Protein AF-A0A8C3AWK2-F1 (afdb_monomer)

Mean predicted aligned error: 21.54 Å

Foldseek 3Di:
DPDPPPVVVVVVVVVVVVVVVVVVPPPDDDDDDDPDDPPPPPPPDPPPPPDDDDDDDDDDDDDDDDDDDDCPVVVVVVVVVVVVVVVVVVVVVVVVVVVVVVVVVVVVVVVVVVVVVVVVVVVVVVVVVVVVVVVVVVVVVVVVVVVVVVVVVVVVVVVVVVVVVVVVVVVVVVVVVVVVVVVVVVVVVVVVVVVVVVVVVVVVVVVVVVVVVVVVVVVVVVVVVVVVPDDDDDDDDPDPVVVVVVVVVVVVVVVVVVVVVVVVVVVVVVVVVVVVVVVVVVVVVVVVVVVVVVVVVVVVVVVVVVVVVVVVVVVVVVVVVVVVVVVVVVVVVVVVVVVVVVVVVVVVVVVVVVVVVVVVVVVVVVVVVVVVVVVVVVVVVVD

InterPro domains:
  IPR002957 Keratin, type I [PR01248] (174-197)
  IPR002957 Keratin, type I [PR01248] (229-249)
  IPR002957 Keratin, type I [PR01248] (301-316)
  IPR002957 Keratin, type I [PR01248] (327-353)
  IPR039008 Intermediate filament, rod domain [PF00038] (75-377)
  IPR039008 Intermediate filament, rod domain [PS51842] (76-377)
  IPR039008 Intermediate filament, rod domain [SM01391] (75-380)

Organism: Cyclopterus lumpus (NCBI:txid8103)

Sequence (383 aa):
GLAGSANSHCSSSYRVSVEQCTQSVHTDFSHCIPKARPAAVSSSGFHSQRRRLNYSQPPSVDGLDTFNGDMTRRNEKEILQTLNDRFAGYIDKVRNLEMHNRNLEAEAAALRQSQAGRASVGEHYERELGDLRGLLQQLTGEKTRATLEHEHLEEDIQHLRVKMDDEARNREEVEAAARTMKKYVDECRLARMELDKKLCALEEEAVFLKKNHEEEVAELLEQIHGAQVSFDMRDALKTDVTGALREIRAQLDGHASKSSTHAEEWFNVRMERLSEAARSNQGAIRGSQEEIIDYRRQLQSRTIELETLRGTKDSLERQCMENEDRHHDDLNSLQETINQLDNELKTTKWEMASQLKEYQALLNVKMALDIEIAAYRLVRVYT

pLDDT: mean 80.2, std 21.64, range [33.12, 98.5]

Radius of gyration: 70.35 Å; Cα contacts (8 Å, |Δi|>4): 1; chains: 1; bounding box: 136×45×227 Å

Solvent-accessible surface area (backbone atoms only — not comparable to full-atom values): 21960 Å² total; per-residue (Å²): 138,92,77,79,74,67,68,62,59,57,60,52,58,54,54,56,55,54,56,58,61,64,67,71,74,78,82,86,90,82,83,86,80,81,80,81,73,83,78,79,80,78,79,78,74,82,76,82,77,82,78,79,83,82,84,82,81,83,87,84,84,86,88,85,88,83,90,77,99,77,55,67,70,58,54,52,51,53,53,50,48,56,51,47,55,49,48,51,52,48,52,53,48,49,51,51,51,51,51,50,48,53,51,52,51,51,51,55,49,52,51,50,53,53,50,51,53,52,49,54,53,49,53,52,53,53,48,53,53,48,53,53,52,51,51,51,52,49,53,51,50,52,48,55,50,53,51,52,55,48,53,51,51,51,52,50,51,52,54,50,50,53,52,51,54,50,51,51,51,52,49,51,52,52,52,51,50,51,54,51,51,48,51,51,53,52,52,52,50,50,55,48,54,53,50,53,51,52,49,53,52,52,52,53,49,52,53,48,53,50,51,51,50,55,48,52,53,51,51,53,51,48,49,56,57,48,70,72,70,73,86,76,90,75,80,88,70,90,60,64,60,67,60,51,50,51,50,53,48,51,50,49,53,49,48,52,52,50,52,49,51,50,51,50,53,52,48,49,54,52,51,51,53,50,50,50,52,51,52,52,49,52,49,52,53,50,52,54,52,51,51,53,50,51,53,50,52,51,50,52,53,52,51,52,54,50,52,51,51,50,53,52,48,59,49,51,54,50,52,49,53,56,48,52,52,51,52,50,52,50,52,52,51,51,52,50,52,52,53,52,51,52,49,52,53,51,49,54,51,52,51,52,54,50,50,52,51,51,52,52,52,52,49,53,52,51,52,52,50,51,51,52,51,52,50,53,56,51,53,62,73,77,105

Structure (mmCIF, N/CA/C/O backbone):
data_AF-A0A8C3AWK2-F1
#
_entry.id   AF-A0A8C3AWK2-F1
#
loop_
_atom_site.group_PDB
_atom_site.id
_atom_site.type_symbol
_atom_site.label_atom_id
_atom_site.label_alt_id
_atom_site.label_comp_id
_atom_site.label_asym_id
_atom_site.label_entity_id
_atom_site.label_seq_id
_atom_site.pdbx_PDB_ins_code
_atom_site.Cartn_x
_atom_site.Cartn_y
_atom_site.Cartn_z
_atom_site.occupancy
_atom_site.B_iso_or_equiv
_atom_site.auth_seq_id
_atom_site.auth_comp_id
_atom_site.auth_asym_id
_atom_site.auth_atom_id
_atom_site.pdbx_PDB_model_num
ATOM 1 N N . GLY A 1 1 ? -11.593 -19.541 5.468 1.00 47.72 1 GLY A N 1
ATOM 2 C CA . GLY A 1 1 ? -10.380 -19.922 4.714 1.00 47.72 1 GLY A CA 1
ATOM 3 C C . GLY A 1 1 ? -10.806 -20.483 3.374 1.00 47.72 1 GLY A C 1
ATOM 4 O O . GLY A 1 1 ? -11.853 -21.107 3.355 1.00 47.72 1 GLY A O 1
ATOM 5 N N . LEU A 1 2 ? -10.026 -20.252 2.309 1.00 47.91 2 LEU A N 1
ATOM 6 C CA . LEU A 1 2 ? -10.306 -20.520 0.874 1.00 47.91 2 LEU A CA 1
ATOM 7 C C . LEU A 1 2 ? -10.797 -19.326 0.024 1.00 47.91 2 LEU A C 1
ATOM 9 O O . LEU A 1 2 ? -11.587 -19.504 -0.891 1.00 47.91 2 LEU A O 1
ATOM 13 N N . ALA A 1 3 ? -10.287 -18.113 0.265 1.00 46.16 3 ALA A N 1
ATOM 14 C CA . ALA A 1 3 ? -10.380 -17.020 -0.724 1.00 46.16 3 ALA A CA 1
ATOM 15 C C . ALA A 1 3 ? -9.075 -16.214 -0.908 1.00 46.16 3 ALA A C 1
ATOM 17 O O . ALA A 1 3 ? -8.948 -15.455 -1.859 1.00 46.16 3 ALA A O 1
ATOM 18 N N . GLY A 1 4 ? -8.068 -16.403 -0.045 1.00 43.72 4 GLY A N 1
ATOM 19 C CA . GLY A 1 4 ? -6.828 -15.612 -0.070 1.00 43.72 4 GLY A CA 1
ATOM 20 C C . GLY A 1 4 ? -5.694 -16.153 -0.950 1.00 43.72 4 GLY A C 1
ATOM 21 O O . GLY A 1 4 ? -4.670 -15.495 -1.060 1.00 43.72 4 GLY A O 1
ATOM 22 N N . SER A 1 5 ? -5.835 -17.332 -1.568 1.00 48.41 5 SER A N 1
ATOM 23 C CA . SER A 1 5 ? -4.707 -17.995 -2.253 1.00 48.41 5 SER A CA 1
ATOM 24 C C . SER A 1 5 ? -4.692 -17.835 -3.778 1.00 48.41 5 SER A C 1
ATOM 26 O O . SER A 1 5 ? -3.702 -18.195 -4.407 1.00 48.41 5 SER A O 1
ATOM 28 N N . ALA A 1 6 ? -5.759 -17.302 -4.382 1.00 48.31 6 ALA A N 1
ATOM 29 C CA . ALA A 1 6 ? -5.852 -17.143 -5.838 1.00 48.31 6 ALA A CA 1
ATOM 30 C C . ALA A 1 6 ? -5.271 -15.807 -6.342 1.00 48.31 6 ALA A C 1
ATOM 32 O O . ALA A 1 6 ? -4.856 -15.713 -7.494 1.00 48.31 6 ALA A O 1
ATOM 33 N N . ASN A 1 7 ? -5.172 -14.789 -5.478 1.00 47.62 7 ASN A N 1
ATOM 34 C CA . ASN A 1 7 ? -4.739 -13.445 -5.884 1.00 47.62 7 ASN A CA 1
ATOM 35 C C . ASN A 1 7 ? -3.211 -13.254 -5.894 1.00 47.62 7 ASN A C 1
ATOM 37 O O . ASN A 1 7 ? -2.716 -12.320 -6.517 1.00 47.62 7 ASN A O 1
ATOM 41 N N . SER A 1 8 ? -2.446 -14.143 -5.250 1.00 49.66 8 SER A N 1
ATOM 42 C CA . SER A 1 8 ? -0.976 -14.088 -5.261 1.00 49.66 8 SER A CA 1
ATOM 43 C C . SER A 1 8 ? -0.357 -14.732 -6.507 1.00 49.66 8 SER A C 1
ATOM 45 O O . SER A 1 8 ? 0.712 -14.314 -6.941 1.00 49.66 8 SER A O 1
ATOM 47 N N . HIS A 1 9 ? -1.042 -15.698 -7.131 1.00 46.94 9 HIS A N 1
ATOM 48 C CA . HIS A 1 9 ? -0.557 -16.354 -8.351 1.00 46.94 9 HIS A CA 1
ATOM 49 C C . HIS A 1 9 ? -0.801 -15.522 -9.621 1.00 46.94 9 HIS A C 1
ATOM 51 O O . HIS A 1 9 ? -0.014 -15.606 -10.561 1.00 46.94 9 HIS A O 1
ATOM 57 N N . CYS A 1 10 ? -1.828 -14.663 -9.642 1.00 45.69 10 CYS A N 1
ATOM 58 C CA . CYS A 1 10 ? -2.109 -13.804 -10.797 1.00 45.69 10 CYS A CA 1
ATOM 59 C C . CYS A 1 10 ? -1.107 -12.635 -10.906 1.00 45.69 10 CYS A C 1
ATOM 61 O O . CYS A 1 10 ? -0.572 -12.372 -11.982 1.00 45.69 10 CYS A O 1
ATOM 63 N N . SER A 1 11 ? -0.740 -12.005 -9.783 1.00 48.56 11 SER A N 1
ATOM 64 C CA . SER A 1 11 ? 0.233 -10.898 -9.773 1.00 48.56 11 SER A CA 1
ATOM 65 C C . SER A 1 11 ? 1.671 -11.337 -10.070 1.00 48.56 11 SER A C 1
ATOM 67 O O . SER A 1 11 ? 2.450 -10.556 -10.616 1.00 48.56 11 SER A O 1
ATOM 69 N N . SER A 1 12 ? 2.031 -12.589 -9.764 1.00 49.00 12 SER A N 1
ATOM 70 C CA . SER A 1 12 ? 3.368 -13.106 -10.076 1.00 49.00 12 SER A CA 1
ATOM 71 C C . SER A 1 12 ? 3.532 -13.454 -11.559 1.00 49.00 12 SER A C 1
ATOM 73 O O . SER A 1 12 ? 4.620 -13.280 -12.100 1.00 49.00 12 SER A O 1
ATOM 75 N N . SER A 1 13 ? 2.466 -13.895 -12.237 1.00 46.84 13 SER A N 1
ATOM 76 C CA . SER A 1 13 ? 2.523 -14.237 -13.667 1.00 46.84 13 SER A CA 1
ATOM 77 C C . SER A 1 13 ? 2.629 -13.000 -14.573 1.00 46.84 13 SER A C 1
ATOM 79 O O . SER A 1 13 ? 3.235 -13.070 -15.645 1.00 46.84 13 SER A O 1
ATOM 81 N N . TYR A 1 14 ? 2.100 -11.852 -14.131 1.00 46.97 14 TYR A N 1
ATOM 82 C CA . TYR A 1 14 ? 2.230 -10.580 -14.851 1.00 46.97 14 TYR A CA 1
ATOM 83 C C . TYR A 1 14 ? 3.611 -9.930 -14.677 1.00 46.97 14 TYR A C 1
ATOM 85 O O . TYR A 1 14 ? 4.140 -9.397 -15.648 1.00 46.97 14 TYR A O 1
ATOM 93 N N . ARG A 1 15 ? 4.255 -10.033 -13.502 1.00 49.31 15 ARG A N 1
ATOM 94 C CA . ARG A 1 15 ? 5.627 -9.513 -13.312 1.00 49.31 15 ARG A CA 1
ATOM 95 C C . ARG A 1 15 ? 6.675 -10.264 -14.137 1.00 49.31 15 ARG A C 1
ATOM 97 O O . ARG A 1 15 ? 7.524 -9.627 -14.748 1.00 49.31 15 ARG A O 1
ATOM 104 N N . VAL A 1 16 ? 6.562 -11.591 -14.235 1.00 50.47 16 VAL A N 1
ATOM 105 C CA . VAL A 1 16 ? 7.505 -12.413 -15.022 1.00 50.47 16 VAL A CA 1
ATOM 106 C C . VAL A 1 16 ? 7.383 -12.143 -16.531 1.00 50.47 16 VAL A C 1
ATOM 108 O O . VAL A 1 16 ? 8.375 -12.212 -17.252 1.00 50.47 16 VAL A O 1
ATOM 111 N N . SER A 1 17 ? 6.196 -11.755 -17.012 1.00 45.88 17 SER A N 1
ATOM 112 C CA . SER A 1 17 ? 5.979 -11.431 -18.432 1.00 45.88 17 SER A CA 1
ATOM 113 C C . SER A 1 17 ? 6.514 -10.044 -18.825 1.00 45.88 17 SER A C 1
ATOM 115 O O . SER A 1 17 ? 6.898 -9.841 -19.975 1.00 45.88 17 SER A O 1
ATOM 117 N N . VAL A 1 18 ? 6.585 -9.095 -17.881 1.00 50.53 18 VAL A N 1
ATOM 118 C CA . VAL A 1 18 ? 7.122 -7.741 -18.125 1.00 50.53 18 VAL A CA 1
ATOM 119 C C . VAL A 1 18 ? 8.657 -7.733 -18.083 1.00 50.53 18 VAL A C 1
ATOM 121 O O . VAL A 1 18 ? 9.280 -7.068 -18.906 1.00 50.53 18 VAL A O 1
ATOM 124 N N . GLU A 1 19 ? 9.284 -8.547 -17.226 1.00 44.62 19 GLU A N 1
ATOM 125 C CA . GLU A 1 19 ? 10.751 -8.698 -17.189 1.00 44.62 19 GLU A CA 1
ATOM 126 C C . GLU A 1 19 ? 11.314 -9.505 -18.375 1.00 44.62 19 GLU A C 1
ATOM 128 O O . GLU A 1 19 ? 12.421 -9.233 -18.840 1.00 44.62 19 GLU A O 1
ATOM 133 N N . GLN A 1 20 ? 10.545 -10.443 -18.945 1.00 40.69 20 GLN A N 1
ATOM 134 C CA . GLN A 1 20 ? 10.953 -11.149 -20.170 1.00 40.69 20 GLN A CA 1
ATOM 135 C C . GLN A 1 20 ? 10.835 -10.286 -21.437 1.00 40.69 20 GLN A C 1
ATOM 137 O O . GLN A 1 20 ? 11.548 -10.534 -22.410 1.00 40.69 20 GLN A O 1
ATOM 142 N N . CYS A 1 21 ? 9.998 -9.242 -21.435 1.00 38.41 21 CYS A N 1
ATOM 143 C CA . CYS A 1 21 ? 9.852 -8.350 -22.587 1.00 38.41 21 CYS A CA 1
ATOM 144 C C . CYS A 1 21 ? 10.902 -7.221 -22.615 1.00 38.41 21 CYS A C 1
ATOM 146 O O . CYS A 1 21 ? 11.217 -6.711 -23.689 1.00 38.41 21 CYS A O 1
ATOM 148 N N . THR A 1 22 ? 11.493 -6.859 -21.470 1.00 44.53 22 THR A N 1
ATOM 149 C CA . THR A 1 22 ? 12.572 -5.854 -21.389 1.00 44.53 22 THR A CA 1
ATOM 150 C C . THR A 1 22 ? 13.965 -6.446 -21.623 1.00 44.53 22 THR A C 1
ATOM 152 O O . THR A 1 22 ? 14.857 -5.735 -22.083 1.00 44.53 22 THR A O 1
ATOM 155 N N . GLN A 1 23 ? 14.152 -7.756 -21.418 1.00 37.75 23 GLN A N 1
ATOM 156 C CA . GLN A 1 23 ? 15.417 -8.448 -21.711 1.00 37.75 23 GLN A CA 1
ATOM 157 C C . GLN A 1 23 ? 15.599 -8.853 -23.185 1.00 37.75 23 GLN A C 1
ATOM 159 O O . GLN A 1 23 ? 16.718 -9.155 -23.591 1.00 37.75 23 GLN A O 1
ATOM 164 N N . SER A 1 24 ? 14.555 -8.795 -24.020 1.00 36.84 24 SER A N 1
ATOM 165 C CA . SER A 1 24 ? 14.655 -9.152 -25.447 1.00 36.84 24 SER A CA 1
ATOM 166 C C . SER A 1 24 ? 15.005 -7.979 -26.381 1.00 36.84 24 SER A C 1
ATOM 168 O O . SER A 1 24 ? 15.031 -8.167 -27.596 1.00 36.84 24 SER A O 1
ATOM 170 N N . VAL A 1 25 ? 15.271 -6.774 -25.860 1.00 46.06 25 VAL A N 1
ATOM 171 C CA . VAL A 1 25 ? 15.527 -5.575 -26.694 1.00 46.06 25 VAL A CA 1
ATOM 172 C C . VAL A 1 25 ? 16.977 -5.077 -26.604 1.00 46.06 25 VAL A C 1
ATOM 174 O O . VAL A 1 25 ? 17.326 -4.098 -27.256 1.00 46.06 25 VAL A O 1
ATOM 177 N N . HIS A 1 26 ? 17.861 -5.755 -25.858 1.00 42.75 26 HIS A N 1
ATOM 178 C CA . HIS A 1 26 ? 19.230 -5.265 -25.635 1.00 42.75 26 HIS A CA 1
ATOM 179 C C . HIS A 1 26 ? 20.375 -6.085 -26.242 1.00 42.75 26 HIS A C 1
ATOM 181 O O . HIS A 1 26 ? 21.541 -5.776 -26.005 1.00 42.75 26 HIS A O 1
ATOM 187 N N . THR A 1 27 ? 20.077 -7.039 -27.119 1.00 47.56 27 THR A N 1
ATOM 188 C CA . THR A 1 27 ? 21.086 -7.720 -27.942 1.00 47.56 27 THR A CA 1
ATOM 189 C C . THR A 1 27 ? 20.605 -7.782 -29.380 1.00 47.56 27 THR A C 1
ATOM 191 O O . THR A 1 27 ? 19.924 -8.727 -29.747 1.00 47.56 27 THR A O 1
ATOM 194 N N . ASP A 1 28 ? 20.875 -6.717 -30.139 1.00 42.84 28 ASP A N 1
ATOM 195 C CA . ASP A 1 28 ? 21.210 -6.753 -31.574 1.00 42.84 28 ASP A CA 1
ATOM 196 C C . ASP A 1 28 ? 21.323 -5.322 -32.118 1.00 42.84 28 ASP A C 1
ATOM 198 O O . ASP A 1 28 ? 20.542 -4.854 -32.938 1.00 42.84 28 ASP A O 1
ATOM 202 N N . PHE A 1 29 ? 22.330 -4.588 -31.645 1.00 39.81 29 PHE A N 1
ATOM 203 C CA . PHE A 1 29 ? 22.774 -3.349 -32.291 1.00 39.81 29 PHE A CA 1
ATOM 204 C C . PHE A 1 29 ? 24.298 -3.288 -32.286 1.00 39.81 29 PHE A C 1
ATOM 206 O O . PHE A 1 2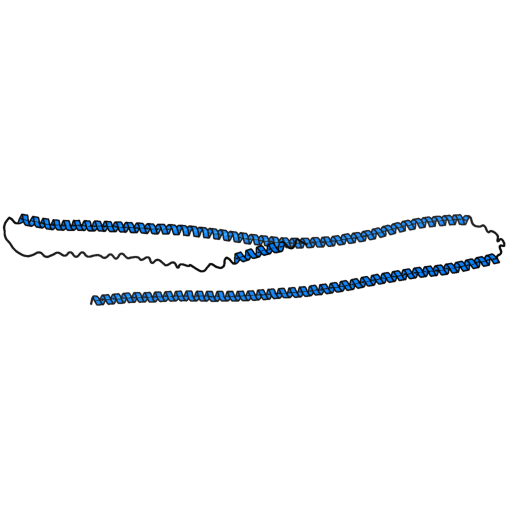9 ? 24.936 -2.444 -31.664 1.00 39.81 29 PHE A O 1
ATOM 213 N N . SER A 1 30 ? 24.909 -4.248 -32.973 1.00 44.84 30 SER A N 1
ATOM 214 C CA . SER A 1 30 ? 26.308 -4.177 -33.384 1.00 44.84 30 SER A CA 1
ATOM 215 C C . SER A 1 30 ? 26.535 -5.109 -34.563 1.00 44.84 30 SER A C 1
ATOM 217 O O . SER A 1 30 ? 27.001 -6.222 -34.373 1.00 44.84 30 SER A O 1
ATOM 219 N N . HIS A 1 31 ? 26.212 -4.654 -35.776 1.00 42.31 31 HIS A N 1
ATOM 220 C CA . HIS A 1 31 ? 27.057 -4.770 -36.974 1.00 42.31 31 HIS A CA 1
ATOM 221 C C . HIS A 1 31 ? 26.343 -4.182 -38.201 1.00 42.31 31 HIS A C 1
ATOM 223 O O . HIS A 1 31 ? 25.122 -4.124 -38.257 1.00 42.31 31 HIS A O 1
ATOM 229 N N . CYS A 1 32 ? 27.151 -3.770 -39.183 1.00 34.56 32 CYS A N 1
ATOM 230 C CA . CYS A 1 32 ? 26.787 -3.244 -40.505 1.00 34.56 32 CYS A CA 1
ATOM 231 C C . CYS A 1 32 ? 26.495 -1.735 -40.598 1.00 34.56 32 CYS A C 1
ATOM 233 O O . CYS A 1 32 ? 25.407 -1.302 -40.959 1.00 34.56 32 CYS A O 1
ATOM 235 N N . ILE A 1 33 ? 27.551 -0.928 -40.434 1.00 42.84 33 ILE A N 1
ATOM 236 C CA . ILE A 1 33 ? 27.694 0.329 -41.185 1.00 42.84 33 ILE A CA 1
ATOM 237 C C . ILE A 1 33 ? 28.515 0.027 -42.450 1.00 42.84 33 ILE A C 1
ATOM 239 O O . ILE A 1 33 ? 29.726 -0.186 -42.340 1.00 42.84 33 ILE A O 1
ATOM 243 N N . PRO A 1 34 ? 27.945 0.056 -43.667 1.00 41.94 34 PRO A N 1
ATOM 244 C CA . PRO A 1 34 ? 28.743 0.236 -44.867 1.00 41.94 34 PRO A CA 1
ATOM 245 C C . PRO A 1 34 ? 29.102 1.721 -44.975 1.00 41.94 34 PRO A C 1
ATOM 247 O O . PRO A 1 34 ? 28.244 2.577 -45.186 1.00 41.94 34 PRO A O 1
ATOM 250 N N . LYS A 1 35 ? 30.395 2.035 -44.836 1.00 37.97 35 LYS A N 1
ATOM 251 C CA . LYS A 1 35 ? 30.966 3.322 -45.258 1.00 37.97 35 LYS A CA 1
ATOM 252 C C . LYS A 1 35 ? 30.575 3.575 -46.717 1.00 37.97 35 LYS A C 1
ATOM 254 O O . LYS A 1 35 ? 31.026 2.858 -47.610 1.00 37.97 35 LYS A O 1
ATOM 259 N N . ALA A 1 36 ? 29.786 4.618 -46.960 1.00 3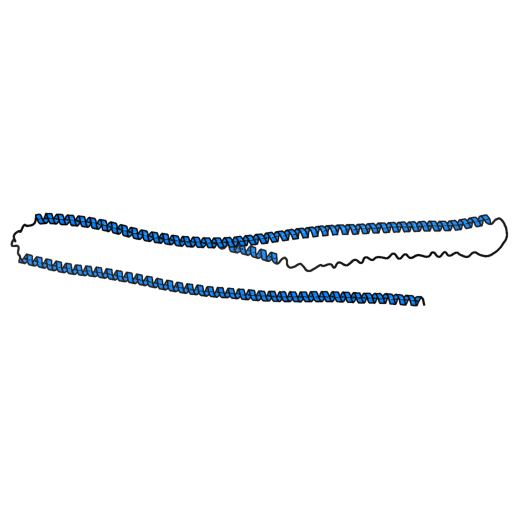7.31 36 ALA A N 1
ATOM 260 C CA . ALA A 1 36 ? 29.602 5.169 -48.292 1.00 37.31 36 ALA A CA 1
ATOM 261 C C . ALA A 1 36 ? 30.972 5.612 -48.837 1.00 37.31 36 ALA A C 1
ATOM 263 O O . ALA A 1 36 ? 31.614 6.518 -48.303 1.00 37.31 36 ALA A O 1
ATOM 264 N N . ARG A 1 37 ? 31.442 4.936 -49.889 1.00 42.12 37 ARG A N 1
ATOM 265 C CA . ARG A 1 37 ? 32.545 5.418 -50.725 1.00 42.12 37 ARG A CA 1
ATOM 266 C C . ARG A 1 37 ? 32.056 6.655 -51.483 1.00 42.12 37 ARG A C 1
ATOM 268 O O . ARG A 1 37 ? 31.031 6.549 -52.155 1.00 42.12 37 ARG A O 1
ATOM 275 N N . PRO A 1 38 ? 32.785 7.781 -51.487 1.00 39.72 38 PRO A N 1
ATOM 276 C CA . PRO A 1 38 ? 32.565 8.789 -52.508 1.00 39.72 38 PRO A CA 1
ATOM 277 C C . PRO A 1 38 ? 33.021 8.193 -53.845 1.00 39.72 38 PRO A C 1
ATOM 279 O O . PRO A 1 38 ? 34.197 7.875 -54.037 1.00 39.72 38 PRO A O 1
ATOM 282 N N . ALA A 1 39 ? 32.073 7.977 -54.755 1.00 34.78 39 ALA A N 1
ATOM 283 C CA . ALA A 1 39 ? 32.380 7.673 -56.140 1.00 34.78 39 ALA A CA 1
ATOM 284 C C . ALA A 1 39 ? 33.095 8.892 -56.732 1.00 34.78 39 ALA A C 1
ATOM 286 O O . ALA A 1 39 ? 32.509 9.962 -56.892 1.00 34.78 39 ALA A O 1
ATOM 287 N N . ALA A 1 40 ? 34.386 8.734 -57.011 1.00 35.03 40 ALA A N 1
ATOM 288 C CA . ALA A 1 40 ? 35.136 9.680 -57.809 1.00 35.03 40 ALA A CA 1
ATOM 289 C C . ALA A 1 40 ? 34.466 9.775 -59.186 1.00 35.03 40 ALA A C 1
ATOM 291 O O . ALA A 1 40 ? 34.474 8.821 -59.963 1.00 35.03 40 ALA A O 1
ATOM 292 N N . VAL A 1 41 ? 33.875 10.931 -59.482 1.00 39.03 41 VAL A N 1
ATOM 293 C CA . VAL A 1 41 ? 33.540 11.316 -60.850 1.00 39.03 41 VAL A CA 1
ATOM 294 C C . VAL A 1 41 ? 34.872 11.527 -61.560 1.00 39.03 41 VAL A C 1
ATOM 296 O O . VAL A 1 41 ? 35.513 12.566 -61.419 1.00 39.03 41 VAL A O 1
AT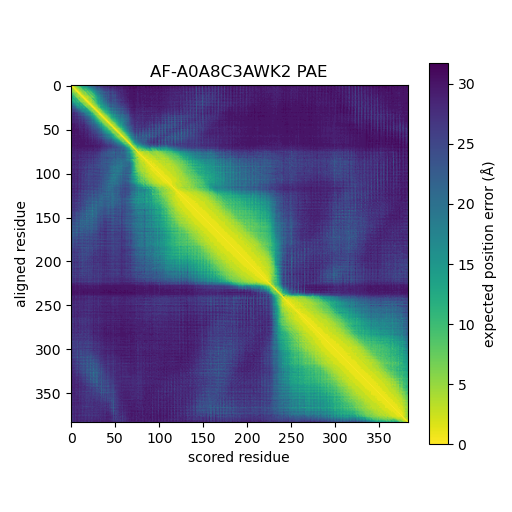OM 299 N N . SER A 1 42 ? 35.335 10.511 -62.284 1.00 33.12 42 SER A N 1
ATOM 300 C CA . SER A 1 42 ? 36.415 10.676 -63.248 1.00 33.12 42 SER A CA 1
ATOM 301 C C . SER A 1 42 ? 35.897 11.539 -64.395 1.00 33.12 42 SER A C 1
ATOM 303 O O . SER A 1 42 ? 35.250 11.050 -65.318 1.00 33.12 42 SER A O 1
ATOM 305 N N . SER A 1 43 ? 36.178 12.839 -64.337 1.00 39.53 43 SER A N 1
ATOM 306 C CA . SER A 1 43 ? 36.123 13.714 -65.500 1.00 39.53 43 SER A CA 1
ATOM 307 C C . SER A 1 43 ? 37.276 13.334 -66.433 1.00 39.53 43 SER A C 1
ATOM 309 O O . SER A 1 43 ? 38.401 13.821 -66.329 1.00 39.53 43 SER A O 1
ATOM 311 N N . SER A 1 44 ? 37.022 12.411 -67.361 1.00 38.38 44 SER A N 1
ATOM 312 C CA . SER A 1 44 ? 37.933 12.188 -68.480 1.00 38.38 44 SER A CA 1
ATOM 313 C C . SER A 1 44 ? 37.871 13.415 -69.388 1.00 38.38 44 SER A C 1
ATOM 315 O O . SER A 1 44 ? 36.964 13.560 -70.209 1.00 38.38 44 SER A O 1
ATOM 317 N N . GLY A 1 45 ? 38.820 14.331 -69.197 1.00 33.19 45 GLY A N 1
ATOM 318 C CA . GLY A 1 45 ? 39.045 15.457 -70.087 1.00 33.19 45 GLY A CA 1
ATOM 319 C C . GLY A 1 45 ? 39.277 14.959 -71.511 1.00 33.19 45 GLY A C 1
ATOM 320 O O . GLY A 1 45 ? 40.227 14.222 -71.778 1.00 33.19 45 GLY A O 1
ATOM 321 N N . PHE A 1 46 ? 38.410 15.380 -72.429 1.00 34.62 46 PHE A N 1
ATOM 322 C CA . PHE A 1 46 ? 38.627 15.254 -73.862 1.00 34.62 46 PHE A CA 1
ATOM 323 C C . PHE A 1 46 ? 39.870 16.071 -74.243 1.00 34.62 46 PHE A C 1
ATOM 325 O O . PHE A 1 46 ? 39.802 17.276 -74.475 1.00 34.62 46 PHE A O 1
ATOM 332 N N . HIS A 1 47 ? 41.029 15.414 -74.301 1.00 33.94 47 HIS A N 1
ATOM 333 C CA . HIS A 1 47 ? 42.203 15.965 -74.965 1.00 33.94 47 HIS A CA 1
ATOM 334 C C . HIS A 1 47 ? 41.956 15.942 -76.475 1.00 33.94 47 HIS A C 1
ATOM 336 O O . HIS A 1 47 ? 42.033 14.904 -77.130 1.00 33.94 47 HIS A O 1
ATOM 342 N N . SER A 1 48 ? 41.657 17.116 -77.025 1.00 41.00 48 SER A N 1
ATOM 343 C CA . SER A 1 48 ? 41.601 17.362 -78.462 1.00 41.00 48 SER A CA 1
ATOM 344 C C . SER A 1 48 ? 43.018 17.274 -79.044 1.00 41.00 48 SER A C 1
ATOM 346 O O . SER A 1 48 ? 43.758 18.256 -79.104 1.00 41.00 48 SER A O 1
ATOM 348 N N . GLN A 1 49 ? 43.444 16.069 -79.434 1.00 36.75 49 GLN A N 1
ATOM 349 C CA . GLN A 1 49 ? 44.677 15.882 -80.198 1.00 36.75 49 GLN A CA 1
ATOM 350 C C . GLN A 1 49 ? 44.430 16.243 -81.664 1.00 36.75 49 GLN A C 1
ATOM 352 O O . GLN A 1 49 ? 43.961 15.452 -82.481 1.00 36.75 49 GLN A O 1
ATOM 357 N N . ARG A 1 50 ? 44.799 17.483 -81.983 1.00 38.19 50 ARG A N 1
ATOM 358 C CA . ARG A 1 50 ? 44.948 18.044 -83.326 1.00 38.19 50 ARG A CA 1
ATOM 359 C C . ARG A 1 50 ? 45.986 17.228 -84.115 1.00 38.19 50 ARG A C 1
ATOM 361 O O . ARG A 1 50 ? 47.177 17.532 -84.077 1.00 38.19 50 ARG A O 1
ATOM 368 N N . ARG A 1 51 ? 45.562 16.176 -84.826 1.00 36.72 51 ARG A N 1
ATOM 369 C CA . ARG A 1 51 ? 46.433 15.463 -85.777 1.00 36.72 51 ARG A CA 1
ATOM 370 C C . ARG A 1 51 ? 46.685 16.349 -86.996 1.00 36.72 51 ARG A C 1
ATOM 372 O O . ARG A 1 51 ? 45.773 16.645 -87.762 1.00 36.72 51 ARG A O 1
ATOM 379 N N . ARG A 1 52 ? 47.940 16.775 -87.153 1.00 36.19 52 ARG A N 1
ATOM 380 C CA . ARG A 1 52 ? 48.459 17.405 -88.370 1.00 36.19 52 ARG A CA 1
ATOM 381 C C . ARG A 1 52 ? 48.459 16.374 -89.504 1.00 36.19 52 ARG A C 1
ATOM 383 O O . ARG A 1 52 ? 49.071 15.319 -89.368 1.00 36.19 52 ARG A O 1
ATOM 390 N N . LEU A 1 53 ? 47.787 16.689 -90.610 1.00 37.53 53 LEU A N 1
ATOM 391 C CA . LEU A 1 53 ? 47.961 16.001 -91.888 1.00 37.53 53 LEU A CA 1
ATOM 392 C C . LEU A 1 53 ? 49.243 16.542 -92.539 1.00 37.53 53 LEU A C 1
ATOM 394 O O . LEU A 1 53 ? 49.266 17.681 -93.000 1.00 37.53 53 LEU A O 1
ATOM 398 N N . ASN A 1 54 ? 50.308 15.740 -92.558 1.00 34.25 54 ASN A N 1
ATOM 399 C CA . ASN A 1 54 ? 51.461 15.981 -93.421 1.00 34.25 54 ASN A CA 1
ATOM 400 C C . ASN A 1 54 ? 51.118 15.465 -94.823 1.00 34.25 54 ASN A C 1
ATOM 402 O O . ASN A 1 54 ? 50.921 14.268 -95.018 1.00 34.25 54 ASN A O 1
ATOM 406 N N . TYR A 1 55 ? 51.026 16.381 -95.783 1.00 35.28 55 TYR A N 1
ATOM 407 C CA . TYR A 1 55 ? 50.866 16.071 -97.198 1.00 35.28 55 TYR A CA 1
ATOM 408 C C . TYR A 1 55 ? 52.260 15.833 -97.793 1.00 35.28 55 TYR A C 1
ATOM 410 O O . TYR A 1 55 ? 53.043 16.767 -97.947 1.00 35.28 55 TYR A O 1
ATOM 418 N N . SER A 1 56 ? 52.600 14.576 -98.071 1.00 36.38 56 SER A N 1
ATOM 419 C CA . SER A 1 56 ? 53.832 14.191 -98.765 1.00 36.38 56 SER A CA 1
ATOM 420 C C . SER A 1 56 ? 53.556 14.133 -100.271 1.00 36.38 56 SER A C 1
ATOM 422 O O . SER A 1 56 ? 52.850 13.240 -100.733 1.00 36.38 56 SER A O 1
ATOM 424 N N . GLN A 1 57 ? 54.083 15.092 -101.036 1.00 39.47 57 GLN A N 1
ATOM 425 C CA . GLN A 1 57 ? 54.152 15.023 -102.502 1.00 39.47 57 GLN A CA 1
ATOM 426 C C . GLN A 1 57 ? 55.434 14.280 -102.929 1.00 39.47 57 GLN A C 1
ATOM 428 O O . GLN A 1 57 ? 56.498 14.586 -102.389 1.00 39.47 57 GLN A O 1
ATOM 433 N N . PRO A 1 58 ? 55.369 13.325 -103.877 1.00 43.50 58 PRO A N 1
ATOM 434 C CA . PRO A 1 58 ? 56.550 12.706 -104.472 1.00 43.50 58 PRO A CA 1
ATOM 435 C C . PRO A 1 58 ? 57.092 13.531 -105.662 1.00 43.50 58 PRO A C 1
ATOM 437 O O . PRO A 1 58 ? 56.354 14.335 -106.237 1.00 43.50 58 PRO A O 1
ATOM 440 N N . PRO A 1 59 ? 58.374 13.341 -106.031 1.00 43.59 59 PRO A N 1
ATOM 441 C CA . PRO A 1 59 ? 59.069 14.134 -107.041 1.00 43.59 59 PRO A CA 1
ATOM 442 C C . PRO A 1 59 ? 58.681 13.685 -108.454 1.00 43.59 59 PRO A C 1
ATOM 444 O O . PRO A 1 59 ? 58.220 12.562 -108.659 1.00 43.59 59 PRO A O 1
ATOM 447 N N . SER A 1 60 ? 58.868 14.544 -109.452 1.00 37.38 60 SER A N 1
ATOM 448 C CA . SER A 1 60 ? 58.682 14.169 -110.857 1.00 37.38 60 SER A CA 1
ATOM 449 C C . SER A 1 60 ? 59.801 14.738 -111.717 1.00 37.38 60 SER A C 1
ATOM 451 O O . SER A 1 60 ? 60.312 15.827 -111.474 1.00 37.38 60 SER A O 1
ATOM 453 N N . VAL A 1 61 ? 60.213 13.873 -112.630 1.00 41.78 61 VAL A N 1
ATOM 454 C CA . VAL A 1 61 ? 61.516 13.718 -113.264 1.00 41.78 61 VAL A CA 1
ATOM 455 C C . VAL A 1 61 ? 61.730 14.612 -114.483 1.00 41.78 61 VAL A C 1
ATOM 457 O O . VAL A 1 61 ? 60.789 15.045 -115.141 1.00 41.78 61 VAL A O 1
ATOM 460 N N . ASP A 1 62 ? 63.011 14.835 -114.743 1.00 34.88 62 ASP A N 1
ATOM 461 C CA . ASP A 1 62 ? 63.629 15.445 -115.916 1.00 34.88 62 ASP A CA 1
ATOM 462 C C . ASP A 1 62 ? 63.516 14.539 -117.168 1.00 34.88 62 ASP A C 1
ATOM 464 O O . ASP A 1 62 ? 63.447 13.315 -117.031 1.00 34.88 62 ASP A O 1
ATOM 468 N N . GLY A 1 63 ? 63.589 15.125 -118.373 1.00 35.91 63 GLY A N 1
ATOM 469 C CA . GLY A 1 63 ? 64.084 14.421 -119.572 1.00 35.91 63 GLY A CA 1
ATOM 470 C C . GLY A 1 63 ? 63.137 14.129 -120.756 1.00 35.91 63 GLY A C 1
ATOM 471 O O . GLY A 1 63 ? 62.469 13.102 -120.790 1.00 35.91 63 GLY A O 1
ATOM 472 N N . LEU A 1 64 ? 63.293 14.965 -121.794 1.00 38.53 64 LEU A N 1
ATOM 473 C CA . LEU A 1 64 ? 63.520 14.636 -123.221 1.00 38.53 64 LEU A CA 1
ATOM 474 C C . LEU A 1 64 ? 62.359 14.288 -124.196 1.00 38.53 64 LEU A C 1
ATOM 476 O O . LEU A 1 64 ? 61.765 13.217 -124.180 1.00 38.53 64 LEU A O 1
ATOM 480 N N . ASP A 1 65 ? 62.160 15.237 -125.117 1.00 39.34 65 ASP A N 1
ATOM 481 C CA . ASP A 1 65 ? 61.919 15.201 -126.573 1.00 39.34 65 ASP A CA 1
ATOM 482 C C . ASP A 1 65 ? 61.500 13.917 -127.351 1.00 39.34 65 ASP A C 1
ATOM 484 O O . ASP A 1 65 ? 62.122 12.862 -127.285 1.00 39.34 65 ASP A O 1
ATOM 488 N N . THR A 1 66 ? 60.614 14.175 -128.336 1.00 41.62 66 THR A N 1
ATOM 489 C CA . THR A 1 66 ? 60.515 13.586 -129.705 1.00 41.62 66 THR A CA 1
ATOM 490 C C . THR A 1 66 ? 59.542 12.413 -129.989 1.00 41.62 66 THR A C 1
ATOM 492 O O . THR A 1 66 ? 59.889 11.248 -129.876 1.00 41.62 66 THR A O 1
ATOM 495 N N . PHE A 1 67 ? 58.379 12.784 -130.561 1.00 38.50 67 PHE A N 1
ATOM 496 C CA . PHE A 1 67 ? 57.720 12.242 -131.781 1.00 38.50 67 PHE A CA 1
ATOM 497 C C . PHE A 1 67 ? 57.084 10.816 -131.822 1.00 38.50 67 PHE A C 1
ATOM 499 O O . PHE A 1 67 ? 57.657 9.828 -131.386 1.00 38.50 67 PHE A O 1
ATOM 506 N N . ASN A 1 68 ? 55.924 10.742 -132.510 1.00 43.66 68 ASN A N 1
ATOM 507 C CA . ASN A 1 68 ? 55.160 9.581 -133.042 1.00 43.66 68 ASN A CA 1
ATOM 508 C C . ASN A 1 68 ? 54.024 8.904 -132.218 1.00 43.66 68 ASN A C 1
ATOM 510 O O . ASN A 1 68 ? 54.139 7.795 -131.707 1.00 43.66 68 ASN A O 1
ATOM 514 N N . GLY A 1 69 ? 52.832 9.516 -132.247 1.00 47.75 69 GLY A N 1
ATOM 515 C CA . GLY A 1 69 ? 51.672 9.015 -133.019 1.00 47.75 69 GLY A CA 1
ATOM 516 C C . GLY A 1 69 ? 50.833 7.801 -132.572 1.00 47.75 69 GLY A C 1
ATOM 517 O O . GLY A 1 69 ? 49.654 7.792 -132.908 1.00 47.75 69 GLY A O 1
ATOM 518 N N . ASP A 1 70 ? 51.357 6.816 -131.832 1.00 50.59 70 ASP A N 1
ATOM 519 C CA . ASP A 1 70 ? 50.621 5.545 -131.581 1.00 50.59 70 ASP A CA 1
ATOM 520 C C . ASP A 1 70 ? 50.655 5.055 -130.109 1.00 50.59 70 ASP A C 1
ATOM 522 O O . ASP A 1 70 ? 50.177 3.973 -129.767 1.00 50.59 70 ASP A O 1
ATOM 526 N N . MET A 1 71 ? 51.177 5.886 -129.193 1.00 51.12 71 MET A N 1
ATOM 527 C CA . MET A 1 71 ? 51.273 5.617 -127.742 1.00 51.12 71 MET A CA 1
ATOM 528 C C . MET A 1 71 ? 50.138 6.225 -126.896 1.00 51.12 71 MET A C 1
ATOM 530 O O . MET A 1 71 ? 49.971 5.882 -125.724 1.00 51.12 71 MET A O 1
ATOM 534 N N . THR A 1 72 ? 49.314 7.102 -127.469 1.00 54.97 72 THR A N 1
ATOM 535 C CA . THR A 1 72 ? 48.311 7.894 -126.734 1.00 54.97 72 THR A CA 1
ATOM 536 C C . THR A 1 72 ? 47.184 7.037 -126.147 1.00 54.97 72 THR A C 1
ATOM 538 O O . THR A 1 72 ? 46.781 7.256 -125.010 1.00 54.97 72 THR A O 1
ATOM 541 N N . ARG A 1 73 ? 46.731 5.996 -126.864 1.00 56.91 73 ARG A N 1
ATOM 542 C CA . ARG A 1 73 ? 45.656 5.094 -126.394 1.00 56.91 73 ARG A CA 1
ATOM 543 C C . ARG A 1 73 ? 46.103 4.114 -125.303 1.00 56.91 73 ARG A C 1
ATOM 545 O O . ARG A 1 73 ? 45.276 3.657 -124.517 1.00 56.91 73 ARG A O 1
ATOM 552 N N . ARG A 1 74 ? 47.394 3.758 -125.264 1.00 59.50 74 ARG A N 1
ATOM 553 C CA . ARG A 1 74 ? 47.952 2.823 -124.272 1.00 59.50 74 ARG A CA 1
ATOM 554 C C . ARG A 1 74 ? 48.223 3.534 -122.943 1.00 59.50 74 ARG A C 1
ATOM 556 O O . ARG A 1 74 ? 47.793 3.030 -121.911 1.00 59.50 74 ARG A O 1
ATOM 563 N N . ASN A 1 75 ? 48.790 4.743 -122.998 1.00 64.06 75 ASN A N 1
ATOM 564 C CA . ASN A 1 75 ? 48.991 5.598 -121.823 1.00 64.06 75 ASN A CA 1
ATOM 565 C C . ASN A 1 75 ? 47.670 6.023 -121.164 1.00 64.06 75 ASN A C 1
ATOM 567 O O . ASN A 1 75 ? 47.556 5.988 -119.944 1.00 64.06 75 ASN A O 1
ATOM 571 N N . GLU A 1 76 ? 46.645 6.384 -121.941 1.00 70.81 76 GLU A N 1
ATOM 572 C CA . GLU A 1 76 ? 45.339 6.775 -121.389 1.00 70.81 76 GLU A CA 1
ATOM 573 C C . GLU A 1 76 ? 44.651 5.612 -120.657 1.00 70.81 76 GLU A C 1
ATOM 575 O O . GLU A 1 76 ? 44.107 5.784 -119.566 1.00 70.81 76 GLU A O 1
ATOM 580 N N . LYS A 1 77 ? 44.750 4.396 -121.207 1.00 76.75 77 LYS A N 1
ATOM 581 C CA . LYS A 1 77 ? 44.221 3.185 -120.572 1.00 76.75 77 LYS A CA 1
ATOM 582 C C . LYS A 1 77 ? 44.931 2.863 -119.254 1.00 76.75 77 LYS A C 1
ATOM 584 O O . LYS A 1 77 ? 44.270 2.467 -118.302 1.00 76.75 77 LYS A O 1
ATOM 589 N N . GLU A 1 78 ? 46.245 3.046 -119.183 1.00 76.75 78 GLU A N 1
ATOM 590 C CA . GLU A 1 78 ? 47.046 2.786 -117.979 1.00 76.75 78 GLU A CA 1
ATOM 591 C C . GLU A 1 78 ? 46.800 3.835 -116.878 1.00 76.75 78 GLU A C 1
ATOM 593 O O . GLU A 1 78 ? 46.673 3.498 -115.698 1.00 76.75 78 GLU A O 1
ATOM 598 N N . ILE A 1 79 ? 46.598 5.100 -117.263 1.00 75.88 79 ILE A N 1
ATOM 599 C CA . ILE A 1 79 ? 46.172 6.171 -116.348 1.00 75.88 79 ILE A CA 1
ATOM 600 C C . ILE A 1 79 ? 44.767 5.887 -115.797 1.00 75.88 79 ILE A C 1
ATOM 602 O O . ILE A 1 79 ? 44.544 5.997 -114.589 1.00 75.88 79 ILE A O 1
ATOM 606 N N . LEU A 1 80 ? 43.826 5.472 -116.652 1.00 81.75 80 LEU A N 1
ATOM 607 C CA . LEU A 1 80 ? 42.476 5.089 -116.231 1.00 81.75 80 LEU A CA 1
ATOM 608 C C . LEU A 1 80 ? 42.478 3.843 -115.337 1.00 81.75 80 LEU A C 1
ATOM 610 O O . LEU A 1 80 ? 41.713 3.798 -114.377 1.00 81.75 80 LEU A O 1
ATOM 614 N N . GLN A 1 81 ? 43.350 2.869 -115.603 1.00 83.06 81 GLN A N 1
ATOM 615 C CA . GLN A 1 81 ? 43.541 1.687 -114.759 1.00 83.06 81 GLN A CA 1
ATOM 616 C C . GLN A 1 81 ? 44.017 2.094 -113.357 1.00 83.06 81 GLN A C 1
ATOM 618 O O . GLN A 1 81 ? 43.375 1.759 -112.369 1.00 83.06 81 GLN A O 1
ATOM 623 N N . THR A 1 82 ? 45.060 2.923 -113.277 1.00 83.06 82 THR A N 1
ATOM 624 C CA . THR A 1 82 ? 45.627 3.401 -112.003 1.00 83.06 82 THR A CA 1
ATOM 625 C C . THR A 1 82 ? 44.620 4.230 -111.197 1.00 83.06 82 THR A C 1
ATOM 627 O O . THR A 1 82 ? 44.563 4.156 -109.966 1.00 83.06 82 THR A O 1
ATOM 630 N N . LEU A 1 83 ? 43.800 5.033 -111.883 1.00 85.06 83 LEU A N 1
ATOM 631 C CA . LEU A 1 83 ? 42.730 5.805 -111.258 1.00 85.06 83 LEU A CA 1
ATOM 632 C C . LEU A 1 83 ? 41.609 4.894 -110.736 1.00 85.06 83 LEU A C 1
ATOM 634 O O . LEU A 1 83 ? 41.115 5.105 -109.629 1.00 85.06 83 LEU A O 1
ATOM 638 N N . ASN A 1 84 ? 41.238 3.868 -111.502 1.00 86.31 84 ASN A N 1
ATOM 639 C CA . ASN A 1 84 ? 40.236 2.882 -111.108 1.00 86.31 84 ASN A CA 1
ATOM 640 C C . ASN A 1 84 ? 40.715 2.036 -109.918 1.00 86.31 84 ASN A C 1
ATOM 642 O O . ASN A 1 84 ? 39.962 1.854 -108.969 1.00 86.31 84 ASN A O 1
ATOM 646 N N . ASP A 1 85 ? 41.989 1.642 -109.884 1.00 86.44 85 ASP A N 1
ATOM 647 C CA . ASP A 1 85 ? 42.587 0.935 -108.744 1.00 86.44 85 ASP A CA 1
ATOM 648 C C . ASP A 1 85 ? 42.588 1.805 -107.473 1.00 86.44 85 ASP A C 1
ATOM 650 O O . ASP A 1 85 ? 42.282 1.333 -106.374 1.00 86.44 85 ASP A O 1
ATOM 654 N N . ARG A 1 86 ? 42.837 3.117 -107.607 1.00 88.62 86 ARG A N 1
ATOM 655 C CA . ARG A 1 86 ? 42.652 4.079 -106.505 1.00 88.62 86 ARG A CA 1
ATOM 656 C C . ARG A 1 86 ? 41.192 4.189 -106.070 1.00 88.62 86 ARG A C 1
ATOM 658 O O . ARG A 1 86 ? 40.934 4.232 -104.869 1.00 88.62 86 ARG A O 1
ATOM 665 N N . PHE A 1 87 ? 40.242 4.233 -107.005 1.00 91.19 87 PHE A N 1
ATOM 666 C CA . PHE A 1 87 ? 38.814 4.260 -106.680 1.00 91.19 87 PHE A CA 1
ATOM 667 C C . PHE A 1 87 ? 38.346 2.973 -106.004 1.00 91.19 87 PHE A C 1
ATOM 669 O O . PHE A 1 87 ? 37.620 3.061 -105.019 1.00 91.19 87 PHE A O 1
ATOM 676 N N . ALA A 1 88 ? 38.805 1.805 -106.449 1.00 89.88 88 ALA A N 1
ATOM 677 C CA . ALA A 1 88 ? 38.562 0.533 -105.780 1.00 89.88 88 ALA A CA 1
ATOM 678 C C . ALA A 1 88 ? 39.094 0.567 -104.337 1.00 89.88 88 ALA A C 1
ATOM 680 O O . ALA A 1 88 ? 38.353 0.261 -103.404 1.00 89.88 88 ALA A O 1
ATOM 681 N N . GLY A 1 89 ? 40.312 1.082 -104.130 1.00 91.75 89 GLY A N 1
ATOM 682 C CA . GLY A 1 89 ? 40.875 1.292 -102.793 1.00 91.75 89 GLY A CA 1
ATOM 683 C C . GLY A 1 89 ? 40.059 2.258 -101.920 1.00 91.75 89 GLY A C 1
ATOM 684 O O . GLY A 1 89 ? 39.882 2.013 -100.725 1.00 91.75 89 GLY A O 1
ATOM 685 N N . TYR A 1 90 ? 39.511 3.335 -102.493 1.00 94.31 90 TYR A N 1
ATOM 686 C CA . TYR A 1 90 ? 38.600 4.232 -101.773 1.00 94.31 90 TYR A CA 1
ATOM 687 C C . TYR A 1 90 ? 37.256 3.569 -101.456 1.00 94.31 90 TYR A C 1
ATOM 689 O O . TYR A 1 90 ? 36.761 3.744 -100.346 1.00 94.31 90 TYR A O 1
ATOM 697 N N . ILE A 1 91 ? 36.688 2.780 -102.372 1.00 92.25 91 ILE A N 1
ATOM 698 C CA . ILE A 1 91 ? 35.447 2.023 -102.150 1.00 92.25 91 ILE A CA 1
ATOM 699 C C . ILE A 1 91 ? 35.641 1.009 -101.019 1.00 92.25 91 ILE A C 1
ATOM 701 O O . ILE A 1 91 ? 34.814 0.943 -100.111 1.00 92.25 91 ILE A O 1
ATOM 705 N N . ASP A 1 92 ? 36.754 0.277 -101.010 1.00 93.06 92 ASP A N 1
ATOM 706 C CA . ASP A 1 92 ? 37.076 -0.660 -99.933 1.00 93.06 92 ASP A CA 1
ATOM 707 C C . ASP A 1 92 ? 37.341 0.069 -98.614 1.00 93.06 92 ASP A C 1
ATOM 709 O O . ASP A 1 92 ? 36.931 -0.393 -97.546 1.00 93.06 92 ASP A O 1
ATOM 713 N N . LYS A 1 93 ? 37.955 1.259 -98.656 1.00 94.19 93 LYS A N 1
ATOM 714 C CA . LYS A 1 93 ? 38.118 2.093 -97.462 1.00 94.19 93 LYS A CA 1
ATOM 715 C C . LYS A 1 93 ? 36.777 2.582 -96.918 1.00 94.19 93 LYS A C 1
ATOM 717 O O . LYS A 1 93 ? 36.590 2.537 -95.704 1.00 94.19 93 LYS A O 1
ATOM 722 N N . VAL A 1 94 ? 35.860 3.017 -97.779 1.00 95.62 94 VAL A N 1
ATOM 723 C CA . VAL A 1 94 ? 34.506 3.433 -97.390 1.00 95.62 94 VAL A CA 1
ATOM 724 C C . VAL A 1 94 ? 33.738 2.248 -96.819 1.00 95.62 94 VAL A C 1
ATOM 726 O O . VAL A 1 94 ? 33.216 2.370 -95.721 1.00 95.62 94 VAL A O 1
ATOM 729 N N . ARG A 1 95 ? 33.767 1.072 -97.456 1.00 93.75 95 ARG A N 1
ATOM 730 C CA . ARG A 1 95 ? 33.148 -0.152 -96.915 1.00 93.75 95 ARG A CA 1
ATOM 731 C C . ARG A 1 95 ? 33.712 -0.540 -95.552 1.00 93.75 95 ARG A C 1
ATOM 733 O O . ARG A 1 95 ? 32.948 -0.867 -94.648 1.00 93.75 95 ARG A O 1
ATOM 740 N N . ASN A 1 96 ? 35.031 -0.464 -95.378 1.00 94.69 96 ASN A N 1
ATOM 741 C CA . ASN A 1 96 ? 35.679 -0.734 -94.095 1.00 94.69 96 ASN A CA 1
ATOM 742 C C . ASN A 1 96 ? 35.280 0.289 -93.022 1.00 94.69 96 ASN A C 1
ATOM 744 O O . ASN A 1 96 ? 35.055 -0.088 -91.875 1.00 94.69 96 ASN A O 1
ATOM 748 N N . LEU A 1 97 ? 35.170 1.572 -93.380 1.00 94.88 97 LEU A N 1
ATOM 749 C CA . LEU A 1 97 ? 34.713 2.623 -92.468 1.00 94.88 97 LEU A CA 1
ATOM 750 C C . LEU A 1 97 ? 33.225 2.494 -92.138 1.00 94.88 97 LEU A C 1
ATOM 752 O O . LEU A 1 97 ? 32.857 2.656 -90.984 1.00 94.88 97 LEU A O 1
ATOM 756 N N . GLU A 1 98 ? 32.380 2.154 -93.106 1.00 94.81 98 GLU A N 1
ATOM 757 C CA . GLU A 1 98 ? 30.963 1.870 -92.888 1.00 94.81 98 GLU A CA 1
ATOM 758 C C . GLU A 1 98 ? 30.776 0.660 -91.980 1.00 94.81 98 GLU A C 1
ATOM 760 O O . GLU A 1 98 ? 29.978 0.709 -91.052 1.00 94.81 98 GLU A O 1
ATOM 765 N N . MET A 1 99 ? 31.525 -0.420 -92.211 1.00 95.31 99 MET A N 1
ATOM 766 C CA . MET A 1 99 ? 31.505 -1.592 -91.341 1.00 95.31 99 MET A CA 1
ATOM 767 C C . MET A 1 99 ? 31.969 -1.228 -89.926 1.00 95.31 99 MET A C 1
ATOM 769 O O . MET A 1 99 ? 31.339 -1.633 -88.953 1.00 95.31 99 MET A O 1
ATOM 773 N N . HIS A 1 100 ? 33.032 -0.429 -89.797 1.00 94.06 100 HIS A N 1
ATOM 774 C CA . HIS A 1 100 ? 33.512 0.020 -88.493 1.00 94.06 100 HIS A CA 1
ATOM 775 C C . HIS A 1 100 ? 32.502 0.935 -87.785 1.00 94.06 100 HIS A C 1
ATOM 777 O O . HIS A 1 100 ? 32.250 0.745 -86.600 1.00 94.06 100 HIS A O 1
ATOM 783 N N . ASN A 1 101 ? 31.860 1.857 -88.507 1.00 95.00 101 ASN A N 1
ATOM 784 C CA . ASN A 1 101 ? 30.790 2.698 -87.971 1.00 95.00 101 ASN A CA 1
ATOM 785 C C . ASN A 1 101 ? 29.585 1.865 -87.531 1.00 95.00 101 ASN A C 1
ATOM 787 O O . ASN A 1 101 ? 29.110 2.063 -86.421 1.00 95.00 101 ASN A O 1
ATOM 791 N N . ARG A 1 102 ? 29.147 0.880 -88.328 1.00 96.00 102 ARG A N 1
ATOM 792 C CA . ARG A 1 102 ? 28.070 -0.045 -87.931 1.00 96.00 102 ARG A CA 1
ATOM 793 C C . ARG A 1 102 ? 28.423 -0.806 -86.651 1.00 96.00 102 ARG A C 1
ATOM 795 O O . ARG A 1 102 ? 27.574 -0.956 -85.778 1.00 96.00 102 ARG A O 1
ATOM 802 N N . ASN A 1 103 ? 29.673 -1.252 -86.509 1.00 96.06 103 ASN A N 1
ATOM 803 C CA . ASN A 1 103 ? 30.129 -1.925 -85.290 1.00 96.06 103 ASN A CA 1
ATOM 804 C C . ASN A 1 103 ? 30.136 -0.977 -84.079 1.00 96.06 103 ASN A C 1
ATOM 806 O O . ASN A 1 103 ? 29.659 -1.357 -83.014 1.00 96.06 103 ASN A O 1
ATOM 810 N N . LEU A 1 104 ? 30.621 0.258 -84.244 1.00 94.94 104 LEU A N 1
ATOM 811 C CA . LEU A 1 104 ? 30.615 1.272 -83.183 1.00 94.94 104 LEU A CA 1
ATOM 812 C C . LEU A 1 104 ? 29.190 1.687 -82.788 1.00 94.94 104 LEU A C 1
ATOM 814 O O . LEU A 1 104 ? 28.908 1.885 -81.609 1.00 94.94 104 LEU A O 1
ATOM 818 N N . GLU A 1 105 ? 28.273 1.791 -83.749 1.00 95.38 105 GLU A N 1
ATOM 819 C CA . GLU A 1 105 ? 26.852 2.052 -83.501 1.00 95.38 105 GLU A CA 1
ATOM 820 C C . GLU A 1 105 ? 26.205 0.910 -82.708 1.00 95.38 105 GLU A C 1
ATOM 822 O O . GLU A 1 105 ? 25.488 1.170 -81.738 1.00 95.38 105 GLU A O 1
ATOM 827 N N . ALA A 1 106 ? 26.504 -0.345 -83.063 1.00 95.06 106 ALA A N 1
ATOM 828 C CA . ALA A 1 106 ? 26.028 -1.520 -82.336 1.00 95.06 106 ALA A CA 1
ATOM 829 C C . ALA A 1 106 ? 26.584 -1.578 -80.901 1.00 95.06 106 ALA A C 1
ATOM 831 O O . ALA A 1 106 ? 25.830 -1.824 -79.958 1.00 95.06 106 ALA A O 1
ATOM 832 N N . GLU A 1 107 ? 27.873 -1.287 -80.711 1.00 95.19 107 GLU A N 1
ATOM 833 C CA . GLU A 1 107 ? 28.501 -1.221 -79.387 1.00 95.19 107 GLU A CA 1
ATOM 834 C C . GLU A 1 107 ? 27.896 -0.093 -78.534 1.00 95.19 107 GLU A C 1
ATOM 836 O O . GLU A 1 107 ? 27.532 -0.299 -77.374 1.00 95.19 107 GLU A O 1
ATOM 841 N N . ALA A 1 108 ? 27.685 1.087 -79.124 1.00 92.69 108 ALA A N 1
ATOM 842 C CA . ALA A 1 108 ? 27.046 2.209 -78.447 1.00 92.69 108 ALA A CA 1
ATOM 843 C C . ALA A 1 108 ? 25.576 1.923 -78.090 1.00 92.69 108 ALA A C 1
ATOM 845 O O . ALA A 1 108 ? 25.087 2.404 -77.065 1.00 92.69 108 ALA A O 1
ATOM 846 N N . ALA A 1 109 ? 24.849 1.157 -78.908 1.00 93.69 109 ALA A N 1
ATOM 847 C CA . ALA A 1 109 ? 23.493 0.712 -78.593 1.00 93.69 109 ALA A CA 1
ATOM 848 C C . ALA A 1 109 ? 23.482 -0.301 -77.432 1.00 93.69 109 ALA A C 1
ATOM 850 O O . ALA A 1 109 ? 22.703 -0.141 -76.490 1.00 93.69 109 ALA A O 1
ATOM 851 N N . ALA A 1 110 ? 24.391 -1.282 -77.443 1.00 92.56 110 ALA A N 1
ATOM 852 C CA . ALA A 1 110 ? 24.524 -2.276 -76.376 1.00 92.56 110 ALA A CA 1
ATOM 853 C C . ALA A 1 110 ? 24.894 -1.639 -75.023 1.00 92.56 110 ALA A C 1
ATOM 855 O O . ALA A 1 110 ? 24.310 -1.974 -73.989 1.00 92.56 110 ALA A O 1
ATOM 856 N N . LEU A 1 111 ? 25.808 -0.662 -75.020 1.00 92.44 111 LEU A N 1
ATOM 857 C CA . LEU A 1 111 ? 26.172 0.086 -73.812 1.00 92.44 111 LEU A CA 1
ATOM 858 C C . LEU A 1 111 ? 24.992 0.892 -73.254 1.00 92.44 111 LEU A C 1
ATOM 860 O O . LEU A 1 111 ? 24.770 0.877 -72.042 1.00 92.44 111 LEU A O 1
ATOM 864 N N . ARG A 1 112 ? 24.195 1.540 -74.116 1.00 91.69 112 ARG A N 1
ATOM 865 C CA . ARG A 1 112 ? 22.974 2.244 -73.690 1.00 91.69 112 ARG A CA 1
ATOM 866 C C . ARG A 1 112 ? 21.953 1.295 -73.067 1.00 91.69 112 ARG A C 1
ATOM 868 O O . ARG A 1 112 ? 21.387 1.623 -72.028 1.00 91.69 112 ARG A O 1
ATOM 875 N N . GLN A 1 113 ? 21.756 0.112 -73.645 1.00 90.38 113 GLN A N 1
ATOM 876 C CA . GLN A 1 113 ? 20.848 -0.892 -73.088 1.00 90.38 113 GLN A CA 1
ATOM 877 C C . GLN A 1 113 ? 21.334 -1.410 -71.725 1.00 90.38 113 GLN A C 1
ATOM 879 O O . GLN A 1 113 ? 20.539 -1.529 -70.793 1.00 90.38 113 GLN A O 1
ATOM 884 N N . SER A 1 114 ? 22.641 -1.657 -71.569 1.00 88.94 114 SER A N 1
ATOM 885 C CA . SER A 1 114 ? 23.218 -2.061 -70.279 1.00 88.94 114 SER A CA 1
ATOM 886 C C . SER A 1 114 ? 23.072 -0.970 -69.212 1.00 88.94 114 SER A C 1
ATOM 888 O O . SER A 1 114 ? 22.728 -1.271 -68.069 1.00 88.94 114 SER A O 1
ATOM 890 N N . GLN A 1 115 ? 23.278 0.301 -69.574 1.00 87.88 115 GLN A N 1
ATOM 891 C CA . GLN A 1 115 ? 23.069 1.430 -68.662 1.00 87.88 115 GLN A CA 1
ATOM 892 C C . GLN A 1 115 ? 21.598 1.587 -68.260 1.00 87.88 115 GLN A C 1
ATOM 894 O O . GLN A 1 115 ? 21.324 1.768 -67.076 1.00 87.88 115 GLN A O 1
ATOM 899 N N . ALA A 1 116 ? 20.660 1.443 -69.201 1.00 86.75 116 ALA A N 1
ATOM 900 C CA . ALA A 1 116 ? 19.227 1.477 -68.911 1.00 86.75 116 ALA A CA 1
ATOM 901 C C . ALA A 1 116 ? 18.807 0.359 -67.939 1.00 86.75 116 ALA A C 1
ATOM 903 O O . ALA A 1 116 ? 18.068 0.614 -66.991 1.00 86.75 116 ALA A O 1
ATOM 904 N N . GLY A 1 117 ? 19.341 -0.857 -68.110 1.00 85.62 117 GLY A N 1
ATOM 905 C CA . GLY A 1 117 ? 19.109 -1.961 -67.174 1.00 85.62 117 GLY A CA 1
ATOM 906 C C . GLY A 1 117 ? 19.645 -1.677 -65.765 1.00 85.62 117 GLY A C 1
ATOM 907 O O . GLY A 1 117 ? 18.961 -1.942 -64.781 1.00 85.62 117 GLY A O 1
ATOM 908 N N . ARG A 1 118 ? 20.840 -1.078 -65.647 1.00 84.56 118 ARG A N 1
ATOM 909 C CA . ARG A 1 118 ? 21.409 -0.683 -64.342 1.00 84.56 118 ARG A CA 1
ATOM 910 C C . ARG A 1 118 ? 20.603 0.422 -63.659 1.00 84.56 118 ARG A C 1
ATOM 912 O O . ARG A 1 118 ? 20.416 0.353 -62.449 1.00 84.56 118 ARG A O 1
ATOM 919 N N . ALA A 1 119 ? 20.129 1.411 -64.417 1.00 86.75 119 ALA A N 1
ATOM 920 C CA . ALA A 1 119 ? 19.291 2.490 -63.896 1.00 86.75 119 ALA A CA 1
ATOM 921 C C . ALA A 1 119 ? 17.942 1.960 -63.388 1.00 86.75 119 ALA A C 1
ATOM 923 O O . ALA A 1 119 ? 17.567 2.253 -62.260 1.00 86.75 119 ALA A O 1
ATOM 924 N N . SER A 1 120 ? 17.281 1.091 -64.161 1.00 90.62 120 SER A N 1
ATOM 925 C CA . SER A 1 120 ? 16.025 0.445 -63.754 1.00 90.62 120 SER A CA 1
ATOM 926 C C . SER A 1 120 ? 16.178 -0.350 -62.453 1.00 90.62 120 SER A C 1
ATOM 928 O O . SER A 1 120 ? 15.356 -0.218 -61.550 1.00 90.62 120 SER A O 1
ATOM 930 N N . VAL A 1 121 ? 17.259 -1.124 -62.307 1.00 91.12 121 VAL A N 1
ATOM 931 C CA . VAL A 1 121 ? 17.553 -1.841 -61.054 1.00 91.12 121 VAL A CA 1
ATOM 932 C C . VAL A 1 121 ? 17.770 -0.865 -59.888 1.00 91.12 121 VAL A C 1
ATOM 934 O O . VAL A 1 121 ? 17.261 -1.106 -58.796 1.00 91.12 121 VAL A O 1
ATOM 937 N N . GLY A 1 122 ? 18.467 0.252 -60.119 1.00 92.62 122 GLY A N 1
ATOM 938 C CA . GLY A 1 122 ? 18.620 1.328 -59.135 1.00 92.62 122 GLY A CA 1
ATOM 939 C C . GLY A 1 122 ? 17.280 1.913 -58.677 1.00 92.62 122 GLY A C 1
ATOM 940 O O . GLY A 1 122 ? 17.031 1.982 -57.478 1.00 92.62 122 GLY A O 1
ATOM 941 N N . GLU A 1 123 ? 16.383 2.232 -59.613 1.00 94.06 123 GLU A N 1
ATOM 942 C CA . GLU A 1 123 ? 15.039 2.754 -59.320 1.00 94.06 123 GLU A CA 1
ATOM 943 C C . GLU A 1 123 ? 14.177 1.766 -58.518 1.00 94.06 123 GLU A C 1
ATOM 945 O O . GLU A 1 123 ? 13.386 2.175 -57.666 1.00 94.06 123 GLU A O 1
ATOM 950 N N . HIS A 1 124 ? 14.310 0.456 -58.765 1.00 93.50 124 HIS A N 1
ATOM 951 C CA . HIS A 1 124 ? 13.637 -0.561 -57.954 1.00 93.50 124 HIS A CA 1
ATOM 952 C C . HIS A 1 124 ? 14.131 -0.543 -56.506 1.00 93.50 124 HIS A C 1
ATOM 954 O O . HIS A 1 124 ? 13.309 -0.472 -55.596 1.00 93.50 124 HIS A O 1
ATOM 960 N N . TYR A 1 125 ? 15.448 -0.528 -56.284 1.00 94.94 125 TYR A N 1
ATOM 961 C CA . TYR A 1 125 ? 16.001 -0.451 -54.930 1.00 94.94 125 TYR A CA 1
ATOM 962 C C . TYR A 1 125 ? 15.673 0.868 -54.226 1.00 94.94 125 TYR A C 1
ATOM 964 O O . TYR A 1 125 ? 15.400 0.865 -53.029 1.00 94.94 125 TYR A O 1
ATOM 972 N N . GLU A 1 126 ? 15.676 1.993 -54.939 1.00 95.38 126 GLU A N 1
ATOM 973 C CA . GLU A 1 126 ? 15.296 3.288 -54.368 1.00 95.38 126 GLU A CA 1
ATOM 974 C C . GLU A 1 126 ? 13.836 3.311 -53.909 1.00 95.38 126 GLU A C 1
ATOM 976 O O . GLU A 1 126 ? 13.550 3.859 -52.842 1.00 95.38 126 GLU A O 1
ATOM 981 N N . ARG A 1 127 ? 12.932 2.673 -54.663 1.00 96.75 127 ARG A N 1
ATOM 982 C CA . ARG A 1 127 ? 11.525 2.522 -54.276 1.00 96.75 127 ARG A CA 1
ATOM 983 C C . ARG A 1 127 ? 11.375 1.677 -53.012 1.00 96.75 127 ARG A C 1
ATOM 985 O O . ARG A 1 127 ? 10.799 2.165 -52.049 1.00 96.75 127 ARG A O 1
ATOM 992 N N . GLU A 1 128 ? 11.982 0.489 -52.973 1.00 97.00 128 GLU A N 1
ATOM 993 C CA . GLU A 1 128 ? 11.956 -0.388 -51.788 1.00 97.00 128 GLU A CA 1
ATOM 994 C C . GLU A 1 128 ? 12.543 0.308 -50.548 1.00 97.00 128 GLU A C 1
ATOM 996 O O . GLU A 1 128 ? 11.996 0.232 -49.451 1.00 97.00 128 GLU A O 1
ATOM 1001 N N . LEU A 1 129 ? 13.643 1.055 -50.710 1.00 97.06 129 LEU A N 1
ATOM 1002 C CA . LEU A 1 129 ? 14.218 1.858 -49.627 1.00 97.06 129 LEU A CA 1
ATOM 1003 C C . LEU A 1 129 ? 13.280 2.986 -49.177 1.00 97.06 129 LEU A C 1
ATOM 1005 O O . LEU A 1 129 ? 13.265 3.325 -47.993 1.00 97.06 129 LEU A O 1
ATOM 1009 N N . GLY A 1 130 ? 12.532 3.589 -50.102 1.00 98.06 130 GLY A N 1
ATOM 1010 C CA . GLY A 1 130 ? 11.490 4.567 -49.800 1.00 98.06 130 GLY A CA 1
ATOM 1011 C C . GLY A 1 130 ? 10.363 3.958 -48.970 1.00 98.06 130 GLY A C 1
ATOM 1012 O O . GLY A 1 130 ? 10.033 4.495 -47.912 1.00 98.06 130 GLY A O 1
ATOM 1013 N N . ASP A 1 131 ? 9.852 2.806 -49.395 1.00 97.81 131 ASP A N 1
ATOM 1014 C CA . ASP A 1 131 ? 8.768 2.086 -48.723 1.00 97.81 131 ASP A CA 1
ATOM 1015 C C . ASP A 1 131 ? 9.189 1.633 -47.316 1.00 97.81 131 ASP A C 1
ATOM 1017 O O . ASP A 1 131 ? 8.471 1.869 -46.343 1.00 97.81 131 ASP A O 1
ATOM 1021 N N . LEU A 1 132 ? 10.407 1.095 -47.168 1.00 97.62 132 LEU A N 1
ATOM 1022 C CA . LEU A 1 132 ? 10.970 0.715 -45.867 1.00 97.62 132 LEU A CA 1
ATOM 1023 C C . LEU A 1 132 ? 11.144 1.913 -44.925 1.00 97.62 132 LEU A C 1
ATOM 1025 O O . LEU A 1 132 ? 10.875 1.803 -43.728 1.00 97.62 132 LEU A O 1
ATOM 1029 N N . ARG A 1 133 ? 11.574 3.074 -45.438 1.00 98.25 133 ARG A N 1
ATOM 1030 C CA . ARG A 1 133 ? 11.663 4.308 -44.635 1.00 98.25 133 ARG A CA 1
ATOM 1031 C C . ARG A 1 133 ? 10.282 4.801 -44.211 1.00 98.25 133 ARG A C 1
ATOM 1033 O O . ARG A 1 133 ? 10.135 5.230 -43.069 1.00 98.25 133 ARG A O 1
ATOM 1040 N N . GLY A 1 134 ? 9.292 4.721 -45.100 1.00 98.38 134 GLY A N 1
ATOM 1041 C CA . GLY A 1 134 ? 7.902 5.054 -44.794 1.00 98.38 134 GLY A CA 1
ATOM 1042 C C . GLY A 1 134 ? 7.334 4.160 -43.693 1.00 98.38 134 GLY A C 1
ATOM 1043 O O . GLY A 1 134 ? 6.792 4.665 -42.711 1.00 98.38 134 GLY A O 1
ATOM 1044 N N . LEU A 1 135 ? 7.548 2.846 -43.798 1.00 98.38 135 LEU A N 1
ATOM 1045 C CA . LEU A 1 135 ? 7.134 1.884 -42.778 1.00 98.38 135 LEU A CA 1
ATOM 1046 C C . LEU A 1 135 ? 7.827 2.148 -41.435 1.00 98.38 135 LEU A C 1
ATOM 1048 O O . LEU A 1 135 ? 7.178 2.131 -40.394 1.00 98.38 135 LEU A O 1
ATOM 1052 N N . LEU A 1 136 ? 9.128 2.451 -41.444 1.00 98.06 136 LEU A N 1
ATOM 1053 C CA . LEU A 1 136 ? 9.869 2.783 -40.225 1.00 98.06 136 LEU A CA 1
ATOM 1054 C C . LEU A 1 136 ? 9.302 4.037 -39.548 1.00 98.06 136 LEU A C 1
ATOM 1056 O O . LEU A 1 136 ? 9.143 4.052 -38.327 1.00 98.06 136 LEU A O 1
ATOM 1060 N N . GLN A 1 137 ? 8.957 5.072 -40.318 1.00 98.31 137 GLN A N 1
ATOM 1061 C CA . GLN A 1 137 ? 8.315 6.277 -39.785 1.00 98.31 137 GLN A CA 1
ATOM 1062 C C . GLN A 1 137 ? 6.935 5.979 -39.187 1.00 98.31 137 GLN A C 1
ATOM 1064 O O . GLN A 1 137 ? 6.641 6.457 -38.092 1.00 98.31 137 GLN A O 1
ATOM 1069 N N . GLN A 1 138 ? 6.121 5.161 -39.861 1.00 98.25 138 GLN A N 1
ATOM 1070 C CA . GLN A 1 138 ? 4.813 4.730 -39.355 1.00 98.25 138 GLN A CA 1
ATOM 1071 C C . GLN A 1 138 ? 4.949 3.953 -38.043 1.00 98.25 138 GLN A C 1
ATOM 1073 O O . GLN A 1 138 ? 4.358 4.352 -37.044 1.00 98.25 138 GLN A O 1
ATOM 1078 N N . LEU A 1 139 ? 5.804 2.926 -38.009 1.00 97.88 139 LEU A N 1
ATOM 1079 C CA . LEU A 1 139 ? 6.059 2.123 -36.810 1.00 97.88 139 LEU A CA 1
ATOM 1080 C C . LEU A 1 139 ? 6.620 2.962 -35.658 1.00 97.88 139 LEU A C 1
ATOM 1082 O O . LEU A 1 139 ? 6.279 2.738 -34.501 1.00 97.88 139 LEU A O 1
ATOM 1086 N N . THR A 1 140 ? 7.466 3.951 -35.956 1.00 97.94 140 THR A N 1
ATOM 1087 C CA . THR A 1 140 ? 7.971 4.880 -34.934 1.00 97.94 140 THR A CA 1
ATOM 1088 C C . THR A 1 140 ? 6.837 5.730 -34.366 1.00 97.94 140 THR A C 1
ATOM 1090 O O . THR A 1 140 ? 6.744 5.877 -33.150 1.00 97.94 140 THR A O 1
ATOM 1093 N N . GLY A 1 141 ? 5.945 6.237 -35.221 1.00 98.25 141 GLY A N 1
ATOM 1094 C CA . GLY A 1 141 ? 4.758 6.979 -34.798 1.00 98.25 141 GLY A CA 1
ATOM 1095 C C . GLY A 1 141 ? 3.811 6.138 -33.939 1.00 98.25 141 GLY A C 1
ATOM 1096 O O . GLY A 1 141 ? 3.425 6.561 -32.850 1.00 98.25 141 GLY A O 1
ATOM 1097 N N . GLU A 1 142 ? 3.498 4.919 -34.376 1.00 97.88 142 GLU A N 1
ATOM 1098 C CA . GLU A 1 142 ? 2.678 3.965 -33.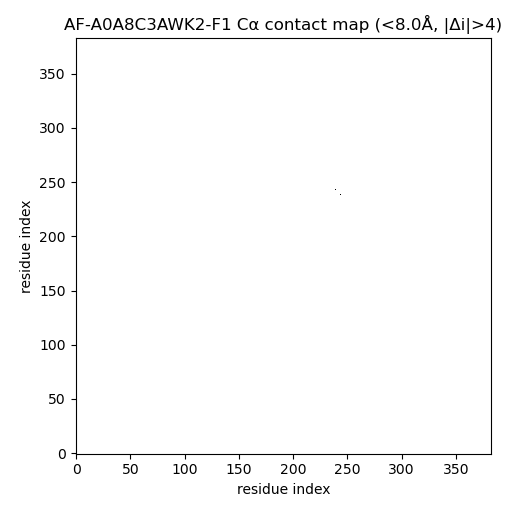619 1.00 97.88 142 GLU A CA 1
ATOM 1099 C C . GLU A 1 142 ? 3.310 3.615 -32.272 1.00 97.88 142 GLU A C 1
ATOM 1101 O O . GLU A 1 142 ? 2.623 3.646 -31.252 1.00 97.88 142 GLU A O 1
ATOM 1106 N N . LYS A 1 143 ? 4.628 3.382 -32.236 1.00 97.44 143 LYS A N 1
ATOM 1107 C CA . LYS A 1 143 ? 5.368 3.163 -30.990 1.00 97.44 143 LYS A CA 1
ATOM 1108 C C . LYS A 1 143 ? 5.226 4.354 -30.045 1.00 97.44 143 LYS A C 1
ATOM 1110 O O . LYS A 1 143 ? 4.881 4.147 -28.889 1.00 97.44 143 LYS A O 1
ATOM 1115 N N . THR A 1 144 ? 5.452 5.582 -30.521 1.00 97.00 144 THR A N 1
ATOM 1116 C CA . THR A 1 144 ? 5.313 6.785 -29.676 1.00 97.00 144 THR A CA 1
ATOM 1117 C C . THR A 1 144 ? 3.886 6.992 -29.177 1.00 97.00 144 THR A C 1
ATOM 1119 O O . THR A 1 144 ? 3.673 7.437 -28.055 1.00 97.00 144 THR A O 1
ATOM 1122 N N . ARG A 1 145 ? 2.886 6.640 -29.990 1.00 97.69 145 ARG A N 1
ATOM 1123 C CA . ARG A 1 145 ? 1.486 6.698 -29.582 1.00 97.69 145 ARG A CA 1
ATOM 1124 C C . ARG A 1 145 ? 1.192 5.674 -28.487 1.00 97.69 145 ARG A C 1
ATOM 1126 O O . ARG A 1 145 ? 0.604 6.034 -27.475 1.00 97.69 145 ARG A O 1
ATOM 1133 N N . ALA A 1 146 ? 1.631 4.432 -28.672 1.00 93.81 146 ALA A N 1
ATOM 1134 C CA . ALA A 1 146 ? 1.444 3.369 -27.694 1.00 93.81 146 ALA A CA 1
ATOM 1135 C C . ALA A 1 146 ? 2.154 3.673 -26.365 1.00 93.81 146 ALA A C 1
ATOM 1137 O O . ALA A 1 146 ? 1.599 3.383 -25.310 1.00 93.81 146 ALA A O 1
ATOM 1138 N N . THR A 1 147 ? 3.342 4.292 -26.389 1.00 95.38 147 THR A N 1
ATOM 1139 C CA . THR A 1 147 ? 4.037 4.702 -25.156 1.00 95.38 147 THR A CA 1
ATOM 1140 C C . THR A 1 147 ? 3.275 5.790 -24.408 1.00 95.38 147 THR A C 1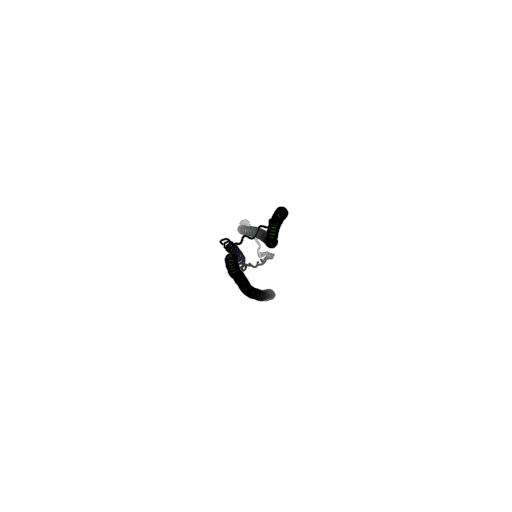
ATOM 1142 O O . THR A 1 147 ? 3.116 5.674 -23.203 1.00 95.38 147 THR A O 1
ATOM 1145 N N . LEU A 1 148 ? 2.732 6.792 -25.107 1.00 96.19 148 LEU A N 1
ATOM 1146 C CA . LEU A 1 148 ? 1.919 7.835 -24.469 1.00 96.19 148 LEU A CA 1
ATOM 1147 C C . LEU A 1 148 ? 0.608 7.278 -23.896 1.00 96.19 148 LEU A C 1
ATOM 1149 O O . LEU A 1 148 ? 0.196 7.658 -22.805 1.00 96.19 148 LEU A O 1
ATOM 1153 N N . GLU A 1 149 ? -0.055 6.368 -24.618 1.00 94.62 149 GLU A N 1
ATOM 1154 C CA . GLU A 1 149 ? -1.255 5.684 -24.119 1.00 94.62 149 GLU A CA 1
ATOM 1155 C C . GLU A 1 149 ? -0.931 4.825 -22.885 1.00 94.62 149 GLU A C 1
ATOM 1157 O O . GLU A 1 149 ? -1.713 4.789 -21.939 1.00 94.62 149 GLU A O 1
ATOM 1162 N N . HIS A 1 150 ? 0.236 4.177 -22.861 1.00 91.69 150 HIS A N 1
ATOM 1163 C CA . HIS A 1 150 ? 0.706 3.423 -21.704 1.00 91.69 150 HIS A CA 1
ATOM 1164 C C . HIS A 1 150 ? 0.971 4.324 -20.493 1.00 91.69 150 HIS A C 1
ATOM 1166 O O . HIS A 1 150 ? 0.418 4.050 -19.432 1.00 91.69 150 HIS A O 1
ATOM 1172 N N . GLU A 1 151 ? 1.733 5.409 -20.662 1.00 94.75 151 GLU A N 1
ATOM 1173 C CA . GLU A 1 151 ? 2.013 6.394 -19.606 1.00 94.75 151 GLU A CA 1
ATOM 1174 C C . GLU A 1 151 ? 0.711 6.977 -19.033 1.00 94.75 151 GLU A C 1
ATOM 1176 O O . GLU A 1 151 ? 0.520 7.014 -17.819 1.00 94.75 151 GLU A O 1
ATOM 1181 N N . HIS A 1 152 ? -0.243 7.334 -19.898 1.00 89.94 152 HIS A N 1
ATOM 1182 C CA . HIS A 1 152 ? -1.545 7.840 -19.467 1.00 89.94 152 HIS A CA 1
ATOM 1183 C C . HIS A 1 152 ? -2.342 6.810 -18.646 1.00 89.94 152 HIS A C 1
ATOM 1185 O O . HIS A 1 152 ? -2.917 7.144 -17.610 1.00 89.94 152 HIS A O 1
ATOM 1191 N N . LEU A 1 153 ? -2.355 5.541 -19.071 1.00 90.12 153 LEU A N 1
ATOM 1192 C CA . LEU A 1 153 ? -3.010 4.471 -18.315 1.00 90.12 153 LEU A CA 1
ATOM 1193 C C . LEU A 1 153 ? -2.314 4.198 -16.975 1.00 90.12 153 LEU A C 1
ATOM 1195 O O . LEU A 1 153 ? -2.984 3.864 -15.998 1.00 90.12 153 LEU A O 1
ATOM 1199 N N . GLU A 1 154 ? -0.990 4.328 -16.905 1.00 88.25 154 GLU A N 1
ATOM 1200 C CA . GLU A 1 154 ? -0.245 4.206 -15.650 1.00 88.25 154 GLU A CA 1
ATOM 1201 C C . GLU A 1 154 ? -0.597 5.326 -14.664 1.00 88.25 154 GLU A C 1
ATOM 1203 O O . GLU A 1 154 ? -0.843 5.043 -13.486 1.00 88.25 154 GLU A O 1
ATOM 1208 N N . GLU A 1 155 ? -0.706 6.570 -15.140 1.00 91.25 155 GLU A N 1
ATOM 1209 C CA . GLU A 1 155 ? -1.181 7.708 -14.344 1.00 91.25 155 GLU A CA 1
ATOM 1210 C C . GLU A 1 155 ? -2.604 7.473 -13.817 1.00 91.25 155 GLU A C 1
ATOM 1212 O O . GLU A 1 155 ? -2.860 7.644 -12.620 1.00 91.25 155 GLU A O 1
ATOM 1217 N N . ASP A 1 156 ? -3.520 7.007 -14.670 1.00 88.25 156 ASP A N 1
ATOM 1218 C CA . ASP A 1 156 ? -4.897 6.682 -14.284 1.00 88.25 156 ASP A CA 1
ATOM 1219 C C . ASP A 1 156 ? -4.952 5.560 -13.238 1.00 88.25 156 ASP A C 1
ATOM 1221 O O . ASP A 1 156 ? -5.679 5.658 -12.243 1.00 88.25 156 ASP A O 1
ATOM 1225 N N . ILE A 1 157 ? -4.152 4.503 -13.415 1.00 87.50 157 ILE A N 1
ATOM 1226 C CA . ILE A 1 157 ? -4.031 3.417 -12.435 1.00 87.50 157 ILE A CA 1
ATOM 1227 C C . ILE A 1 157 ? -3.527 3.967 -11.100 1.00 87.50 157 ILE A C 1
ATOM 1229 O O . ILE A 1 157 ? -4.066 3.603 -10.051 1.00 87.50 157 ILE A O 1
ATOM 1233 N N . GLN A 1 158 ? -2.523 4.843 -11.112 1.00 89.62 158 GLN A N 1
ATOM 1234 C CA . GLN A 1 158 ? -1.985 5.433 -9.892 1.00 89.62 158 GLN A CA 1
ATOM 1235 C C . GLN A 1 158 ? -3.014 6.339 -9.202 1.00 89.62 158 GLN A C 1
ATOM 1237 O O . GLN A 1 158 ? -3.204 6.237 -7.987 1.00 89.62 158 GLN A O 1
ATOM 1242 N N . HIS A 1 159 ? -3.753 7.151 -9.960 1.00 84.06 159 HIS A N 1
ATOM 1243 C CA . HIS A 1 159 ? -4.862 7.950 -9.440 1.00 84.06 159 HIS A CA 1
ATOM 1244 C C . HIS A 1 159 ? -5.969 7.087 -8.824 1.00 84.06 159 HIS A C 1
ATOM 1246 O O . HIS A 1 159 ? -6.492 7.425 -7.759 1.00 84.06 159 HIS A O 1
ATOM 1252 N N . LEU A 1 160 ? -6.329 5.969 -9.460 1.00 80.81 160 LEU A N 1
ATOM 1253 C CA . LEU A 1 160 ? -7.323 5.036 -8.930 1.00 80.81 160 LEU A CA 1
ATOM 1254 C C . LEU A 1 160 ? -6.834 4.332 -7.662 1.00 80.81 160 LEU A C 1
ATOM 1256 O O . LEU A 1 160 ? -7.623 4.167 -6.736 1.00 80.81 160 LEU A O 1
ATOM 1260 N N . ARG A 1 161 ? -5.550 3.965 -7.578 1.00 79.56 161 ARG A N 1
ATOM 1261 C CA . ARG A 1 161 ? -4.958 3.386 -6.360 1.00 79.56 161 ARG A CA 1
ATOM 1262 C C . ARG A 1 161 ? -5.044 4.346 -5.179 1.00 79.56 161 ARG A C 1
ATOM 1264 O O . ARG A 1 161 ? -5.554 3.957 -4.136 1.00 79.56 161 ARG A O 1
ATOM 1271 N N . VAL A 1 162 ? -4.646 5.606 -5.369 1.00 83.62 162 VAL A N 1
ATOM 1272 C CA . VAL A 1 162 ? -4.740 6.631 -4.314 1.00 83.62 162 VAL A CA 1
ATOM 1273 C C . VAL A 1 162 ? -6.189 6.814 -3.856 1.00 83.62 162 VAL A C 1
ATOM 1275 O O . VAL A 1 162 ? -6.458 6.786 -2.658 1.00 83.62 162 VAL A O 1
ATOM 1278 N N . LYS A 1 163 ? -7.141 6.910 -4.795 1.00 85.69 163 LYS A N 1
ATOM 1279 C CA . LYS A 1 163 ? -8.573 7.007 -4.460 1.00 85.69 163 LYS A CA 1
ATOM 1280 C C . LYS A 1 163 ? -9.079 5.789 -3.687 1.00 85.69 163 LYS A C 1
ATOM 1282 O O . LYS A 1 163 ? -9.843 5.950 -2.744 1.00 85.69 163 LYS A O 1
ATOM 1287 N N . MET A 1 164 ? -8.664 4.583 -4.069 1.00 84.25 164 MET A N 1
ATOM 1288 C CA . MET A 1 164 ? -9.029 3.352 -3.363 1.00 84.25 164 MET A CA 1
ATOM 1289 C C . MET A 1 164 ? -8.486 3.330 -1.931 1.00 84.25 164 MET A C 1
ATOM 1291 O O . MET A 1 164 ? -9.208 2.931 -1.019 1.00 84.25 164 MET A O 1
ATOM 1295 N N . ASP A 1 165 ? -7.249 3.784 -1.725 1.00 80.81 165 ASP A N 1
ATOM 1296 C CA . ASP A 1 165 ? -6.638 3.864 -0.397 1.00 80.81 165 ASP A CA 1
ATOM 1297 C C . ASP A 1 165 ? -7.321 4.922 0.485 1.00 80.81 165 ASP A C 1
ATOM 1299 O O . ASP A 1 165 ? -7.524 4.694 1.679 1.00 80.81 165 ASP A O 1
ATOM 1303 N N . ASP A 1 166 ? -7.706 6.065 -0.090 1.00 79.69 166 ASP A N 1
ATOM 1304 C CA . ASP A 1 166 ? -8.457 7.110 0.614 1.00 79.69 166 ASP A CA 1
ATOM 1305 C C . ASP A 1 166 ? -9.870 6.630 0.998 1.00 79.69 166 ASP A C 1
ATOM 1307 O O . ASP A 1 166 ? -10.291 6.802 2.143 1.00 79.69 166 ASP A O 1
ATOM 1311 N N . GLU A 1 167 ? -10.586 5.954 0.092 1.00 82.06 167 GLU A N 1
ATOM 1312 C CA . GLU A 1 167 ? -11.894 5.345 0.385 1.00 82.06 167 GLU A CA 1
ATOM 1313 C C . GLU A 1 167 ? -11.797 4.239 1.446 1.00 82.06 167 GLU A C 1
ATOM 1315 O O . GLU A 1 167 ? -12.670 4.121 2.309 1.00 82.06 167 GLU A O 1
ATOM 1320 N N . ALA A 1 168 ? -10.722 3.444 1.435 1.00 75.19 168 ALA A N 1
ATOM 1321 C CA . ALA A 1 168 ? -10.474 2.441 2.467 1.00 75.19 168 ALA A CA 1
ATOM 1322 C C . ALA A 1 168 ? -10.270 3.083 3.850 1.00 75.19 168 ALA A C 1
ATOM 1324 O O . ALA A 1 168 ? -10.872 2.623 4.824 1.00 75.19 168 ALA A O 1
ATOM 1325 N N . ARG A 1 169 ? -9.493 4.174 3.930 1.00 76.56 169 ARG A N 1
ATOM 1326 C CA . ARG A 1 169 ? -9.309 4.953 5.169 1.00 76.56 169 ARG A CA 1
ATOM 1327 C C . ARG A 1 169 ? -10.629 5.558 5.655 1.00 76.56 169 ARG A C 1
ATOM 1329 O O . ARG A 1 169 ? -11.003 5.344 6.806 1.00 76.56 169 ARG A O 1
ATOM 1336 N N . ASN A 1 170 ? -11.388 6.207 4.769 1.00 74.94 170 ASN A N 1
ATOM 1337 C CA . ASN A 1 170 ? -12.704 6.770 5.097 1.00 74.94 170 ASN A CA 1
ATOM 1338 C C . ASN A 1 170 ? -13.674 5.696 5.613 1.00 74.94 170 ASN A C 1
ATOM 1340 O O . ASN A 1 170 ? -14.402 5.909 6.586 1.00 74.94 170 ASN A O 1
ATOM 1344 N N . ARG A 1 171 ? -13.680 4.514 4.986 1.00 80.62 171 ARG A N 1
ATOM 1345 C CA . ARG A 1 171 ? -14.501 3.384 5.427 1.00 80.62 171 ARG A CA 1
ATOM 1346 C C . ARG A 1 171 ? -14.116 2.932 6.835 1.00 80.62 171 ARG A C 1
ATOM 1348 O O . ARG A 1 171 ? -15.010 2.711 7.650 1.00 80.62 171 ARG A O 1
ATOM 1355 N N . GLU A 1 172 ? -12.824 2.801 7.131 1.00 82.00 172 GLU A N 1
ATOM 1356 C CA . GLU A 1 172 ? -12.349 2.409 8.461 1.00 82.00 172 GLU A CA 1
ATOM 1357 C C . GLU A 1 172 ? -12.753 3.427 9.540 1.00 82.00 172 GLU A C 1
ATOM 1359 O O . GLU A 1 172 ? -13.223 3.031 10.612 1.00 82.00 172 GLU A O 1
ATOM 1364 N N . GLU A 1 173 ? -12.657 4.727 9.246 1.00 80.38 173 GLU A N 1
ATOM 1365 C CA . GLU A 1 173 ? -13.103 5.804 10.139 1.00 80.38 173 GLU A CA 1
ATOM 1366 C C . GLU A 1 173 ? -14.608 5.719 10.435 1.00 80.38 173 GLU A C 1
ATOM 1368 O O . GLU A 1 173 ? -15.027 5.764 11.598 1.00 80.38 173 GLU A O 1
ATOM 1373 N N . VAL A 1 174 ? -15.435 5.518 9.402 1.00 80.56 174 VAL A N 1
ATOM 1374 C CA . VAL A 1 174 ? -16.890 5.359 9.555 1.00 80.56 174 VAL A CA 1
ATOM 1375 C C . VAL A 1 174 ? -17.232 4.082 10.329 1.00 80.56 174 VAL A C 1
ATOM 1377 O O . VAL A 1 174 ? -18.096 4.101 11.208 1.00 80.56 174 VAL A O 1
ATOM 1380 N N . GLU A 1 175 ? -16.544 2.969 10.069 1.00 87.44 175 GLU A N 1
ATOM 1381 C CA . GLU A 1 175 ? -16.722 1.716 10.813 1.00 87.44 175 GLU A CA 1
ATOM 1382 C C . GLU A 1 175 ? -16.288 1.847 12.283 1.00 87.44 175 GLU A C 1
ATOM 1384 O O . GLU A 1 175 ? -16.915 1.272 13.181 1.00 87.44 175 GLU A O 1
ATOM 1389 N N . ALA A 1 176 ? -15.233 2.613 12.571 1.00 82.25 176 ALA A N 1
ATOM 1390 C CA . ALA A 1 176 ? -14.829 2.946 13.933 1.00 82.25 176 ALA A CA 1
ATOM 1391 C C . ALA A 1 176 ? -15.897 3.794 14.644 1.00 82.25 176 ALA A C 1
ATOM 1393 O O . ALA A 1 176 ? -16.307 3.446 15.755 1.00 82.25 176 ALA A O 1
ATOM 1394 N N . ALA A 1 177 ? -16.417 4.836 13.989 1.00 87.88 177 ALA A N 1
ATOM 1395 C CA . ALA A 1 177 ? -17.500 5.661 14.522 1.00 87.88 177 ALA A CA 1
ATOM 1396 C C . ALA A 1 177 ? -18.775 4.840 14.785 1.00 87.88 177 ALA A C 1
ATOM 1398 O O . ALA A 1 177 ? -19.377 4.953 15.855 1.00 87.88 177 ALA A O 1
ATOM 1399 N N . ALA A 1 178 ? -19.149 3.942 13.868 1.00 84.06 178 ALA A N 1
ATOM 1400 C CA . ALA A 1 178 ? -20.295 3.049 14.028 1.00 84.06 178 ALA A CA 1
ATOM 1401 C C . ALA A 1 178 ? -20.124 2.082 15.213 1.00 84.06 178 ALA A C 1
ATOM 1403 O O . ALA A 1 178 ? -21.067 1.872 15.981 1.00 84.06 178 ALA A O 1
ATOM 1404 N N . ARG A 1 179 ? -18.920 1.520 15.410 1.00 90.94 179 ARG A N 1
ATOM 1405 C CA . ARG A 1 179 ? -18.605 0.677 16.580 1.00 90.94 179 ARG A CA 1
ATOM 1406 C C . ARG A 1 179 ? -18.748 1.452 17.888 1.00 90.94 179 ARG A C 1
ATOM 1408 O O . ARG A 1 179 ? -19.308 0.919 18.843 1.00 90.94 179 ARG A O 1
ATOM 1415 N N . THR A 1 180 ? -18.278 2.694 17.927 1.00 90.44 180 THR A N 1
ATOM 1416 C CA . THR A 1 180 ? -18.415 3.573 19.094 1.00 90.44 180 THR A CA 1
ATOM 1417 C C . THR A 1 180 ? -19.878 3.920 19.367 1.00 90.44 180 THR A C 1
ATOM 1419 O O . THR A 1 180 ? -20.340 3.769 20.494 1.00 90.44 180 THR A O 1
ATOM 1422 N N . MET A 1 181 ? -20.648 4.280 18.336 1.00 90.81 181 MET A N 1
ATOM 1423 C CA . MET A 1 181 ? -22.082 4.555 18.469 1.00 90.81 181 MET A CA 1
ATOM 1424 C C . MET A 1 181 ? -22.857 3.333 18.971 1.00 90.81 181 MET A C 1
ATOM 1426 O O . MET A 1 181 ? -23.727 3.458 19.827 1.00 90.81 181 MET A O 1
ATOM 1430 N N . LYS A 1 182 ? -22.508 2.130 18.497 1.00 94.81 182 LYS A N 1
ATOM 1431 C CA . LYS A 1 182 ? -23.104 0.884 18.990 1.00 94.81 182 LYS A CA 1
ATOM 1432 C C . LYS A 1 182 ? -22.855 0.683 20.487 1.00 94.81 182 LYS A C 1
ATOM 1434 O O . LYS A 1 182 ? -23.797 0.369 21.204 1.00 94.81 182 LYS A O 1
ATOM 1439 N N . LYS A 1 183 ? -21.624 0.917 20.960 1.00 95.56 183 LYS A N 1
ATOM 1440 C CA . LYS A 1 183 ? -21.303 0.855 22.397 1.00 95.56 183 LYS A CA 1
ATOM 1441 C C . LYS A 1 183 ? -22.143 1.845 23.201 1.00 95.56 183 LYS A C 1
ATOM 1443 O O . LYS A 1 183 ? -22.748 1.442 24.185 1.00 95.56 183 LYS A O 1
ATOM 1448 N N . TYR A 1 184 ? -22.262 3.091 22.737 1.00 95.94 184 TYR A N 1
ATOM 1449 C CA . TYR A 1 184 ? -23.123 4.085 23.384 1.00 95.94 184 TYR A CA 1
ATOM 1450 C C . TYR A 1 184 ? -24.591 3.645 23.441 1.00 95.94 184 TYR A C 1
ATOM 1452 O O . TYR A 1 184 ? -25.241 3.806 24.469 1.00 95.94 184 TYR A O 1
ATOM 1460 N N . VAL A 1 185 ? -25.124 3.050 22.369 1.00 97.44 185 VAL A N 1
ATOM 1461 C CA . VAL A 1 185 ? -26.494 2.507 22.365 1.00 97.44 185 VAL A CA 1
ATOM 1462 C C . VAL A 1 185 ? -26.652 1.379 23.388 1.00 97.44 185 VAL A C 1
ATOM 1464 O O . VAL A 1 185 ? -27.657 1.347 24.102 1.00 97.44 185 VAL A O 1
ATOM 1467 N N . ASP A 1 186 ? -25.675 0.476 23.488 1.00 97.00 186 ASP A N 1
ATOM 1468 C CA . ASP A 1 186 ? -25.686 -0.619 24.462 1.00 97.00 186 ASP A CA 1
ATOM 1469 C C . ASP A 1 186 ? -25.607 -0.086 25.909 1.00 97.00 186 ASP A C 1
ATOM 1471 O O . ASP A 1 186 ? -26.374 -0.523 26.768 1.00 97.00 186 ASP A O 1
ATOM 1475 N N . GLU A 1 187 ? -24.768 0.920 26.171 1.00 97.38 187 GLU A N 1
ATOM 1476 C CA . GLU A 1 187 ? -24.680 1.618 27.464 1.00 97.38 187 GLU A CA 1
ATOM 1477 C C . GLU A 1 187 ? -25.997 2.320 27.828 1.00 97.38 187 GLU A C 1
ATOM 1479 O O . GLU A 1 187 ? -26.521 2.132 28.929 1.00 97.38 187 GLU A O 1
ATOM 1484 N N . CYS A 1 188 ? -26.597 3.067 26.894 1.00 97.06 188 CYS A N 1
ATOM 1485 C CA . CYS A 1 188 ? -27.907 3.690 27.093 1.00 97.06 188 CYS A CA 1
ATOM 1486 C C . CYS A 1 188 ? -28.999 2.649 27.364 1.00 97.06 188 CYS A C 1
ATOM 1488 O O . CYS A 1 188 ? -29.889 2.878 28.185 1.00 97.06 188 CYS A O 1
ATOM 1490 N N . ARG A 1 189 ? -28.944 1.492 26.693 1.00 98.12 189 ARG A N 1
ATOM 1491 C CA . ARG A 1 189 ? -29.883 0.390 26.919 1.00 98.12 189 ARG A CA 1
ATOM 1492 C C . ARG A 1 189 ? -29.735 -0.188 28.326 1.00 98.12 189 ARG A C 1
ATOM 1494 O O . ARG A 1 189 ? -30.757 -0.425 28.968 1.00 98.12 189 ARG A O 1
ATOM 1501 N N . LEU A 1 190 ? -28.509 -0.398 28.804 1.00 98.19 190 LEU A N 1
ATOM 1502 C CA . LEU A 1 190 ? -28.250 -0.863 30.170 1.00 98.19 190 LEU A CA 1
ATOM 1503 C C . LEU A 1 190 ? -28.760 0.145 31.20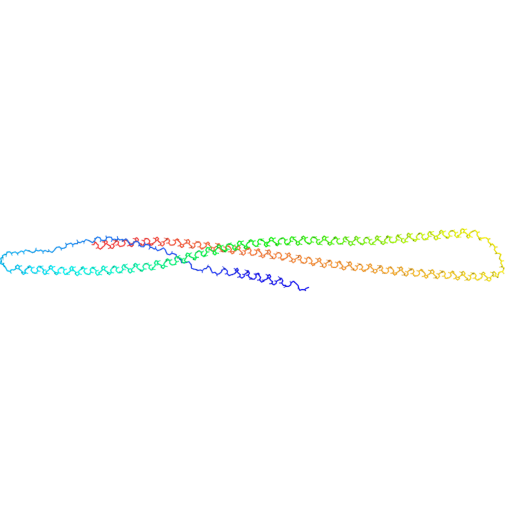4 1.00 98.19 190 LEU A C 1
ATOM 1505 O O . LEU A 1 190 ? -29.520 -0.236 32.093 1.00 98.19 190 LEU A O 1
ATOM 1509 N N . ALA A 1 191 ? -28.446 1.432 31.028 1.00 97.81 191 ALA A N 1
ATOM 1510 C CA . ALA A 1 191 ? -28.933 2.497 31.902 1.00 97.81 191 ALA A CA 1
ATOM 1511 C C . ALA A 1 191 ? -30.470 2.549 31.944 1.00 97.81 191 ALA A C 1
ATOM 1513 O O . ALA A 1 191 ? -31.060 2.674 33.018 1.00 97.81 191 ALA A O 1
ATOM 1514 N N . ARG A 1 192 ? -31.140 2.380 30.793 1.00 98.38 192 ARG A N 1
ATOM 1515 C CA . ARG A 1 192 ? -32.605 2.282 30.743 1.00 98.38 192 ARG A CA 1
ATOM 1516 C C . ARG A 1 192 ? -33.115 1.086 31.544 1.00 98.38 192 ARG A C 1
ATOM 1518 O O . ARG A 1 192 ? -34.006 1.255 32.361 1.00 98.38 192 ARG A O 1
ATOM 1525 N N . MET A 1 193 ? -32.527 -0.097 31.360 1.00 98.50 193 MET A N 1
ATOM 1526 C CA . MET A 1 193 ? -32.925 -1.299 32.103 1.00 98.50 193 MET A CA 1
ATOM 1527 C C . MET A 1 193 ? -32.735 -1.145 33.619 1.00 98.50 193 MET A C 1
ATOM 1529 O O . MET A 1 193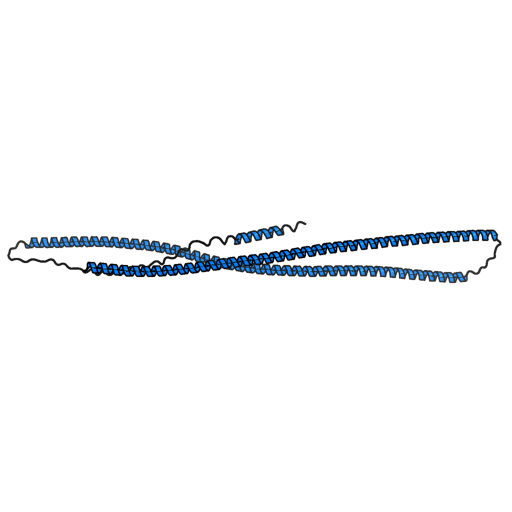 ? -33.528 -1.674 34.394 1.00 98.50 193 MET A O 1
ATOM 1533 N N . GLU A 1 194 ? -31.694 -0.442 34.065 1.00 98.25 194 GLU A N 1
ATOM 1534 C CA . GLU A 1 194 ? -31.498 -0.126 35.483 1.00 98.25 194 GLU A CA 1
ATOM 1535 C C . GLU A 1 194 ? -32.563 0.834 36.018 1.00 98.25 194 GLU A C 1
ATOM 1537 O O . GLU A 1 194 ? -33.058 0.638 37.129 1.00 98.25 194 GLU A O 1
ATOM 1542 N N . LEU A 1 195 ? -32.932 1.853 35.237 1.00 98.19 195 LEU A N 1
ATOM 1543 C CA . LEU A 1 195 ? -34.018 2.770 35.583 1.00 98.19 195 LEU A CA 1
ATOM 1544 C C . LEU A 1 195 ? -35.372 2.054 35.622 1.00 98.19 195 LEU A C 1
ATOM 1546 O O . LEU A 1 195 ? -36.112 2.250 36.580 1.00 98.19 195 LEU A O 1
ATOM 1550 N N . ASP A 1 196 ? -35.654 1.171 34.662 1.00 98.38 196 ASP A N 1
ATOM 1551 C CA . ASP A 1 196 ? -36.881 0.365 34.623 1.00 98.38 196 ASP A CA 1
ATOM 1552 C C . ASP A 1 196 ? -36.996 -0.524 35.877 1.00 98.38 196 ASP A C 1
ATOM 1554 O O . ASP A 1 196 ? -38.059 -0.609 36.490 1.00 98.38 196 ASP A O 1
ATOM 1558 N N . LYS A 1 197 ? -35.888 -1.136 36.327 1.00 98.50 197 LYS A N 1
ATOM 1559 C CA . LYS A 1 197 ? -35.850 -1.913 37.581 1.00 98.50 197 LYS A CA 1
ATOM 1560 C C . LYS A 1 197 ? -36.125 -1.051 38.812 1.00 98.50 197 LYS A C 1
ATOM 1562 O O . LYS A 1 197 ? -36.864 -1.476 39.694 1.00 98.50 197 LYS A O 1
ATOM 1567 N N . LYS A 1 198 ? -35.527 0.144 38.886 1.00 98.31 198 LYS A N 1
ATOM 1568 C CA . LYS A 1 198 ? -35.775 1.094 39.985 1.00 98.31 198 LYS A CA 1
ATOM 1569 C C . LYS A 1 198 ? -37.230 1.554 39.998 1.00 98.31 198 LYS A C 1
ATOM 1571 O O . LYS A 1 198 ? -37.809 1.662 41.069 1.00 98.31 198 LYS A O 1
ATOM 1576 N N . LEU A 1 199 ? -37.810 1.788 38.822 1.00 98.44 199 LEU A N 1
ATOM 1577 C CA . LEU A 1 199 ? -39.215 2.144 38.673 1.00 98.44 199 LEU A CA 1
ATOM 1578 C C . LEU A 1 199 ? -40.116 1.018 39.195 1.00 98.44 199 LEU A C 1
ATOM 1580 O O . LEU A 1 199 ? -40.942 1.290 40.058 1.00 98.44 199 LEU A O 1
ATOM 1584 N N . CYS A 1 200 ? -39.894 -0.233 38.775 1.00 98.12 200 CYS A N 1
ATOM 1585 C CA . CYS A 1 200 ? -40.660 -1.383 39.278 1.00 98.12 200 CYS A CA 1
ATOM 1586 C C . CYS A 1 200 ? -40.543 -1.524 40.806 1.00 98.12 200 CYS A C 1
ATOM 1588 O O . CYS A 1 200 ? -41.545 -1.713 41.485 1.00 98.12 200 CYS A O 1
ATOM 1590 N N . ALA A 1 201 ? -39.335 -1.374 41.363 1.00 98.25 201 ALA A N 1
ATOM 1591 C CA . ALA A 1 201 ? -39.121 -1.453 42.809 1.00 98.25 201 ALA A CA 1
ATOM 1592 C C . ALA A 1 201 ? -39.869 -0.346 43.577 1.00 98.25 201 ALA A C 1
ATOM 1594 O O . ALA A 1 201 ? -40.462 -0.615 44.618 1.00 98.25 201 ALA A O 1
ATOM 1595 N N . LEU A 1 202 ? -39.877 0.886 43.056 1.00 98.25 202 LEU A N 1
ATOM 1596 C CA . LEU A 1 202 ? -40.627 2.000 43.646 1.00 98.25 202 LEU A CA 1
ATOM 1597 C C . LEU A 1 202 ? -42.145 1.808 43.526 1.00 98.25 202 LEU A C 1
ATOM 1599 O O . LEU A 1 202 ? -42.884 2.193 44.429 1.00 98.25 202 LEU A O 1
ATOM 1603 N N . GLU A 1 203 ? -42.625 1.216 42.430 1.00 98.50 203 GLU A N 1
ATOM 1604 C CA . GLU A 1 203 ? -44.037 0.856 42.274 1.00 98.50 203 GLU A CA 1
ATOM 1605 C C . GLU A 1 203 ? -44.458 -0.218 43.286 1.00 98.50 203 GLU A C 1
ATOM 1607 O O . GLU A 1 203 ? -45.491 -0.067 43.941 1.00 98.50 203 GLU A O 1
ATOM 1612 N N . GLU A 1 204 ? -43.644 -1.262 43.468 1.00 98.25 204 GLU A N 1
ATOM 1613 C CA . GLU A 1 204 ? -43.857 -2.300 44.483 1.00 98.25 204 GLU A CA 1
ATOM 1614 C C . GLU A 1 204 ? -43.859 -1.712 45.902 1.00 98.25 204 GLU A C 1
ATOM 1616 O O . GLU A 1 204 ? -44.760 -2.011 46.689 1.00 98.25 204 GLU A O 1
ATOM 1621 N N . GLU A 1 205 ? -42.910 -0.825 46.220 1.00 98.06 205 GLU A N 1
ATOM 1622 C CA . GLU A 1 205 ? -42.844 -0.124 47.507 1.00 98.06 205 GLU A CA 1
ATOM 1623 C C . GLU A 1 205 ? -44.079 0.760 47.737 1.00 98.06 205 GLU A C 1
ATOM 1625 O O . GLU A 1 205 ? -44.673 0.736 48.815 1.00 98.06 205 GLU A O 1
ATOM 1630 N N . ALA A 1 206 ? -44.526 1.497 46.717 1.00 97.81 206 ALA A N 1
ATOM 1631 C CA . ALA A 1 206 ? -45.721 2.330 46.809 1.00 97.81 206 ALA A CA 1
ATOM 1632 C C . ALA A 1 206 ? -46.993 1.499 47.045 1.00 97.81 206 ALA A C 1
ATOM 1634 O O . ALA A 1 206 ? -47.861 1.906 47.821 1.00 97.81 206 ALA A O 1
ATOM 1635 N N . VAL A 1 207 ? -47.119 0.338 46.392 1.00 98.31 207 VAL A N 1
ATOM 1636 C CA . VAL A 1 207 ? -48.229 -0.600 46.625 1.00 98.31 207 VAL A CA 1
ATOM 1637 C C . VAL A 1 207 ? -48.153 -1.188 48.033 1.00 98.31 207 VAL A C 1
ATOM 1639 O O . VAL A 1 207 ? -49.170 -1.231 48.727 1.00 98.31 207 VAL A O 1
ATOM 1642 N N . PHE A 1 208 ? -46.962 -1.590 48.479 1.00 98.31 208 PHE A N 1
ATOM 1643 C CA . PHE A 1 208 ? -46.738 -2.117 49.823 1.00 98.31 208 PHE A CA 1
ATOM 1644 C C . PHE A 1 208 ? -47.116 -1.101 50.908 1.00 98.31 208 PHE A C 1
ATOM 1646 O O . PHE A 1 208 ? -47.886 -1.431 51.806 1.00 98.31 208 PHE A O 1
ATOM 1653 N N . LEU A 1 209 ? -46.650 0.147 50.794 1.00 98.06 209 LEU A N 1
ATOM 1654 C CA . LEU A 1 209 ? -46.962 1.219 51.744 1.00 98.06 209 LEU A CA 1
ATOM 1655 C C . LEU A 1 209 ? -48.461 1.525 51.805 1.00 98.06 209 LEU A C 1
ATOM 1657 O O . LEU A 1 209 ? -48.994 1.725 52.894 1.00 98.06 209 LEU A O 1
ATOM 1661 N N . LYS A 1 210 ? -49.154 1.534 50.657 1.00 97.94 210 LYS A N 1
ATOM 1662 C CA . LYS A 1 210 ? -50.615 1.709 50.619 1.00 97.94 210 LYS A CA 1
ATOM 1663 C C . LYS A 1 210 ? -51.332 0.587 51.358 1.00 97.94 210 LYS A C 1
ATOM 1665 O O . LYS A 1 210 ? -52.171 0.873 52.203 1.00 97.94 210 LYS A O 1
ATOM 1670 N N . LYS A 1 211 ? -50.969 -0.666 51.076 1.00 98.12 211 LYS A N 1
ATOM 1671 C CA . LYS A 1 211 ? -51.566 -1.832 51.732 1.00 98.12 211 LYS A CA 1
ATOM 1672 C C . LYS A 1 211 ? -51.310 -1.823 53.242 1.00 98.12 211 LYS A C 1
ATOM 1674 O O . LYS A 1 211 ? -52.244 -2.016 54.007 1.00 98.12 211 LYS A O 1
ATOM 1679 N N . ASN A 1 212 ? -50.076 -1.547 53.666 1.00 97.75 212 ASN A N 1
ATOM 1680 C CA . ASN A 1 212 ? -49.730 -1.464 55.084 1.00 97.75 212 ASN A CA 1
ATOM 1681 C C . ASN A 1 212 ? -50.514 -0.345 55.788 1.00 97.75 212 ASN A C 1
ATOM 1683 O O . ASN A 1 212 ? -51.039 -0.549 56.874 1.00 97.75 212 ASN A O 1
ATOM 1687 N N . HIS A 1 213 ? -50.663 0.819 55.147 1.00 96.88 213 HIS A N 1
ATOM 1688 C CA . HIS A 1 213 ? -51.486 1.899 55.688 1.00 96.88 213 HIS A CA 1
ATOM 1689 C C . HIS A 1 213 ? -52.968 1.504 55.809 1.00 96.88 213 HIS A C 1
ATOM 1691 O O . HIS A 1 213 ? -53.599 1.807 56.817 1.00 96.88 213 HIS A O 1
ATOM 1697 N N . GLU A 1 214 ? -53.530 0.823 54.806 1.00 97.06 214 GLU A N 1
ATOM 1698 C CA . GLU A 1 214 ? -54.906 0.305 54.855 1.00 97.06 214 GLU A CA 1
ATOM 1699 C C . GLU A 1 214 ? -55.100 -0.707 56.000 1.00 97.06 214 GLU A C 1
ATOM 1701 O O . GLU A 1 214 ? -56.108 -0.640 56.704 1.00 97.06 214 GLU A O 1
ATOM 1706 N N . GLU A 1 215 ? -54.128 -1.598 56.219 1.00 96.06 215 GLU A N 1
ATOM 1707 C CA . GLU A 1 215 ? -54.118 -2.570 57.322 1.00 96.06 215 GLU A CA 1
ATOM 1708 C C . GLU A 1 215 ? -54.008 -1.880 58.693 1.00 96.06 215 GLU A C 1
ATOM 1710 O O . GLU A 1 215 ? -54.840 -2.128 59.563 1.00 96.06 215 GLU A O 1
ATOM 1715 N N . GLU A 1 216 ? -53.069 -0.945 58.874 1.00 95.75 216 GLU A N 1
ATOM 1716 C CA . GLU A 1 216 ? -52.915 -0.167 60.116 1.00 95.75 216 GLU A CA 1
ATOM 1717 C C . GLU A 1 216 ? -54.182 0.629 60.461 1.00 95.75 216 GLU A C 1
ATOM 1719 O O . GLU A 1 216 ? -54.607 0.679 61.618 1.00 95.75 216 GLU A O 1
ATOM 1724 N N . VAL A 1 217 ? -54.820 1.248 59.461 1.00 95.56 217 VAL A N 1
ATOM 1725 C CA . VAL A 1 217 ? -56.092 1.959 59.655 1.00 95.56 217 VAL A CA 1
ATOM 1726 C C . VAL A 1 217 ? -57.194 0.987 60.081 1.00 95.56 217 VAL A C 1
ATOM 1728 O O . VAL A 1 217 ? -57.968 1.317 60.983 1.00 95.56 217 VAL A O 1
ATOM 1731 N N . ALA A 1 218 ? -57.268 -0.203 59.479 1.00 94.75 218 ALA A N 1
ATOM 1732 C CA . ALA A 1 218 ? -58.239 -1.226 59.860 1.00 94.75 218 ALA A CA 1
ATOM 1733 C C . ALA A 1 218 ? -58.015 -1.730 61.298 1.00 94.75 218 ALA A C 1
ATOM 1735 O O . ALA A 1 218 ? -58.973 -1.793 62.069 1.00 94.75 218 ALA A O 1
ATOM 1736 N N . GLU A 1 219 ? -56.768 -2.008 61.685 1.00 94.31 219 GLU A N 1
ATOM 1737 C CA . GLU A 1 219 ? -56.409 -2.425 63.046 1.00 94.31 219 GLU A CA 1
ATOM 1738 C C . GLU A 1 219 ? -56.731 -1.348 64.086 1.00 94.31 219 GLU A C 1
ATOM 1740 O O . GLU A 1 219 ? -57.302 -1.648 65.133 1.00 94.31 219 GLU A O 1
ATOM 1745 N N . LEU A 1 220 ? -56.408 -0.079 63.814 1.00 91.94 220 LEU A N 1
ATOM 1746 C CA . LEU A 1 220 ? -56.738 1.025 64.719 1.00 91.94 220 LEU A CA 1
ATOM 1747 C C . LEU A 1 220 ? -58.252 1.188 64.879 1.00 91.94 220 LEU A C 1
ATOM 1749 O O . LEU A 1 220 ? -58.736 1.416 65.989 1.00 91.94 220 LEU A O 1
ATOM 1753 N N . LEU A 1 221 ? -59.015 1.040 63.793 1.00 89.69 221 LEU A N 1
ATOM 1754 C CA . LEU A 1 221 ? -60.473 1.027 63.863 1.00 89.69 221 LEU A CA 1
ATOM 1755 C C . LEU A 1 221 ? -60.971 -0.149 64.710 1.00 89.69 221 LEU A C 1
ATOM 1757 O O . LEU A 1 221 ? -61.843 0.055 65.555 1.00 89.69 221 LEU A O 1
ATOM 1761 N N . GLU A 1 222 ? -60.416 -1.349 64.543 1.00 89.19 222 GLU A N 1
ATOM 1762 C CA . GLU A 1 222 ? -60.769 -2.519 65.352 1.00 89.19 222 GLU A CA 1
ATOM 1763 C C . GLU A 1 222 ? -60.421 -2.319 66.832 1.00 89.19 222 GLU A C 1
ATOM 1765 O O . GLU A 1 222 ? -61.252 -2.595 67.693 1.00 89.19 222 GLU A O 1
ATOM 1770 N N . GLN A 1 223 ? -59.255 -1.752 67.151 1.00 86.44 223 GLN A N 1
ATOM 1771 C CA . GLN A 1 223 ? -58.863 -1.427 68.525 1.00 86.44 223 GLN A CA 1
ATOM 1772 C C . GLN A 1 223 ? -59.799 -0.403 69.170 1.00 86.44 223 GLN A C 1
ATOM 1774 O O . GLN A 1 223 ? -60.147 -0.555 70.339 1.00 86.44 223 GLN A O 1
ATOM 1779 N N . ILE A 1 224 ? -60.257 0.612 68.431 1.00 80.50 224 ILE A N 1
ATOM 1780 C CA . ILE A 1 224 ? -61.246 1.580 68.931 1.00 80.50 224 ILE A CA 1
ATOM 1781 C C . ILE A 1 224 ? -62.586 0.885 69.232 1.00 80.50 224 ILE A C 1
ATOM 1783 O O . ILE A 1 224 ? -63.198 1.164 70.265 1.00 80.50 224 ILE A O 1
ATOM 1787 N N . HIS A 1 225 ? -63.021 -0.051 68.381 1.00 78.00 225 HIS A N 1
ATOM 1788 C CA . HIS A 1 225 ? -64.234 -0.845 68.617 1.00 78.00 225 HIS A CA 1
ATOM 1789 C C . HIS A 1 225 ? -64.063 -1.846 69.775 1.00 78.00 225 HIS A C 1
ATOM 1791 O O . HIS A 1 225 ? -64.972 -2.010 70.588 1.00 78.00 225 HIS A O 1
ATOM 1797 N N . GLY A 1 226 ? -62.899 -2.486 69.899 1.00 68.38 226 GLY A N 1
ATOM 1798 C CA . GLY A 1 226 ? -62.573 -3.423 70.977 1.00 68.38 226 GLY A CA 1
ATOM 1799 C C . GLY A 1 226 ? -62.428 -2.736 72.337 1.00 68.38 226 GLY A C 1
ATOM 1800 O O . GLY A 1 226 ? -62.933 -3.236 73.343 1.00 68.38 226 GLY A O 1
ATOM 1801 N N . ALA A 1 227 ? -61.838 -1.539 72.373 1.00 60.69 227 ALA A N 1
ATOM 1802 C CA . ALA A 1 227 ? -61.747 -0.711 73.575 1.00 60.69 227 ALA A CA 1
ATOM 1803 C C . ALA A 1 227 ? -63.123 -0.235 74.080 1.00 60.69 227 ALA A C 1
ATOM 1805 O O . ALA A 1 227 ? -63.263 0.077 75.261 1.00 60.69 227 ALA A O 1
ATOM 1806 N N . GLN A 1 228 ? -64.157 -0.228 73.229 1.00 48.25 228 GLN A N 1
ATOM 1807 C CA . GLN A 1 228 ? -65.541 0.019 73.645 1.00 48.25 228 GLN A CA 1
ATOM 1808 C C . GLN A 1 228 ? -66.228 -1.192 74.313 1.00 48.25 228 GLN A C 1
ATOM 1810 O O . GLN A 1 228 ? -67.327 -1.014 74.838 1.00 48.25 228 GLN A O 1
ATOM 1815 N N . VAL A 1 229 ? -65.631 -2.398 74.334 1.00 48.25 229 VAL A N 1
ATOM 1816 C CA . VAL A 1 229 ? -66.341 -3.638 74.739 1.00 48.25 229 VAL A CA 1
ATOM 1817 C C . VAL A 1 229 ? -65.601 -4.526 75.760 1.00 48.25 229 VAL A C 1
ATOM 1819 O O . VAL A 1 229 ? -66.150 -5.536 76.187 1.00 48.25 229 VAL A O 1
ATOM 1822 N N . SER A 1 230 ? -64.419 -4.170 76.273 1.00 39.34 230 SER A N 1
ATOM 1823 C CA . SER A 1 230 ? -63.747 -5.012 77.285 1.00 39.34 230 SER A CA 1
ATOM 1824 C C . SER A 1 230 ? -63.432 -4.291 78.597 1.00 39.34 230 SER A C 1
ATOM 1826 O O . SER A 1 230 ? -62.290 -3.927 78.874 1.00 39.34 230 SER A O 1
ATOM 1828 N N . PHE A 1 231 ? -64.444 -4.175 79.457 1.00 44.59 231 PHE A N 1
ATOM 1829 C CA . PHE A 1 231 ? -64.246 -4.212 80.905 1.00 44.59 231 PHE A CA 1
ATOM 1830 C C . PHE A 1 231 ? -65.234 -5.218 81.490 1.00 44.59 231 PHE A C 1
ATOM 1832 O O . PHE A 1 231 ? -66.350 -4.860 81.841 1.00 44.59 231 PHE A O 1
ATOM 1839 N N . ASP A 1 232 ? -64.820 -6.481 81.575 1.00 36.47 232 ASP A N 1
ATOM 1840 C CA . ASP A 1 232 ? -65.497 -7.469 82.410 1.00 36.47 232 ASP A CA 1
ATOM 1841 C C . ASP A 1 232 ? -64.451 -8.203 83.246 1.00 36.47 232 ASP A C 1
ATOM 1843 O O . ASP A 1 232 ? -63.772 -9.145 82.835 1.00 36.47 232 ASP A O 1
ATOM 1847 N N . MET A 1 233 ? -64.301 -7.669 84.453 1.00 44.50 233 MET A N 1
ATOM 1848 C CA . MET A 1 233 ? -63.570 -8.245 85.563 1.00 44.50 233 MET A CA 1
ATOM 1849 C C . MET A 1 233 ? -64.302 -9.521 85.987 1.00 44.50 233 MET A C 1
ATOM 1851 O O . MET A 1 233 ? -65.406 -9.440 86.524 1.00 44.50 233 MET A O 1
ATOM 1855 N N . ARG A 1 234 ? -63.720 -10.701 85.732 1.00 37.47 234 ARG A N 1
ATOM 1856 C CA . ARG A 1 234 ? -64.305 -11.970 86.181 1.00 37.47 234 ARG A CA 1
ATOM 1857 C C . ARG A 1 234 ? -63.453 -12.650 87.243 1.00 37.47 234 ARG A C 1
ATOM 1859 O O . ARG A 1 234 ? -62.262 -12.888 87.068 1.00 37.47 234 ARG A O 1
ATOM 1866 N N . ASP A 1 235 ? -64.149 -12.923 88.340 1.00 34.00 235 ASP A N 1
ATOM 1867 C CA . ASP A 1 235 ? -63.704 -13.443 89.621 1.00 34.00 235 ASP A CA 1
ATOM 1868 C C . ASP A 1 235 ? -62.786 -14.665 89.555 1.00 34.00 235 ASP A C 1
ATOM 1870 O O . ASP A 1 235 ? -63.030 -15.651 88.854 1.00 34.00 235 ASP A O 1
ATOM 1874 N N . ALA A 1 236 ? -61.757 -14.599 90.398 1.00 40.44 236 ALA A N 1
ATOM 1875 C CA . ALA A 1 236 ? -60.807 -15.655 90.681 1.00 40.44 236 ALA A CA 1
ATOM 1876 C C . ALA A 1 236 ? -61.502 -16.862 91.334 1.00 40.44 236 ALA A C 1
ATOM 1878 O O . ALA A 1 236 ? -61.758 -16.898 92.542 1.00 40.44 236 ALA A O 1
ATOM 1879 N N . LEU A 1 237 ? -61.769 -17.890 90.530 1.00 47.41 237 LEU A N 1
ATOM 1880 C CA . LEU A 1 237 ? -62.102 -19.217 91.027 1.00 47.41 237 LEU A CA 1
ATOM 1881 C C . LEU A 1 237 ? -60.824 -19.852 91.589 1.00 47.41 237 LEU A C 1
ATOM 1883 O O . LEU A 1 237 ? -59.791 -19.877 90.926 1.00 47.41 237 LEU A O 1
ATOM 1887 N N . LYS A 1 238 ? -60.896 -20.371 92.818 1.00 53.94 238 LYS A N 1
ATOM 1888 C CA . LYS A 1 238 ? -59.823 -21.130 93.476 1.00 53.94 238 LYS A CA 1
ATOM 1889 C C . LYS A 1 238 ? -59.555 -22.444 92.729 1.00 53.94 238 LYS A C 1
ATOM 1891 O O . LYS A 1 238 ? -59.981 -23.512 93.158 1.00 53.94 238 LYS A O 1
ATOM 1896 N N . THR A 1 239 ? -58.851 -22.362 91.610 1.00 55.72 239 THR A N 1
ATOM 1897 C CA . THR A 1 239 ? -58.041 -23.451 91.064 1.00 55.72 239 THR A CA 1
ATOM 1898 C C . THR A 1 239 ? -56.825 -23.634 91.962 1.00 55.72 239 THR A C 1
ATOM 1900 O O . THR A 1 239 ? -56.380 -22.660 92.564 1.00 55.72 239 THR A O 1
ATOM 1903 N N . ASP A 1 240 ? -56.303 -24.856 92.084 1.00 61.44 240 ASP A N 1
ATOM 1904 C CA . ASP A 1 240 ? -55.078 -25.155 92.835 1.00 61.44 240 ASP A CA 1
ATOM 1905 C C . ASP A 1 240 ? -53.937 -24.242 92.365 1.00 61.44 240 ASP A C 1
ATOM 1907 O O . ASP A 1 240 ? -53.241 -24.508 91.385 1.00 61.44 240 ASP A O 1
ATOM 1911 N N . VAL A 1 241 ? -53.786 -23.125 93.076 1.00 69.50 241 VAL A N 1
ATOM 1912 C CA . VAL A 1 241 ? -52.876 -22.034 92.736 1.00 69.50 241 VAL A CA 1
ATOM 1913 C C . VAL A 1 241 ? -51.451 -22.559 92.713 1.00 69.50 241 VAL A C 1
ATOM 1915 O O . VAL A 1 241 ? -50.630 -22.087 91.942 1.00 69.50 241 VAL A O 1
ATOM 1918 N N . THR A 1 242 ? -51.155 -23.588 93.503 1.00 76.50 242 THR A N 1
ATOM 1919 C CA . THR A 1 242 ? -49.805 -24.127 93.620 1.00 76.50 242 THR A CA 1
ATOM 1920 C C . THR A 1 242 ? -49.481 -25.056 92.450 1.00 76.50 242 THR A C 1
ATOM 1922 O O . THR A 1 242 ? -48.368 -25.002 91.930 1.00 76.50 242 THR A O 1
ATOM 1925 N N . GLY A 1 243 ? -50.438 -25.875 92.000 1.00 79.00 243 GLY A N 1
ATOM 1926 C CA . GLY A 1 243 ? -50.345 -26.656 90.763 1.00 79.00 243 GLY A CA 1
ATOM 1927 C C . GLY A 1 243 ? -50.235 -25.772 89.520 1.00 79.00 243 GLY A C 1
ATOM 1928 O O . GLY A 1 243 ? -49.283 -25.921 88.755 1.00 79.00 243 GLY A O 1
ATOM 1929 N N . ALA A 1 244 ? -51.127 -24.788 89.391 1.00 80.31 244 ALA A N 1
ATOM 1930 C CA . ALA A 1 244 ? -51.122 -23.828 88.291 1.00 80.31 244 ALA A CA 1
ATOM 1931 C C . ALA A 1 244 ? -49.839 -22.980 88.268 1.00 80.31 244 ALA A C 1
ATOM 1933 O O . ALA A 1 244 ? -49.236 -22.823 87.216 1.00 80.31 244 ALA A O 1
ATOM 1934 N N . LEU A 1 245 ? -49.347 -22.497 89.417 1.00 82.94 245 LEU A N 1
ATOM 1935 C CA . LEU A 1 245 ? -48.065 -21.781 89.487 1.00 82.94 245 LEU A CA 1
ATOM 1936 C C . LEU A 1 245 ? -46.876 -22.671 89.098 1.00 82.94 245 LEU A C 1
ATOM 1938 O O . LEU A 1 245 ? -45.932 -22.181 88.485 1.00 82.94 245 LEU A O 1
ATOM 1942 N N . ARG A 1 246 ? -46.898 -23.967 89.440 1.00 86.38 246 ARG A N 1
ATOM 1943 C CA . ARG A 1 246 ? -45.832 -24.917 89.073 1.00 86.38 246 ARG A CA 1
ATOM 1944 C C . ARG A 1 246 ? -45.849 -25.229 87.576 1.00 86.38 246 ARG A C 1
ATOM 1946 O O . ARG A 1 246 ? -44.786 -25.318 86.973 1.00 86.38 246 ARG A O 1
ATOM 1953 N N . GLU A 1 247 ? -47.033 -25.346 86.984 1.00 86.69 247 GLU A N 1
ATOM 1954 C CA . GLU A 1 247 ? -47.223 -25.532 85.544 1.00 86.69 247 GLU A CA 1
ATOM 1955 C C . GLU A 1 247 ? -46.866 -24.271 84.749 1.00 86.69 247 GLU A C 1
ATOM 1957 O O . GLU A 1 247 ? -46.108 -24.362 83.790 1.00 86.69 247 GLU A O 1
ATOM 1962 N N . ILE A 1 248 ? -47.296 -23.088 85.198 1.00 88.00 248 ILE A N 1
ATOM 1963 C CA . ILE A 1 248 ? -46.887 -21.796 84.626 1.00 88.00 248 ILE A CA 1
ATOM 1964 C C . ILE A 1 248 ? -45.365 -21.649 84.697 1.00 88.00 248 ILE A C 1
ATOM 1966 O O . ILE A 1 248 ? -44.745 -21.230 83.725 1.00 88.00 248 ILE A O 1
ATOM 1970 N N . ARG A 1 249 ? -44.736 -22.039 85.814 1.00 88.88 249 ARG A N 1
ATOM 1971 C CA . ARG A 1 249 ? -43.274 -22.011 85.946 1.00 88.88 249 ARG A CA 1
ATOM 1972 C C . ARG A 1 249 ? -42.593 -22.982 84.984 1.00 88.88 249 ARG A C 1
ATOM 1974 O O . ARG A 1 249 ? -41.667 -22.578 84.298 1.00 88.88 249 ARG A O 1
ATOM 1981 N N . ALA A 1 250 ? -43.092 -24.212 84.860 1.00 89.50 250 ALA A N 1
ATOM 1982 C CA . ALA A 1 250 ? -42.578 -25.185 83.895 1.00 89.50 250 ALA A CA 1
ATOM 1983 C C . ALA A 1 250 ? -42.759 -24.725 82.434 1.00 89.50 250 ALA A C 1
ATOM 1985 O O . ALA A 1 250 ? -41.879 -24.947 81.604 1.00 89.50 250 ALA A O 1
ATOM 1986 N N . GLN A 1 251 ? -43.870 -24.056 82.115 1.00 90.19 251 GLN A N 1
ATOM 1987 C CA . GLN A 1 251 ? -44.106 -23.459 80.801 1.00 90.19 251 GLN A CA 1
ATOM 1988 C C . GLN A 1 251 ? -43.174 -22.274 80.546 1.00 90.19 251 GLN A C 1
ATOM 1990 O O . GLN A 1 251 ? -42.608 -22.196 79.462 1.00 90.19 251 GLN A O 1
ATOM 1995 N N . LEU A 1 252 ? -42.963 -21.389 81.524 1.00 91.81 252 LEU A N 1
ATOM 1996 C CA . LEU A 1 252 ? -42.027 -20.267 81.410 1.00 91.81 252 LEU A CA 1
ATOM 1997 C C . LEU A 1 252 ? -40.583 -20.747 81.254 1.00 91.81 252 LEU A C 1
ATOM 1999 O O . LEU A 1 252 ? -39.890 -20.270 80.360 1.00 91.81 252 LEU A O 1
ATOM 2003 N N . ASP A 1 253 ? -40.154 -21.727 82.048 1.00 90.69 253 ASP A N 1
ATOM 2004 C CA . ASP A 1 253 ? -38.823 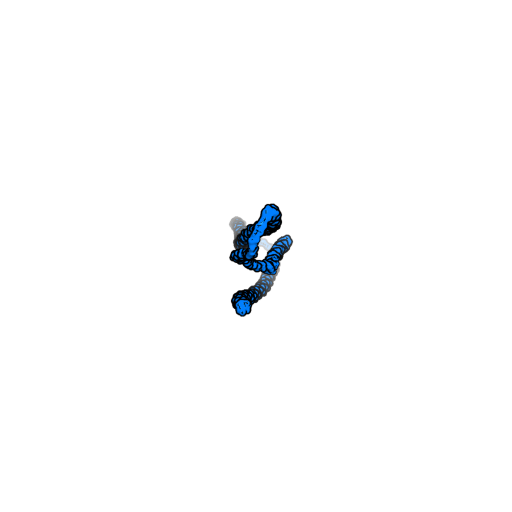-22.331 81.939 1.00 90.69 253 ASP A CA 1
ATOM 2005 C C . ASP A 1 253 ? -38.658 -23.042 80.581 1.00 90.69 253 ASP A C 1
ATOM 2007 O O . ASP A 1 253 ? -37.633 -22.901 79.910 1.00 90.69 253 ASP A O 1
ATOM 2011 N N . GLY A 1 254 ? -39.700 -23.740 80.112 1.00 92.44 254 GLY A N 1
ATOM 2012 C CA . GLY A 1 254 ? -39.737 -24.359 78.787 1.00 92.44 254 GLY A CA 1
ATOM 2013 C C . GLY A 1 254 ? -39.722 -23.345 77.637 1.00 92.44 254 GLY A C 1
ATOM 2014 O O . GLY A 1 254 ? -39.033 -23.561 76.642 1.00 92.44 254 GLY A O 1
ATOM 2015 N N . HIS A 1 255 ? -40.441 -22.227 77.762 1.00 91.44 255 HIS A N 1
ATOM 2016 C CA . HIS A 1 255 ? -40.437 -21.132 76.790 1.00 91.44 255 HIS A CA 1
ATOM 2017 C C . HIS A 1 255 ? -39.097 -20.400 76.773 1.00 91.44 255 HIS A C 1
ATOM 2019 O O . HIS A 1 255 ? -38.586 -20.122 75.692 1.00 91.44 255 HIS A O 1
ATOM 2025 N N . ALA A 1 256 ? -38.492 -20.143 77.933 1.00 91.81 256 ALA A N 1
ATOM 2026 C CA . ALA A 1 256 ? -37.169 -19.538 78.035 1.00 91.81 256 ALA A CA 1
ATOM 2027 C C . ALA A 1 256 ? -36.095 -20.442 77.410 1.00 91.81 256 ALA A C 1
ATOM 2029 O O . ALA A 1 256 ? -35.284 -19.974 76.615 1.00 91.81 256 ALA A O 1
ATOM 2030 N N . SER A 1 257 ? -36.139 -21.751 77.686 1.00 92.88 257 SER A N 1
ATOM 2031 C CA . SER A 1 257 ? -35.227 -22.734 77.088 1.00 92.88 257 SER A CA 1
ATOM 2032 C C . SER A 1 257 ? -35.394 -22.840 75.564 1.00 92.88 257 SER A C 1
ATOM 2034 O O . SER A 1 257 ? -34.407 -22.783 74.827 1.00 92.88 257 SER A O 1
ATOM 2036 N N . LYS A 1 258 ? -36.636 -22.917 75.064 1.00 93.31 258 LYS A N 1
ATOM 2037 C CA . LYS A 1 258 ? -36.929 -22.924 73.618 1.00 93.31 258 LYS A CA 1
ATOM 2038 C C . LYS A 1 258 ? -36.541 -21.611 72.939 1.00 93.31 258 LYS A C 1
ATOM 2040 O O . LYS A 1 258 ? -35.998 -21.629 71.844 1.00 93.31 258 LYS A O 1
ATOM 2045 N N . SER A 1 259 ? -36.783 -20.473 73.585 1.00 93.56 259 SER A N 1
ATOM 2046 C CA . SER A 1 259 ? -36.387 -19.163 73.063 1.00 93.56 259 SER A CA 1
ATOM 2047 C C . SER A 1 259 ? -34.866 -19.016 73.005 1.00 93.56 259 SER A C 1
ATOM 2049 O O . SER A 1 259 ? -34.362 -18.435 72.049 1.00 93.56 259 SER A O 1
ATOM 2051 N N . SER A 1 260 ? -34.136 -19.547 73.994 1.00 93.06 260 SER A N 1
ATOM 2052 C CA . SER A 1 260 ? -32.667 -19.542 74.014 1.00 93.06 260 SER A CA 1
ATOM 2053 C C . SER A 1 260 ? -32.091 -20.401 72.891 1.00 93.06 260 SER A C 1
ATOM 2055 O O . SER A 1 260 ? -31.282 -19.921 72.106 1.00 93.06 260 SER A O 1
ATOM 2057 N N . THR A 1 261 ? -32.553 -21.648 72.767 1.00 94.31 261 THR A N 1
ATOM 2058 C CA . THR A 1 261 ? -32.102 -22.572 71.709 1.00 94.31 261 THR A CA 1
ATOM 2059 C C . THR A 1 261 ? -32.448 -22.054 70.315 1.00 94.31 261 THR A C 1
ATOM 2061 O O . THR A 1 261 ? -31.597 -22.060 69.432 1.00 94.31 261 THR A O 1
ATOM 2064 N N . HIS A 1 262 ? -33.648 -21.498 70.125 1.00 95.25 262 HIS A N 1
ATOM 2065 C CA . HIS A 1 262 ? -34.033 -20.881 68.857 1.00 95.25 262 HIS A CA 1
ATOM 2066 C C . HIS A 1 262 ? -33.170 -19.656 68.511 1.00 95.25 262 HIS A C 1
ATOM 2068 O O . HIS A 1 262 ? -32.796 -19.475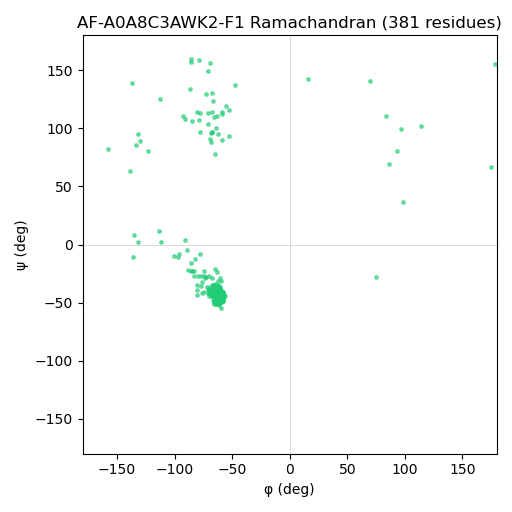 67.353 1.00 95.25 262 HIS A O 1
ATOM 2074 N N . ALA A 1 263 ? -32.810 -18.829 69.500 1.00 93.94 263 ALA A N 1
ATOM 2075 C CA . ALA A 1 263 ? -31.898 -17.707 69.291 1.00 93.94 263 ALA A CA 1
ATOM 2076 C C . ALA A 1 263 ? -30.487 -18.184 68.911 1.00 93.94 263 ALA A C 1
ATOM 2078 O O . ALA A 1 263 ? -29.890 -17.628 67.991 1.00 93.94 263 ALA A O 1
ATOM 2079 N N . GLU A 1 264 ? -29.968 -19.228 69.565 1.00 95.25 264 GLU A N 1
ATOM 2080 C CA . GLU A 1 264 ? -28.670 -19.835 69.236 1.00 95.25 264 GLU A CA 1
ATOM 2081 C C . GLU A 1 264 ? -28.649 -20.421 67.819 1.00 95.25 264 GLU A C 1
ATOM 2083 O O . GLU A 1 264 ? -27.732 -20.138 67.049 1.00 95.25 264 GLU A O 1
ATOM 2088 N N . GLU A 1 265 ? -29.672 -21.188 67.437 1.00 95.75 265 GLU A N 1
ATOM 2089 C CA . GLU A 1 265 ? -29.821 -21.728 66.081 1.00 95.75 265 GLU A CA 1
ATOM 2090 C C . GLU A 1 265 ? -29.912 -20.610 65.037 1.00 95.75 265 GLU A C 1
ATOM 2092 O O . GLU A 1 265 ? -29.218 -20.650 64.018 1.00 95.75 265 GLU A O 1
ATOM 2097 N N . TRP A 1 266 ? -30.708 -19.571 65.308 1.00 95.94 266 TRP A N 1
ATOM 2098 C CA . TRP A 1 266 ? -30.824 -18.407 64.433 1.00 95.94 266 TRP A CA 1
ATOM 2099 C C . TRP A 1 266 ? -29.483 -17.678 64.269 1.00 95.94 266 TRP A C 1
ATOM 2101 O O . TRP A 1 266 ? -29.092 -17.348 63.144 1.00 95.94 266 TRP A O 1
ATOM 2111 N N . PHE A 1 267 ? -28.740 -17.479 65.363 1.00 96.62 267 PHE A N 1
ATOM 2112 C CA . PHE A 1 267 ? -27.400 -16.891 65.326 1.00 96.62 267 PHE A CA 1
ATOM 2113 C C . PHE A 1 267 ? -26.417 -17.761 64.543 1.00 96.62 267 PHE A C 1
ATOM 2115 O O . PHE A 1 267 ? -25.679 -17.229 63.713 1.00 96.62 267 PHE A O 1
ATOM 2122 N N . ASN A 1 268 ? -26.430 -19.080 64.744 1.00 96.81 268 ASN A N 1
ATOM 2123 C CA . ASN A 1 268 ? -25.566 -20.013 64.020 1.00 96.81 268 ASN A CA 1
ATOM 2124 C C . ASN A 1 268 ? -25.833 -19.970 62.511 1.00 96.81 268 ASN A C 1
ATOM 2126 O O . ASN A 1 268 ? -24.898 -19.772 61.736 1.00 96.81 268 ASN A O 1
ATOM 2130 N N . VAL A 1 269 ? -27.100 -20.039 62.088 1.00 97.12 269 VAL A N 1
ATOM 2131 C CA . VAL A 1 269 ? -27.480 -19.925 60.668 1.00 97.12 269 VAL A CA 1
ATOM 2132 C C . VAL A 1 269 ? -27.063 -18.570 60.093 1.00 97.12 269 VAL A C 1
ATOM 2134 O O . VAL A 1 269 ? -26.573 -18.486 58.963 1.00 97.12 269 VAL A O 1
ATOM 2137 N N . ARG A 1 270 ? -27.231 -17.480 60.855 1.00 96.56 270 ARG A N 1
ATOM 2138 C CA . ARG A 1 270 ? -26.822 -16.145 60.403 1.00 96.56 270 ARG A CA 1
ATOM 2139 C C . ARG A 1 270 ? -25.305 -16.034 60.256 1.00 96.56 270 ARG A C 1
ATOM 2141 O O . ARG A 1 270 ? -24.846 -15.465 59.265 1.00 96.56 270 ARG A O 1
ATOM 2148 N N . MET A 1 271 ? -24.543 -16.583 61.198 1.00 96.12 271 MET A N 1
ATOM 2149 C CA . MET A 1 271 ? -23.079 -16.612 61.153 1.00 96.12 271 MET A CA 1
ATOM 2150 C C . MET A 1 271 ? -22.563 -17.478 60.006 1.00 96.12 271 MET A C 1
ATOM 2152 O O . MET A 1 271 ? -21.644 -17.064 59.301 1.00 96.12 271 MET A O 1
ATOM 2156 N N . GLU A 1 272 ? -23.179 -18.633 59.758 1.00 97.06 272 GLU A N 1
ATOM 2157 C CA . GLU A 1 272 ? -22.821 -19.506 58.641 1.00 97.06 272 GLU A CA 1
ATOM 2158 C C . GLU A 1 272 ? -23.064 -18.817 57.293 1.00 97.06 272 GLU A C 1
ATOM 2160 O O . GLU A 1 272 ? -22.153 -18.767 56.466 1.00 97.06 272 GLU A O 1
ATOM 2165 N N . ARG A 1 273 ? -24.226 -18.171 57.110 1.00 96.94 273 ARG A N 1
ATOM 2166 C CA . ARG A 1 273 ? -24.521 -17.377 55.902 1.00 96.94 273 ARG A CA 1
ATOM 2167 C C . ARG A 1 273 ? -23.527 -16.238 55.687 1.00 96.94 273 ARG A C 1
ATOM 2169 O O . ARG A 1 273 ? -23.096 -16.008 54.560 1.00 96.94 273 ARG A O 1
ATOM 2176 N N . LEU A 1 274 ? -23.154 -15.517 56.747 1.00 96.56 274 LEU A N 1
ATOM 2177 C CA . LEU A 1 274 ? -22.144 -14.456 56.658 1.00 96.56 274 LEU A CA 1
ATOM 2178 C C . LEU A 1 274 ? -20.760 -15.020 56.306 1.00 96.56 274 LEU A C 1
ATOM 2180 O O . LEU A 1 274 ? -20.058 -14.443 55.477 1.00 96.56 274 LEU A O 1
ATOM 2184 N N . SER A 1 275 ? -20.385 -16.160 56.888 1.00 96.94 275 SER A N 1
ATOM 2185 C CA . SER A 1 275 ? -19.123 -16.851 56.605 1.00 96.94 275 SER A CA 1
ATOM 2186 C C . SER A 1 275 ? -19.068 -17.377 55.166 1.00 96.94 275 SER A C 1
ATOM 2188 O O . SER A 1 275 ? -18.055 -17.241 54.481 1.00 96.94 275 SER A O 1
ATOM 2190 N N . GLU A 1 276 ? -20.169 -17.924 54.653 1.00 97.56 276 GLU A N 1
ATOM 2191 C CA . GLU A 1 276 ? -20.289 -18.351 53.259 1.00 97.56 276 GLU A CA 1
ATOM 2192 C C . GLU A 1 276 ? -20.214 -17.172 52.282 1.00 97.56 276 GLU A C 1
ATOM 2194 O O . GLU A 1 276 ? -19.427 -17.221 51.335 1.00 97.56 276 GLU A O 1
ATOM 2199 N N . ALA A 1 277 ? -20.924 -16.074 52.558 1.00 96.44 277 ALA A N 1
ATOM 2200 C CA . ALA A 1 277 ? -20.823 -14.848 51.767 1.00 96.44 277 ALA A CA 1
ATOM 2201 C C . ALA A 1 277 ? -19.392 -14.279 51.769 1.00 96.44 277 ALA A C 1
ATOM 2203 O O . ALA A 1 277 ? -18.880 -13.891 50.717 1.00 96.44 277 ALA A O 1
ATOM 2204 N N . ALA A 1 278 ? -18.711 -14.285 52.921 1.00 96.44 278 ALA A N 1
ATOM 2205 C CA . ALA A 1 278 ? -17.317 -13.859 53.029 1.00 96.44 278 ALA A CA 1
ATOM 2206 C C . ALA A 1 278 ? -16.374 -14.755 52.206 1.00 96.44 278 ALA A C 1
ATOM 2208 O O . ALA A 1 278 ? -15.529 -14.235 51.475 1.00 96.44 278 ALA A O 1
ATOM 2209 N N . ARG A 1 279 ? -16.548 -16.085 52.259 1.00 97.56 279 ARG A N 1
ATOM 2210 C CA . ARG A 1 279 ? -15.777 -17.043 51.445 1.00 97.56 279 ARG A CA 1
ATOM 2211 C C . ARG A 1 279 ? -16.011 -16.839 49.949 1.00 97.56 279 ARG A C 1
ATOM 2213 O O . ARG A 1 279 ? -15.043 -16.788 49.193 1.00 97.56 279 ARG A O 1
ATOM 2220 N N . SER A 1 280 ? -17.264 -16.669 49.527 1.00 97.31 280 SER A N 1
ATOM 2221 C CA . SER A 1 280 ? -17.610 -16.399 48.126 1.00 97.31 280 SER A CA 1
ATOM 2222 C C . SER A 1 280 ? -16.986 -15.092 47.639 1.00 97.31 280 SER A C 1
ATOM 2224 O O . SER A 1 280 ? -16.386 -15.057 46.566 1.00 97.31 280 SER A O 1
ATOM 2226 N N . ASN A 1 281 ? -17.078 -14.024 48.436 1.00 96.38 281 ASN A N 1
ATOM 2227 C CA . ASN A 1 281 ? -16.493 -12.732 48.087 1.00 96.38 281 ASN A CA 1
ATOM 2228 C C . ASN A 1 281 ? -14.958 -12.813 48.011 1.00 96.38 281 ASN A C 1
ATOM 2230 O O . ASN A 1 281 ? -14.350 -12.295 47.079 1.00 96.38 281 ASN A O 1
ATOM 2234 N N . GLN A 1 282 ? -14.317 -13.536 48.935 1.00 97.56 282 GLN A N 1
ATOM 2235 C CA . GLN A 1 282 ? -12.873 -13.772 48.890 1.00 97.56 282 GLN A CA 1
ATOM 2236 C C . GLN A 1 282 ? -12.454 -14.575 47.647 1.00 97.56 282 GLN A C 1
ATOM 2238 O O . GLN A 1 282 ? -11.412 -14.283 47.059 1.00 97.56 282 GLN A O 1
ATOM 2243 N N . GLY A 1 283 ? -13.265 -15.550 47.224 1.00 97.19 283 GLY A N 1
ATOM 2244 C CA . GLY A 1 283 ? -13.077 -16.282 45.969 1.00 97.19 283 GLY A CA 1
ATOM 2245 C C . GLY A 1 283 ? -13.181 -15.376 44.741 1.00 97.19 283 GLY A C 1
ATOM 2246 O O . GLY A 1 283 ? -12.294 -15.404 43.893 1.00 97.19 283 GLY A O 1
ATOM 2247 N N . ALA A 1 284 ? -14.200 -14.512 44.684 1.00 95.38 284 ALA A N 1
ATOM 2248 C CA . ALA A 1 284 ? -14.378 -13.549 43.594 1.00 95.38 284 ALA A CA 1
ATOM 2249 C C . ALA A 1 284 ? -13.212 -12.548 43.501 1.00 95.38 284 ALA A C 1
ATOM 2251 O O . ALA A 1 284 ? -12.716 -12.267 42.409 1.00 95.38 284 ALA A O 1
ATOM 2252 N N . ILE A 1 285 ? -12.728 -12.056 44.648 1.00 95.88 285 ILE A N 1
ATOM 2253 C CA . ILE A 1 285 ? -11.555 -11.173 44.713 1.00 95.88 285 ILE A CA 1
ATOM 2254 C C . ILE A 1 285 ? -10.303 -11.895 44.202 1.00 95.88 285 ILE A C 1
ATOM 2256 O O . ILE A 1 285 ? -9.553 -11.309 43.424 1.00 95.88 285 ILE A O 1
ATOM 2260 N N . ARG A 1 286 ? -10.075 -13.156 44.596 1.00 97.81 286 ARG A N 1
ATOM 2261 C CA . ARG A 1 286 ? -8.937 -13.947 44.095 1.00 97.81 286 ARG A CA 1
ATOM 2262 C C . ARG A 1 286 ? -9.022 -14.184 42.589 1.00 97.81 286 ARG A C 1
ATOM 2264 O O . ARG A 1 286 ? -8.039 -13.925 41.908 1.00 97.81 286 ARG A O 1
ATOM 2271 N N . GLY A 1 287 ? -10.189 -14.572 42.072 1.00 96.25 287 GLY A N 1
ATOM 2272 C CA . GLY A 1 287 ? -10.395 -14.741 40.629 1.00 96.25 287 GLY A CA 1
ATOM 2273 C C . GLY A 1 287 ? -10.107 -13.450 39.858 1.00 96.25 287 GLY A C 1
ATOM 2274 O O . GLY A 1 287 ? -9.345 -13.452 38.898 1.00 96.25 287 GLY A O 1
ATOM 2275 N N . SER A 1 288 ? -10.598 -12.313 40.361 1.00 92.19 288 SER A N 1
ATOM 2276 C CA . SER A 1 288 ? -10.318 -11.001 39.758 1.00 92.19 288 SER A CA 1
ATOM 2277 C C . SER A 1 288 ? -8.823 -10.651 39.791 1.00 92.19 288 SER A C 1
ATOM 2279 O O . SER A 1 288 ? -8.295 -10.054 38.856 1.00 92.19 288 SER A O 1
ATOM 2281 N N . GLN A 1 289 ? -8.112 -11.012 40.865 1.00 96.25 289 GLN A N 1
ATOM 2282 C CA . GLN A 1 289 ? -6.663 -10.809 40.972 1.00 96.25 289 GLN A CA 1
ATOM 2283 C C . GLN A 1 289 ? -5.878 -11.682 39.987 1.00 96.25 289 GLN A C 1
ATOM 2285 O O . GLN A 1 289 ? -4.922 -11.190 39.387 1.00 96.25 289 GLN A O 1
ATOM 2290 N N . GLU A 1 290 ? -6.274 -12.941 39.805 1.00 95.62 290 GLU A N 1
ATOM 2291 C CA . GLU A 1 290 ? -5.676 -13.856 38.827 1.00 95.62 290 GLU A CA 1
ATOM 2292 C C . GLU A 1 290 ? -5.868 -13.332 37.398 1.00 95.62 290 GLU A C 1
ATOM 2294 O O . GLU A 1 290 ? -4.890 -13.207 36.661 1.00 95.62 290 GLU A O 1
ATOM 2299 N N . GLU A 1 291 ? -7.077 -12.882 37.049 1.00 94.50 291 GLU A N 1
ATOM 2300 C CA . GLU A 1 291 ? -7.351 -12.250 35.753 1.00 94.50 291 GLU A CA 1
ATOM 2301 C C . GLU A 1 291 ? -6.471 -11.012 35.515 1.00 94.50 291 GLU A C 1
ATOM 2303 O O . GLU A 1 291 ? -5.885 -10.855 34.443 1.00 94.50 291 GLU A O 1
ATOM 2308 N N . ILE A 1 292 ? -6.303 -10.142 36.521 1.00 94.38 292 ILE A N 1
ATOM 2309 C CA . ILE A 1 292 ? -5.413 -8.971 36.422 1.00 94.38 292 ILE A CA 1
ATOM 2310 C C . ILE A 1 292 ? -3.962 -9.393 36.150 1.00 94.38 292 ILE A C 1
ATOM 2312 O O . ILE A 1 292 ? -3.261 -8.732 35.375 1.00 94.38 292 ILE A O 1
ATOM 2316 N N . ILE A 1 293 ? -3.486 -10.466 36.786 1.00 95.25 293 ILE A N 1
ATOM 2317 C CA . ILE A 1 293 ? -2.129 -10.987 36.578 1.00 95.25 293 ILE A CA 1
ATOM 2318 C C . ILE A 1 293 ? -1.983 -11.534 35.154 1.00 95.25 293 ILE A C 1
ATOM 2320 O O . ILE A 1 293 ? -0.997 -11.214 34.482 1.00 95.25 293 ILE A O 1
ATOM 2324 N N . ASP A 1 294 ? -2.972 -12.276 34.662 1.00 94.19 294 ASP A N 1
ATOM 2325 C CA . ASP A 1 294 ? -2.972 -12.809 33.300 1.00 94.19 294 ASP A CA 1
ATOM 2326 C C . ASP A 1 294 ? -3.004 -11.696 32.251 1.00 94.19 294 ASP A C 1
ATOM 2328 O O . ASP A 1 294 ? -2.210 -11.720 31.306 1.00 94.19 294 ASP A O 1
ATOM 2332 N N . TYR A 1 295 ? -3.836 -10.666 32.439 1.00 89.38 295 TYR A N 1
ATOM 2333 C CA . TYR A 1 295 ? -3.851 -9.499 31.555 1.00 89.38 295 TYR A CA 1
ATOM 2334 C C . TYR A 1 295 ? -2.519 -8.747 31.570 1.00 89.38 295 TYR A C 1
ATOM 2336 O O . TYR A 1 295 ? -2.035 -8.338 30.513 1.00 89.38 295 TYR A O 1
ATOM 2344 N N . ARG A 1 296 ? -1.871 -8.605 32.733 1.00 90.81 296 ARG A N 1
ATOM 2345 C CA . ARG A 1 296 ? -0.526 -8.010 32.817 1.00 90.81 296 ARG A CA 1
ATOM 2346 C C . ARG A 1 296 ? 0.514 -8.839 32.072 1.00 90.81 296 ARG A C 1
ATOM 2348 O O . ARG A 1 296 ? 1.336 -8.266 31.359 1.00 90.81 296 ARG A O 1
ATOM 2355 N N . ARG A 1 297 ? 0.473 -10.167 32.198 1.00 92.44 297 ARG A N 1
ATOM 2356 C CA . ARG A 1 297 ? 1.391 -11.069 31.491 1.00 92.44 297 ARG A CA 1
ATOM 2357 C C . ARG A 1 297 ? 1.181 -11.007 29.978 1.00 92.44 297 ARG A C 1
ATOM 2359 O O . ARG A 1 297 ? 2.155 -10.936 29.231 1.00 92.44 297 ARG A O 1
ATOM 2366 N N . GLN A 1 298 ? -0.072 -10.986 29.525 1.00 89.50 298 GLN A N 1
ATOM 2367 C CA . GLN A 1 298 ? -0.406 -10.819 28.110 1.00 89.50 298 GLN A CA 1
ATOM 2368 C C . GLN A 1 298 ? 0.076 -9.470 27.578 1.00 89.50 298 GLN A C 1
ATOM 2370 O O . GLN A 1 298 ? 0.701 -9.428 26.521 1.00 89.50 298 GLN A O 1
ATOM 2375 N N . LEU A 1 299 ? -0.147 -8.384 28.324 1.00 81.12 299 LEU A N 1
ATOM 2376 C CA . LEU A 1 299 ? 0.338 -7.056 27.957 1.00 81.12 299 LEU A CA 1
ATOM 2377 C C . LEU A 1 299 ? 1.862 -7.053 27.794 1.00 81.12 299 LEU A C 1
ATOM 2379 O O . LEU A 1 299 ? 2.350 -6.607 26.764 1.00 81.12 299 LEU A O 1
ATOM 2383 N N . GLN A 1 300 ? 2.605 -7.610 28.754 1.00 87.75 300 GLN A N 1
ATOM 2384 C CA . GLN A 1 300 ? 4.064 -7.725 28.660 1.00 87.75 300 GLN A CA 1
ATOM 2385 C C . GLN A 1 300 ? 4.509 -8.536 27.435 1.00 87.75 300 GLN A C 1
ATOM 2387 O O . GLN A 1 300 ? 5.399 -8.094 26.714 1.00 87.75 300 GLN A O 1
ATOM 2392 N N . SER A 1 301 ? 3.868 -9.678 27.159 1.00 82.88 301 SER A N 1
ATOM 2393 C CA . SER A 1 301 ? 4.159 -10.492 25.968 1.00 82.88 301 SER A CA 1
ATOM 2394 C C . SER A 1 301 ? 3.961 -9.693 24.680 1.00 82.88 301 SER A C 1
ATOM 2396 O O . SER A 1 301 ? 4.837 -9.680 23.819 1.00 82.88 301 SER A O 1
ATOM 2398 N N . ARG A 1 302 ? 2.837 -8.972 24.564 1.00 76.88 302 ARG A N 1
ATOM 2399 C CA . ARG A 1 302 ? 2.538 -8.139 23.391 1.00 76.88 302 ARG A CA 1
ATOM 2400 C C . ARG A 1 302 ? 3.491 -6.956 23.256 1.00 76.88 302 ARG A C 1
ATOM 2402 O O . ARG A 1 302 ? 3.873 -6.630 22.139 1.00 76.88 302 ARG A O 1
ATOM 2409 N N . THR A 1 303 ? 3.909 -6.342 24.360 1.00 78.94 303 THR A N 1
ATOM 2410 C CA . THR A 1 303 ? 4.916 -5.274 24.337 1.00 78.94 303 THR A CA 1
ATOM 2411 C C . THR A 1 303 ? 6.250 -5.787 23.795 1.00 78.94 303 THR A C 1
ATOM 2413 O O . THR A 1 303 ? 6.817 -5.158 22.907 1.00 78.94 303 THR A O 1
ATOM 2416 N N . ILE A 1 304 ? 6.708 -6.960 24.244 1.00 89.31 304 ILE A N 1
ATOM 2417 C CA . ILE A 1 304 ? 7.948 -7.577 23.745 1.00 89.31 304 ILE A CA 1
ATOM 2418 C C . ILE A 1 304 ? 7.819 -7.938 22.255 1.00 89.31 304 ILE A C 1
ATOM 2420 O O . ILE A 1 304 ? 8.722 -7.662 21.467 1.00 89.31 304 ILE A O 1
ATOM 2424 N N . GLU A 1 305 ? 6.690 -8.512 21.831 1.00 84.12 305 GLU A N 1
ATOM 2425 C CA . GLU A 1 305 ? 6.414 -8.778 20.409 1.00 84.12 305 GLU A CA 1
ATOM 2426 C C . GLU A 1 305 ? 6.459 -7.489 19.568 1.00 84.12 305 GLU A C 1
ATOM 2428 O O . GLU A 1 305 ? 7.048 -7.469 18.490 1.00 84.12 305 GLU A O 1
ATOM 2433 N N . LEU A 1 306 ? 5.899 -6.384 20.065 1.00 72.19 306 LEU A N 1
ATOM 2434 C CA . LEU A 1 306 ? 5.951 -5.093 19.373 1.00 72.19 306 LEU A CA 1
ATOM 2435 C C . LEU A 1 306 ? 7.372 -4.529 19.287 1.00 72.19 306 LEU A C 1
ATOM 2437 O O . LEU A 1 306 ? 7.763 -4.029 18.234 1.00 72.19 306 LEU A O 1
ATOM 2441 N N . GLU A 1 307 ? 8.146 -4.593 20.369 1.00 82.50 307 GLU A N 1
ATOM 2442 C CA . GLU A 1 307 ? 9.533 -4.117 20.399 1.00 82.50 307 GLU A CA 1
ATOM 2443 C C . GLU A 1 307 ? 10.436 -4.939 19.473 1.00 82.50 307 GLU A C 1
ATOM 2445 O O . GLU A 1 307 ? 11.228 -4.372 18.720 1.00 82.50 307 GLU A O 1
ATOM 2450 N N . THR A 1 308 ? 10.270 -6.263 19.457 1.00 80.75 308 THR A N 1
ATOM 2451 C CA . THR A 1 308 ? 11.012 -7.148 18.545 1.00 80.75 308 THR A CA 1
ATOM 2452 C C . THR A 1 308 ? 10.658 -6.878 17.085 1.00 80.75 308 THR A C 1
ATOM 2454 O O . THR A 1 308 ? 11.565 -6.708 16.270 1.00 80.75 308 THR A O 1
ATOM 2457 N N . LEU A 1 309 ? 9.370 -6.746 16.748 1.00 72.62 309 LEU A N 1
ATOM 2458 C CA . LEU A 1 309 ? 8.941 -6.403 15.390 1.00 72.62 309 LEU A CA 1
ATOM 2459 C C . LEU A 1 309 ? 9.459 -5.026 14.954 1.00 72.62 309 LEU A C 1
ATOM 2461 O O . LEU A 1 309 ? 9.960 -4.899 13.835 1.00 72.62 309 LEU A O 1
ATOM 2465 N N . ARG A 1 310 ? 9.425 -4.017 15.834 1.00 72.62 310 ARG A N 1
ATOM 2466 C CA . ARG A 1 310 ? 10.042 -2.704 15.569 1.00 72.62 310 ARG A CA 1
ATOM 2467 C C . ARG A 1 310 ? 11.538 -2.833 15.287 1.00 72.62 310 ARG A C 1
ATOM 2469 O O . ARG A 1 310 ? 11.995 -2.337 14.267 1.00 72.62 310 ARG A O 1
ATOM 2476 N N . GLY A 1 311 ? 12.272 -3.587 16.105 1.00 79.25 311 GLY A N 1
ATOM 2477 C CA . GLY A 1 311 ? 13.696 -3.844 15.874 1.00 79.25 311 GLY A CA 1
ATOM 2478 C C . GLY A 1 311 ? 13.980 -4.527 14.529 1.00 79.25 311 GLY A C 1
ATOM 2479 O O . GLY A 1 311 ? 14.926 -4.151 13.836 1.00 79.25 311 GLY A O 1
ATOM 2480 N N . THR A 1 312 ? 13.146 -5.493 14.119 1.00 77.12 312 THR A N 1
ATOM 2481 C CA . THR A 1 312 ? 13.285 -6.137 12.798 1.00 77.12 312 THR A CA 1
ATOM 2482 C C . THR A 1 312 ? 12.983 -5.181 11.650 1.00 77.12 312 THR A C 1
ATOM 2484 O O . THR A 1 312 ? 13.722 -5.175 10.668 1.00 77.12 312 THR A O 1
ATOM 2487 N N . LYS A 1 313 ? 11.955 -4.335 11.790 1.00 79.50 313 LYS A N 1
ATOM 2488 C CA . LYS A 1 313 ? 11.604 -3.309 10.807 1.00 79.50 313 LYS A CA 1
ATOM 2489 C C . LYS A 1 313 ? 12.770 -2.340 10.605 1.00 79.50 313 LYS A C 1
ATOM 2491 O O . LYS A 1 313 ? 13.251 -2.216 9.485 1.00 79.50 313 LYS A O 1
ATOM 2496 N N . ASP A 1 314 ? 13.275 -1.745 11.684 1.00 79.56 314 ASP A N 1
ATOM 2497 C CA . ASP A 1 314 ? 14.385 -0.787 11.627 1.00 79.56 314 ASP A CA 1
ATOM 2498 C C . ASP A 1 314 ? 15.652 -1.427 11.030 1.00 79.56 314 ASP A C 1
ATOM 2500 O O . ASP A 1 314 ? 16.460 -0.763 10.381 1.00 79.56 314 ASP A O 1
ATOM 2504 N N . SER A 1 315 ? 15.852 -2.734 11.249 1.00 83.50 315 SER A N 1
ATOM 2505 C CA . SER A 1 315 ? 16.962 -3.476 10.649 1.00 83.50 315 SER A CA 1
ATOM 2506 C C . SER A 1 315 ? 16.803 -3.686 9.149 1.00 83.50 315 SER A C 1
ATOM 2508 O O . SER A 1 315 ? 17.787 -3.561 8.424 1.00 83.50 315 SER A O 1
ATOM 2510 N N . LEU A 1 316 ? 15.595 -4.011 8.687 1.00 77.38 316 LEU A N 1
ATOM 2511 C CA . LEU A 1 316 ? 15.307 -4.173 7.264 1.00 77.38 316 LEU A CA 1
ATOM 2512 C C . LEU A 1 316 ? 15.369 -2.833 6.527 1.00 77.38 316 LEU A C 1
ATOM 2514 O O . LEU A 1 316 ? 15.918 -2.782 5.432 1.00 77.38 316 LEU A O 1
ATOM 2518 N N . GLU A 1 317 ? 14.882 -1.749 7.136 1.00 79.50 317 GLU A N 1
ATOM 2519 C CA . GLU A 1 317 ? 14.994 -0.394 6.577 1.00 79.50 317 GLU A CA 1
ATOM 2520 C C . GLU A 1 317 ? 16.462 0.023 6.422 1.00 79.50 317 GLU A C 1
ATOM 2522 O O . GLU A 1 317 ? 16.858 0.474 5.349 1.00 79.50 317 GLU A O 1
ATOM 2527 N N . ARG A 1 318 ? 17.304 -0.219 7.440 1.00 85.44 318 ARG A N 1
ATOM 2528 C CA . ARG A 1 318 ? 18.760 -0.011 7.329 1.00 85.44 318 ARG A CA 1
ATOM 2529 C C . ARG A 1 318 ? 19.387 -0.850 6.218 1.00 85.44 318 ARG A C 1
ATOM 2531 O O . ARG A 1 318 ? 20.171 -0.321 5.441 1.00 85.44 318 ARG A O 1
ATOM 2538 N N . GLN A 1 319 ? 19.022 -2.128 6.110 1.00 83.12 319 GLN A N 1
ATOM 2539 C CA . GLN A 1 319 ? 19.548 -3.003 5.061 1.00 83.12 319 GLN A CA 1
ATOM 2540 C C . GLN A 1 319 ? 19.136 -2.544 3.654 1.00 83.12 319 GLN A C 1
ATOM 2542 O O . GLN A 1 319 ? 19.938 -2.666 2.730 1.00 83.12 319 GLN A O 1
ATOM 2547 N N . CYS A 1 320 ? 17.916 -2.024 3.486 1.00 75.62 320 CYS A N 1
ATOM 2548 C CA . CYS A 1 320 ? 17.460 -1.466 2.213 1.00 75.62 320 CYS A CA 1
ATOM 2549 C C . CYS A 1 320 ? 18.262 -0.216 1.849 1.00 75.62 320 CYS A C 1
ATOM 2551 O O . CYS A 1 320 ? 18.820 -0.184 0.760 1.00 75.62 320 CYS A O 1
ATOM 2553 N N . MET A 1 321 ? 18.415 0.741 2.773 1.00 83.81 321 MET A N 1
ATOM 2554 C CA . MET A 1 321 ? 19.225 1.945 2.530 1.00 83.81 321 MET A CA 1
ATOM 2555 C C . MET A 1 321 ? 20.674 1.593 2.173 1.00 83.81 321 MET A C 1
ATOM 2557 O O . MET A 1 321 ? 21.195 2.066 1.174 1.00 83.81 321 MET A O 1
ATOM 2561 N N . GLU A 1 322 ? 21.313 0.687 2.921 1.00 89.81 322 GLU A N 1
ATOM 2562 C CA . GLU A 1 322 ? 22.677 0.246 2.603 1.00 89.81 322 GLU A CA 1
ATOM 2563 C C . GLU A 1 322 ? 22.782 -0.451 1.237 1.00 89.81 322 GLU A C 1
ATOM 2565 O O . GLU A 1 322 ? 23.839 -0.426 0.607 1.00 89.81 322 GLU A O 1
ATOM 2570 N N . ASN A 1 323 ? 21.729 -1.146 0.798 1.00 81.88 323 ASN A N 1
ATOM 2571 C CA . ASN A 1 323 ? 21.700 -1.789 -0.510 1.00 81.88 323 ASN A CA 1
ATOM 2572 C C . ASN A 1 323 ? 21.482 -0.769 -1.635 1.00 81.88 323 ASN A C 1
ATOM 2574 O O . ASN A 1 323 ? 22.168 -0.856 -2.649 1.00 81.88 323 ASN A O 1
ATOM 2578 N N . GLU A 1 324 ? 20.593 0.203 -1.434 1.00 85.31 324 GLU A N 1
ATOM 2579 C CA . GLU A 1 324 ? 20.376 1.332 -2.342 1.00 85.31 324 GLU A CA 1
ATOM 2580 C C . GLU A 1 324 ? 21.654 2.161 -2.512 1.00 85.31 324 GLU A C 1
ATOM 2582 O O . GLU A 1 324 ? 22.050 2.415 -3.647 1.00 85.31 324 GLU A O 1
ATOM 2587 N N . ASP A 1 325 ? 22.350 2.486 -1.417 1.00 89.06 325 ASP A N 1
ATOM 2588 C CA . ASP A 1 325 ? 23.627 3.210 -1.442 1.00 89.06 325 ASP A CA 1
ATOM 2589 C C . ASP A 1 325 ? 24.698 2.428 -2.216 1.00 89.06 325 ASP A C 1
ATOM 2591 O O . ASP A 1 325 ? 25.344 2.971 -3.111 1.00 89.06 325 ASP A O 1
ATOM 2595 N N . ARG A 1 326 ? 24.840 1.118 -1.951 1.00 93.44 326 ARG A N 1
ATOM 2596 C CA . ARG A 1 326 ? 25.774 0.258 -2.703 1.00 93.44 326 ARG A CA 1
ATOM 2597 C C . ARG A 1 326 ? 25.446 0.220 -4.193 1.00 93.44 326 ARG A C 1
ATOM 2599 O O . ARG A 1 326 ? 26.346 0.322 -5.019 1.00 93.44 326 ARG A O 1
ATOM 2606 N N . HIS A 1 327 ? 24.170 0.086 -4.547 1.00 86.75 327 HIS A N 1
ATOM 2607 C CA . HIS A 1 327 ? 23.751 0.102 -5.946 1.00 86.75 327 HIS A CA 1
ATOM 2608 C C . HIS A 1 327 ? 23.970 1.468 -6.600 1.00 86.75 327 HIS A C 1
ATOM 2610 O O . HIS A 1 327 ? 24.329 1.529 -7.775 1.00 86.75 327 HIS A O 1
ATOM 2616 N N . HIS A 1 328 ? 23.793 2.559 -5.857 1.00 88.50 328 HIS A N 1
ATOM 2617 C CA . HIS A 1 328 ? 24.093 3.901 -6.336 1.00 88.50 328 HIS A CA 1
ATOM 2618 C C . HIS A 1 328 ? 25.591 4.075 -6.625 1.00 88.50 328 HIS A C 1
ATOM 2620 O O . HIS A 1 328 ? 25.952 4.573 -7.692 1.00 88.50 328 HIS A O 1
ATOM 2626 N N . ASP A 1 329 ? 26.457 3.597 -5.731 1.00 92.69 329 ASP A N 1
ATOM 2627 C CA . ASP A 1 329 ? 27.909 3.596 -5.931 1.00 92.69 329 ASP A CA 1
ATOM 2628 C C . ASP A 1 329 ? 28.320 2.743 -7.143 1.00 92.69 329 ASP A C 1
ATOM 2630 O O . ASP A 1 329 ? 29.112 3.194 -7.977 1.00 92.69 329 ASP A O 1
ATOM 2634 N N . ASP A 1 330 ? 27.733 1.552 -7.305 1.00 94.12 330 ASP A N 1
ATOM 2635 C CA . ASP A 1 330 ? 27.970 0.688 -8.466 1.00 94.12 330 ASP A CA 1
ATOM 2636 C C . ASP A 1 330 ? 27.563 1.389 -9.772 1.00 94.12 330 ASP A C 1
ATOM 2638 O O . ASP A 1 330 ? 28.337 1.406 -10.733 1.00 94.12 330 ASP A O 1
ATOM 2642 N N . LEU A 1 331 ? 26.387 2.025 -9.810 1.00 93.31 331 LEU A N 1
ATOM 2643 C CA . LEU A 1 331 ? 25.920 2.789 -10.972 1.00 93.31 331 LEU A CA 1
ATOM 2644 C C . LEU A 1 331 ? 26.845 3.964 -11.296 1.00 93.31 331 LEU A C 1
ATOM 2646 O O . LEU A 1 331 ? 27.165 4.180 -12.467 1.00 93.31 331 LEU A O 1
ATOM 2650 N N . ASN A 1 332 ? 27.310 4.694 -10.282 1.00 94.25 332 ASN A N 1
ATOM 2651 C CA . ASN A 1 332 ? 28.264 5.785 -10.461 1.00 94.25 332 ASN A CA 1
ATOM 2652 C C . ASN A 1 332 ? 29.593 5.271 -11.030 1.00 94.25 332 ASN A C 1
ATOM 2654 O O . ASN A 1 332 ? 30.126 5.864 -11.970 1.00 94.25 332 ASN A O 1
ATOM 2658 N N . SER A 1 333 ? 30.090 4.135 -10.527 1.00 97.69 333 SER A N 1
ATOM 2659 C CA . SER A 1 333 ? 31.314 3.509 -11.035 1.00 97.69 333 SER A CA 1
ATOM 2660 C C . SER A 1 333 ? 31.167 3.077 -12.499 1.00 97.69 333 SER A C 1
ATOM 2662 O O . SER A 1 333 ? 32.027 3.376 -13.329 1.00 97.69 333 SER A O 1
ATOM 2664 N N . LEU A 1 334 ? 30.036 2.461 -12.863 1.00 95.50 334 LEU A N 1
ATOM 2665 C CA . LEU A 1 334 ? 29.748 2.065 -14.240 1.00 95.50 334 LEU A CA 1
ATOM 2666 C C . LEU A 1 334 ? 29.630 3.291 -15.149 1.00 95.50 334 LEU A C 1
ATOM 2668 O O . LEU A 1 334 ? 30.214 3.304 -16.232 1.00 95.50 334 LEU A O 1
ATOM 2672 N N . GLN A 1 335 ? 28.960 4.354 -14.703 1.00 97.06 335 GLN A N 1
ATOM 2673 C CA . GLN A 1 335 ? 28.873 5.601 -15.459 1.00 97.06 335 GLN A CA 1
ATOM 2674 C C . GLN A 1 335 ? 30.254 6.234 -15.681 1.00 97.06 335 GLN A C 1
ATOM 2676 O O . GLN A 1 335 ? 30.530 6.747 -16.768 1.00 97.06 335 GLN A O 1
ATOM 2681 N N . GLU A 1 336 ? 31.141 6.173 -14.687 1.00 97.94 336 GLU A N 1
ATOM 2682 C CA . GLU A 1 336 ? 32.519 6.632 -14.832 1.00 97.94 336 GLU A CA 1
ATOM 2683 C C . GLU A 1 336 ? 33.279 5.799 -15.873 1.00 97.94 336 GLU A C 1
ATOM 2685 O O . GLU A 1 336 ? 33.913 6.374 -16.760 1.00 97.94 336 GLU A O 1
ATOM 2690 N N . THR A 1 337 ? 33.148 4.466 -15.851 1.00 98.25 337 THR A N 1
ATOM 2691 C CA . THR A 1 337 ? 33.773 3.601 -16.870 1.00 98.25 337 THR A CA 1
ATOM 2692 C C . THR A 1 337 ? 33.242 3.876 -18.279 1.00 98.25 337 THR A C 1
ATOM 2694 O O . THR A 1 337 ? 34.028 3.944 -19.224 1.00 98.25 337 THR A O 1
ATOM 2697 N N . ILE A 1 338 ? 31.935 4.121 -18.435 1.00 97.06 338 ILE A N 1
ATOM 2698 C CA . ILE A 1 338 ? 31.335 4.516 -19.718 1.00 97.06 338 ILE A CA 1
ATOM 2699 C C . ILE A 1 338 ? 31.961 5.825 -20.206 1.00 97.06 338 ILE A C 1
ATOM 2701 O O . ILE A 1 338 ? 32.390 5.911 -21.355 1.00 97.06 338 ILE A O 1
ATOM 2705 N N . ASN A 1 339 ? 32.074 6.826 -19.329 1.00 97.81 339 ASN A N 1
ATOM 2706 C CA . ASN A 1 339 ? 32.665 8.118 -19.674 1.00 97.81 339 ASN A CA 1
ATOM 2707 C C . ASN A 1 339 ? 34.146 7.989 -20.073 1.00 97.81 339 ASN A C 1
ATOM 2709 O O . ASN A 1 339 ? 34.592 8.658 -21.009 1.00 97.81 339 ASN A O 1
ATOM 2713 N N . GLN A 1 340 ? 34.909 7.138 -19.381 1.00 98.50 340 GLN A N 1
ATOM 2714 C CA . GLN A 1 340 ? 36.304 6.847 -19.718 1.00 98.50 340 GLN A CA 1
ATOM 2715 C C . GLN A 1 340 ? 36.409 6.229 -21.120 1.00 98.50 340 GLN A C 1
ATOM 2717 O O . GLN A 1 340 ? 37.125 6.766 -21.968 1.00 98.50 340 GLN A O 1
ATOM 2722 N N . LEU A 1 341 ? 35.625 5.185 -21.405 1.00 98.25 341 LEU A N 1
ATOM 2723 C CA . LEU A 1 341 ? 35.608 4.522 -22.714 1.00 98.25 341 LEU A CA 1
ATOM 2724 C C . LEU A 1 341 ? 35.153 5.459 -23.844 1.00 98.25 341 LEU A C 1
ATOM 2726 O O . LEU A 1 341 ? 35.736 5.453 -24.929 1.00 98.25 341 LEU A O 1
ATOM 2730 N N . ASP A 1 342 ? 34.159 6.314 -23.599 1.00 98.12 342 ASP A N 1
ATOM 2731 C CA . ASP A 1 342 ? 33.716 7.321 -24.567 1.00 98.12 342 ASP A CA 1
ATOM 2732 C C . ASP A 1 342 ? 34.822 8.334 -24.896 1.00 98.12 342 ASP A C 1
ATOM 2734 O O . ASP A 1 342 ? 34.966 8.766 -26.046 1.00 98.12 342 ASP A O 1
ATOM 2738 N N . ASN A 1 343 ? 35.622 8.719 -23.900 1.00 98.12 343 ASN A N 1
ATOM 2739 C CA . ASN A 1 343 ? 36.754 9.621 -24.091 1.00 98.12 343 ASN A CA 1
ATOM 2740 C C . ASN A 1 343 ? 37.894 8.948 -24.865 1.00 98.12 343 ASN A C 1
ATOM 2742 O O . ASN A 1 343 ? 38.442 9.557 -25.789 1.00 98.12 343 ASN A O 1
ATOM 2746 N N . GLU A 1 344 ? 38.214 7.690 -24.565 1.00 98.38 344 GLU A N 1
ATOM 2747 C CA . GLU A 1 344 ? 39.178 6.896 -25.338 1.00 98.38 344 GLU A CA 1
ATOM 2748 C C . GLU A 1 344 ? 38.730 6.742 -26.798 1.00 98.38 344 GLU A C 1
ATOM 2750 O O . GLU A 1 344 ? 39.501 6.965 -27.736 1.00 98.38 344 GLU A O 1
ATOM 2755 N N . LEU A 1 345 ? 37.447 6.455 -27.020 1.00 98.19 345 LEU A N 1
ATOM 2756 C CA . LEU A 1 345 ? 36.864 6.326 -28.351 1.00 98.19 345 LEU A CA 1
ATOM 2757 C C . LEU A 1 345 ? 36.895 7.648 -29.133 1.00 98.19 345 LEU A C 1
ATOM 2759 O O . LEU A 1 345 ? 37.161 7.657 -30.338 1.00 98.19 345 LEU A O 1
ATOM 2763 N N . LYS A 1 346 ? 36.653 8.788 -28.477 1.00 98.12 346 LYS A N 1
ATOM 2764 C CA . LYS A 1 346 ? 36.816 10.117 -29.096 1.00 98.12 346 LYS A CA 1
ATOM 2765 C C . LYS A 1 346 ? 38.276 10.398 -29.448 1.00 98.12 346 LYS A C 1
ATOM 2767 O O . LYS A 1 346 ? 38.545 10.886 -30.547 1.00 98.12 346 LYS A O 1
ATOM 2772 N N . THR A 1 347 ? 39.198 10.064 -28.549 1.00 98.44 347 THR A N 1
ATOM 2773 C CA . THR A 1 347 ? 40.639 10.288 -28.726 1.00 98.44 347 THR A CA 1
ATOM 2774 C C . THR A 1 347 ? 41.170 9.480 -29.908 1.00 98.44 347 THR A C 1
ATOM 2776 O O . THR A 1 347 ? 41.708 10.054 -30.851 1.00 98.44 347 THR A O 1
ATOM 2779 N N . THR A 1 348 ? 40.889 8.176 -29.951 1.00 97.88 348 THR A N 1
ATOM 2780 C CA . THR A 1 348 ? 41.291 7.292 -31.062 1.00 97.88 348 THR A CA 1
ATOM 2781 C C . THR A 1 348 ? 40.676 7.707 -32.403 1.00 97.88 348 THR A C 1
ATOM 2783 O O . THR A 1 348 ? 41.342 7.660 -33.438 1.00 97.88 348 THR A O 1
ATOM 2786 N N . LYS A 1 349 ? 39.418 8.178 -32.424 1.00 98.31 349 LYS A N 1
ATOM 2787 C CA . LYS A 1 349 ? 38.807 8.761 -33.634 1.00 98.31 349 LYS A CA 1
ATOM 2788 C C . LYS A 1 349 ? 39.551 10.005 -34.118 1.00 98.31 349 LYS A C 1
ATOM 2790 O O . LYS A 1 349 ? 39.751 10.153 -35.325 1.00 98.31 349 LYS A O 1
ATOM 2795 N N . TRP A 1 350 ? 39.935 10.893 -33.203 1.00 98.44 350 TRP A N 1
ATOM 2796 C CA . TRP A 1 350 ? 40.690 12.099 -33.533 1.00 98.44 350 TRP A CA 1
ATOM 2797 C C . TRP A 1 350 ? 42.088 11.759 -34.067 1.00 98.44 350 TRP A C 1
ATOM 2799 O O . TRP A 1 350 ? 42.482 12.270 -35.116 1.00 98.44 350 TRP A O 1
ATOM 2809 N N . GLU A 1 351 ? 42.788 10.826 -33.422 1.00 98.25 351 GLU A N 1
ATOM 2810 C CA . GLU A 1 351 ? 44.093 10.326 -33.866 1.00 98.25 351 GLU A CA 1
ATOM 2811 C C . GLU A 1 351 ? 44.018 9.705 -35.266 1.00 98.25 351 GLU A C 1
ATOM 2813 O O . GLU A 1 351 ? 44.807 10.063 -36.141 1.00 98.25 351 GLU A O 1
ATOM 2818 N N . MET A 1 352 ? 43.023 8.847 -35.529 1.00 98.12 352 MET A N 1
ATOM 2819 C CA . MET A 1 352 ? 42.800 8.271 -36.862 1.00 98.12 352 MET A CA 1
ATOM 2820 C C . MET A 1 352 ? 42.558 9.347 -37.926 1.00 98.12 352 MET A C 1
ATOM 2822 O O . MET A 1 352 ? 43.071 9.244 -39.042 1.00 98.12 352 MET A O 1
ATOM 2826 N N . ALA A 1 353 ? 41.781 10.385 -37.604 1.00 97.88 353 ALA A N 1
ATOM 2827 C CA . ALA A 1 353 ? 41.541 11.495 -38.521 1.00 97.88 353 ALA A CA 1
ATOM 2828 C C . ALA A 1 353 ? 42.825 12.303 -38.793 1.00 97.88 353 ALA A C 1
ATOM 2830 O O . ALA A 1 353 ? 43.067 12.684 -39.943 1.00 97.88 353 ALA A O 1
ATOM 2831 N N . SER A 1 354 ? 43.663 12.523 -37.771 1.00 98.19 354 SER A N 1
ATOM 2832 C CA . SER A 1 354 ? 44.971 13.177 -37.926 1.00 98.19 354 SER A CA 1
ATOM 2833 C C . SER A 1 354 ? 45.898 12.360 -38.822 1.00 98.19 354 SER A C 1
ATOM 2835 O O . SER A 1 354 ? 46.404 12.880 -39.816 1.00 98.19 354 SER A O 1
ATOM 2837 N N . GLN A 1 355 ? 46.033 11.058 -38.552 1.00 97.94 355 GLN A N 1
ATOM 2838 C CA . GLN A 1 355 ? 46.844 10.152 -39.368 1.00 97.94 355 GLN A CA 1
ATOM 2839 C C . GLN A 1 355 ? 46.380 10.142 -40.827 1.00 97.94 355 GLN A C 1
ATOM 2841 O O . GLN A 1 355 ? 47.199 10.243 -41.736 1.00 97.94 355 GLN A O 1
ATOM 2846 N N . LEU A 1 356 ? 45.068 10.083 -41.084 1.00 98.19 356 LEU A N 1
ATOM 2847 C CA . LEU A 1 356 ? 44.528 10.130 -42.447 1.00 98.19 356 LEU A CA 1
ATOM 2848 C C . LEU A 1 356 ? 44.941 11.418 -43.182 1.00 98.19 356 LEU A C 1
ATOM 2850 O O . LEU A 1 356 ? 45.292 11.378 -44.363 1.00 98.19 356 LEU A O 1
ATOM 2854 N N . LYS A 1 357 ? 44.927 12.558 -42.481 1.00 97.88 357 LYS A N 1
ATOM 2855 C CA . LYS A 1 357 ? 45.356 13.850 -43.027 1.00 97.88 357 LYS A CA 1
ATOM 2856 C C . LYS A 1 357 ? 46.857 13.868 -43.327 1.00 97.88 357 LYS A C 1
ATOM 2858 O O . LYS A 1 357 ? 47.252 14.360 -44.383 1.00 97.88 357 LYS A O 1
ATOM 2863 N N . GLU A 1 358 ? 47.679 13.311 -42.442 1.00 98.00 358 GLU A N 1
ATOM 2864 C CA . GLU A 1 358 ? 49.127 13.170 -42.640 1.00 98.00 358 GLU A CA 1
ATOM 2865 C C . GLU A 1 358 ? 49.452 12.252 -43.828 1.00 98.00 358 GLU A C 1
ATOM 2867 O O . GLU A 1 358 ? 50.251 12.623 -44.690 1.00 98.00 358 GLU A O 1
ATOM 2872 N N . TYR A 1 359 ? 48.769 11.108 -43.951 1.00 98.25 359 TYR A N 1
ATOM 2873 C CA . TYR A 1 359 ? 48.902 10.213 -45.105 1.00 98.25 359 TYR A CA 1
ATOM 2874 C C . TYR A 1 359 ? 48.521 10.904 -46.416 1.00 98.25 359 TYR A C 1
ATOM 2876 O O . TYR A 1 359 ? 49.232 10.761 -47.412 1.00 98.25 359 TYR A O 1
ATOM 2884 N N . GLN A 1 360 ? 47.437 11.686 -46.430 1.00 97.94 360 GLN A N 1
ATOM 2885 C CA . GLN A 1 360 ? 47.045 12.451 -47.614 1.00 97.94 360 GLN A CA 1
ATOM 2886 C C . GLN A 1 360 ? 48.095 13.509 -47.980 1.00 97.94 360 GLN A C 1
ATOM 2888 O O . GLN A 1 360 ? 48.402 13.687 -49.159 1.00 97.94 360 GLN A O 1
ATOM 2893 N N . ALA A 1 361 ? 48.672 14.198 -46.991 1.00 97.69 361 ALA A N 1
ATOM 2894 C CA . ALA A 1 361 ? 49.741 15.165 -47.224 1.00 97.69 361 ALA A CA 1
ATOM 2895 C C . ALA A 1 361 ? 50.993 14.494 -47.814 1.00 97.69 361 ALA A C 1
ATOM 2897 O O . ALA A 1 361 ? 51.545 14.986 -48.800 1.00 97.69 361 ALA A O 1
ATOM 2898 N N . LEU A 1 362 ? 51.397 13.339 -47.276 1.00 98.19 362 LEU A N 1
ATOM 2899 C CA . LEU A 1 362 ? 52.529 12.568 -47.792 1.00 98.19 362 LEU A CA 1
ATOM 2900 C C . LEU A 1 362 ? 52.276 12.059 -49.218 1.00 98.19 362 LEU A C 1
ATOM 2902 O O . LEU A 1 362 ? 53.163 12.131 -50.069 1.00 98.19 362 LEU A O 1
ATOM 2906 N N . LEU A 1 363 ? 51.058 11.595 -49.505 1.00 97.69 363 LEU A N 1
ATOM 2907 C CA . LEU A 1 363 ? 50.655 11.191 -50.851 1.00 97.69 363 LEU A CA 1
ATOM 2908 C C . LEU A 1 363 ? 50.755 12.359 -51.840 1.00 97.69 363 LEU A C 1
ATOM 2910 O O . LEU A 1 363 ? 51.291 12.182 -52.933 1.00 97.69 363 LEU A O 1
ATOM 2914 N N . ASN A 1 364 ? 50.294 13.551 -51.451 1.00 97.56 364 ASN A N 1
ATOM 2915 C CA . ASN A 1 364 ? 50.398 14.750 -52.284 1.00 97.56 364 ASN A CA 1
ATOM 2916 C C . ASN A 1 364 ? 51.867 15.085 -52.604 1.00 97.56 364 ASN A C 1
ATOM 2918 O O . ASN A 1 364 ? 52.189 15.367 -53.758 1.00 97.56 364 ASN A O 1
ATOM 2922 N N . VAL A 1 365 ? 52.768 14.997 -51.616 1.00 97.81 365 VAL A N 1
ATOM 2923 C CA . VAL A 1 365 ? 54.217 15.185 -51.827 1.00 97.81 365 VAL A CA 1
ATOM 2924 C C . VAL A 1 365 ? 54.772 14.128 -52.781 1.00 97.81 365 VAL A C 1
ATOM 2926 O O . VAL A 1 365 ? 55.485 14.465 -53.723 1.00 97.81 365 VAL A O 1
ATOM 2929 N N . LYS A 1 366 ? 54.410 12.854 -52.597 1.00 97.88 366 LYS A N 1
ATOM 2930 C CA . LYS A 1 366 ? 54.839 11.768 -53.487 1.00 97.88 366 LYS A CA 1
ATOM 2931 C C . LYS A 1 366 ? 54.397 12.009 -54.931 1.00 97.88 366 LYS A C 1
ATOM 2933 O O . LYS A 1 366 ? 55.187 11.811 -55.847 1.00 97.88 366 LYS A O 1
ATOM 2938 N N . MET A 1 367 ? 53.157 12.451 -55.137 1.00 97.81 367 MET A N 1
ATOM 2939 C CA . MET A 1 367 ? 52.649 12.784 -56.470 1.00 97.81 367 MET A CA 1
ATOM 2940 C C . MET A 1 367 ? 53.414 13.951 -57.103 1.00 97.81 367 MET A C 1
ATOM 2942 O O . MET A 1 367 ? 53.725 13.890 -58.290 1.00 97.81 367 MET A O 1
ATOM 2946 N N . ALA A 1 368 ? 53.750 14.987 -56.327 1.00 97.50 368 ALA A N 1
ATOM 2947 C CA . ALA A 1 368 ? 54.577 16.092 -56.811 1.00 97.50 368 ALA A CA 1
ATOM 2948 C C . ALA A 1 368 ? 55.965 15.600 -57.260 1.00 97.50 368 ALA A C 1
ATOM 2950 O O . ALA A 1 368 ? 56.396 15.908 -58.371 1.00 97.50 368 ALA A O 1
ATOM 2951 N N . LEU A 1 369 ? 56.608 14.748 -56.457 1.00 97.19 369 LEU A N 1
ATOM 2952 C CA . LEU A 1 369 ? 57.897 14.140 -56.800 1.00 97.19 369 LEU A CA 1
ATOM 2953 C C . LEU A 1 369 ? 57.820 13.252 -58.053 1.00 97.19 369 LEU A C 1
ATOM 2955 O O . LEU A 1 369 ? 58.724 13.290 -58.884 1.00 97.19 369 LEU A O 1
ATOM 2959 N N . ASP A 1 370 ? 56.752 12.469 -58.237 1.00 96.69 370 ASP A N 1
ATOM 2960 C CA . ASP A 1 370 ? 56.575 11.671 -59.459 1.00 96.69 370 ASP A CA 1
ATOM 2961 C C . ASP A 1 370 ? 56.502 12.553 -60.714 1.00 96.69 370 ASP A C 1
ATOM 2963 O O . ASP A 1 370 ? 57.065 12.198 -61.753 1.00 96.69 370 ASP A O 1
ATOM 2967 N N . ILE A 1 371 ? 55.811 13.697 -60.620 1.00 95.56 371 ILE A N 1
ATOM 2968 C CA . ILE A 1 371 ? 55.707 14.676 -61.709 1.00 95.56 371 ILE A CA 1
ATOM 2969 C C . ILE A 1 371 ? 57.090 15.251 -62.025 1.00 95.56 371 ILE A C 1
ATOM 2971 O O . ILE A 1 371 ? 57.475 15.295 -63.195 1.00 95.56 371 ILE A O 1
ATOM 2975 N N . GLU A 1 372 ? 57.860 15.636 -61.004 1.00 96.25 372 GLU A N 1
ATOM 2976 C CA . GLU A 1 372 ? 59.234 16.121 -61.170 1.00 96.25 372 GLU A CA 1
ATOM 2977 C C . GLU A 1 372 ? 60.123 15.066 -61.839 1.00 96.25 372 GLU A C 1
ATOM 2979 O O . GLU A 1 372 ? 60.778 15.350 -62.841 1.00 96.25 372 GLU A O 1
ATOM 2984 N N . ILE A 1 373 ? 60.099 13.817 -61.361 1.00 95.00 373 ILE A N 1
ATOM 2985 C CA . ILE A 1 373 ? 60.864 12.705 -61.947 1.00 95.00 373 ILE A CA 1
ATOM 2986 C C . ILE A 1 373 ? 60.465 12.471 -63.409 1.00 95.00 373 ILE A C 1
ATOM 2988 O O . ILE A 1 373 ? 61.336 12.253 -64.258 1.00 95.00 373 ILE A O 1
ATOM 2992 N N . ALA A 1 374 ? 59.169 12.503 -63.726 1.00 94.00 374 ALA A N 1
ATOM 2993 C CA . ALA A 1 374 ? 58.686 12.365 -65.097 1.00 94.00 374 ALA A CA 1
ATOM 2994 C C . ALA A 1 374 ? 59.192 13.508 -65.992 1.00 94.00 374 ALA A C 1
ATOM 2996 O O . ALA A 1 374 ? 59.657 13.246 -67.103 1.00 94.00 374 ALA A O 1
ATOM 2997 N N . ALA A 1 375 ? 59.181 14.747 -65.493 1.00 92.06 375 ALA A N 1
ATOM 2998 C CA . ALA A 1 375 ? 59.734 15.903 -66.192 1.00 92.06 375 ALA A CA 1
ATOM 2999 C C . ALA A 1 375 ? 61.251 15.762 -66.422 1.00 92.06 375 ALA A C 1
ATOM 3001 O O . ALA A 1 375 ? 61.715 15.949 -67.548 1.00 92.06 375 ALA A O 1
ATOM 3002 N N . TYR A 1 376 ? 62.018 15.339 -65.409 1.00 94.31 376 TYR A N 1
ATOM 3003 C CA . TYR A 1 376 ? 63.458 15.077 -65.543 1.00 94.31 376 TYR A CA 1
ATOM 3004 C C . TYR A 1 376 ? 63.762 13.985 -66.576 1.00 94.31 376 TYR A C 1
ATOM 3006 O O . TYR A 1 376 ? 64.676 14.134 -67.389 1.00 94.31 376 TYR A O 1
ATOM 3014 N N . ARG A 1 377 ? 62.987 12.891 -66.584 1.00 92.38 377 ARG A N 1
ATOM 3015 C CA . ARG A 1 377 ? 63.118 11.824 -67.592 1.00 92.38 377 ARG A CA 1
ATOM 3016 C C . ARG A 1 377 ? 62.833 12.337 -69.000 1.00 92.38 377 ARG A C 1
ATOM 3018 O O . ARG A 1 377 ? 63.526 11.932 -69.925 1.00 92.38 377 ARG A O 1
ATOM 3025 N N . LEU A 1 378 ? 61.850 13.224 -69.156 1.00 85.38 378 LEU A N 1
ATOM 3026 C CA . LEU A 1 378 ? 61.498 13.810 -70.444 1.00 85.38 378 LEU A CA 1
ATOM 3027 C C . LEU A 1 378 ? 62.633 14.693 -70.980 1.00 85.38 378 LEU A C 1
ATOM 3029 O O . LEU A 1 378 ? 63.082 14.483 -72.101 1.00 85.38 378 LEU A O 1
ATOM 3033 N N . VAL A 1 379 ? 63.150 15.616 -70.163 1.00 84.19 379 VAL A N 1
ATOM 3034 C CA . VAL A 1 379 ? 64.267 16.501 -70.546 1.00 84.19 379 VAL A CA 1
ATOM 3035 C C . VAL A 1 379 ? 65.496 15.693 -70.968 1.00 84.19 379 VAL A C 1
ATOM 3037 O O . VAL A 1 379 ? 66.067 15.980 -72.013 1.00 84.19 379 VAL A O 1
ATOM 3040 N N . ARG A 1 380 ? 65.843 14.631 -70.230 1.00 78.56 380 ARG A N 1
ATOM 3041 C CA . ARG A 1 380 ? 66.984 13.755 -70.549 1.00 78.56 380 ARG A CA 1
ATOM 3042 C C . ARG A 1 380 ? 66.848 13.001 -71.880 1.00 78.56 380 ARG A C 1
ATOM 3044 O O . ARG A 1 380 ? 67.852 12.568 -72.422 1.00 78.56 380 ARG A O 1
ATOM 3051 N N . VAL A 1 381 ? 65.633 12.788 -72.384 1.00 71.12 381 VAL A N 1
ATOM 3052 C CA . VAL A 1 381 ? 65.401 12.137 -73.689 1.00 71.12 381 VAL A CA 1
ATOM 3053 C C . VAL A 1 381 ? 65.523 13.136 -74.848 1.00 71.12 381 VAL A C 1
ATOM 3055 O O . VAL A 1 381 ? 65.777 12.728 -75.978 1.00 71.12 381 VAL A O 1
ATOM 3058 N N . TYR A 1 382 ? 65.352 14.434 -74.581 1.00 61.62 382 TYR A N 1
ATOM 3059 C CA . TYR A 1 382 ? 65.460 15.504 -75.580 1.00 61.62 382 TYR A CA 1
ATOM 3060 C C . TYR A 1 382 ? 66.838 16.192 -75.618 1.00 61.62 382 TYR A C 1
ATOM 3062 O O . TYR A 1 382 ? 67.078 16.994 -76.521 1.00 61.62 382 TYR A O 1
ATOM 3070 N N . THR A 1 383 ? 67.721 15.885 -74.664 1.00 52.00 383 THR A N 1
ATOM 3071 C CA . THR A 1 383 ? 69.160 16.212 -74.669 1.00 52.00 383 THR A CA 1
ATOM 3072 C C . THR A 1 383 ? 69.970 15.006 -75.100 1.00 52.00 383 THR A C 1
ATOM 3074 O O . THR A 1 383 ? 70.878 15.178 -75.939 1.00 52.00 383 THR A O 1
#

Secondary structure (DSSP, 8-state):
--SSSSHHHHHHHHHHHHHHHHTTSSS-----------------------------PPP---------SSSHHHHHHHHHHHHHHHHHHHHHHHHHHHHHHHHHHHHHHHHHHHHHHHHHHHHHHHHHHHHHHHHHHHHHHHHHHHHHHHHHHHHHHHHHHHHHHHHHHHHHHHHHHHHHHHHHHHHHHHHHHHHHHHHHHHHHHHHHHHHHHHHHHHHHHHHHHHHTT-----------HHHHHHHHHHHHHHHHHHHHHHHHHHHHHHHHHHHHHHHHHHHHHHHHHHHHHHHHHHHHHHHHHHHHHHHHHHHHHHHHHHHHHHHHHHHHHHHHHHHHHHHHHHHHHHHHHHHHHHHHHHHHHHHHHHHHHHHHHHHHHH-